Protein AF-A0A316YKH4-F1 (afdb_monomer)

Organism: NCBI:txid215250

Foldseek 3Di:
DDDLLVVLLVLLLVLLVLLVVLLVLLVDDADAAEDDPDDDDLVVLLVLLQVLLVVLLVLLVLLLVLLVQLLVLLDADPPPPPPPDDDPFFDQSRPRGDPVSSVSNVVSSCCCRPPRSVVLSVSLSVQQNLQWYW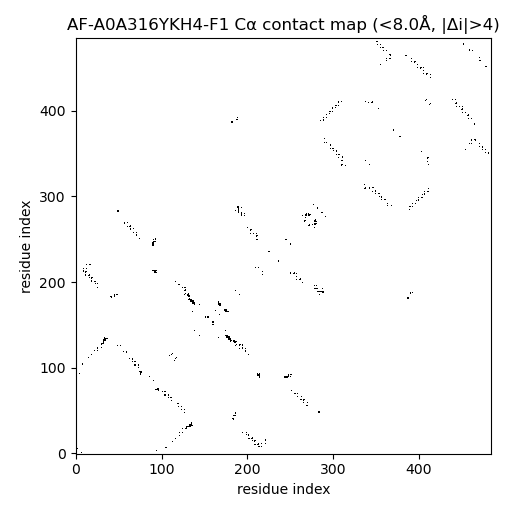HWDFDDPVVVVVVVVVQVVCVVVVHGDDDDPVQQPPVNPTGTDIDTDFSRGLHDLLSVLSSQLSNQLSVLVSQLSLLNHGPVSNVVSLVVLQVCCVVVPDPRPPPPVVPRDSDSVSSSVSNVVSSVSSNVLSCCDNVVPPVPLSSDNDSGLVVSLLSLLVVLLVLLVVLLVVLVCLLPDDPPPDPPPPDDDDDDPDDPPPPPRDDPVLSVVSVLCSQLSVLLSVLSVVLSCQLPPDDDPPDPCVNVVLVSVNSCSNVLSVLSVLLSVLSNQLSCCSNPNDDPVVPDDPPDDDDDPDDVVVVSVVSSVVSNLVSLVSNLVSSVVNLVSSCVSGVDPVSVVSNVSSVVSSVVD

Sequence (485 aa):
MASAEQEIQSLLLRFSIMLATSLSTLSDALDPHIVDAQGPSTSSAAATSSKITHDVRVLFDSAKQASTNLTLALRAPSNSSDSSRIENGGVSPTELLDAASLDAAKSQLTLLMNEVLPKLVYLSRKASSEAVASRRVPLSPAEKAEAAAVRKAVAEQGGTVVFHPSLAGDTGEQEYRTERVWGRGLGRAWSGAVKGIIVDLVEDLIGLSEAFMAPKTLTAVQKAAEARWRRDGGPKPGVMARQACKSQKEARATALLAIGKVYDLCDAVLKGNKQKRGLLLVENNREAVKLGWKDRVEMASDALKELQEAVDSDEAQGTLKVDATEDDEDEEEEEETLSAEEKAEASKYISLIKAGIELEKQLGKSLFAAPSNNADGAAEAREDKLDEYDGLDETARELEERTDDLVSTLLYGVDEEDEEESDDDDDEDGDDASDEEEKRQKALSSARSAFVETAQKLARSISSIADDQEVKKRLEEVTKLAGAI

Structure (mmCIF, N/CA/C/O backbone):
data_AF-A0A316YKH4-F1
#
_entry.id   AF-A0A316YKH4-F1
#
loop_
_atom_site.group_PDB
_atom_site.id
_atom_site.type_symbol
_atom_site.label_atom_id
_atom_site.label_alt_id
_atom_site.label_comp_id
_atom_site.label_asym_id
_atom_site.label_entity_id
_atom_site.label_seq_id
_atom_site.pdbx_PDB_ins_code
_atom_site.Cartn_x
_atom_site.Cartn_y
_atom_site.Cartn_z
_atom_site.occupancy
_atom_site.B_iso_or_equiv
_atom_site.auth_seq_id
_atom_site.auth_comp_id
_atom_site.auth_asym_id
_atom_site.auth_atom_id
_atom_site.pdbx_PDB_model_num
ATOM 1 N N . MET A 1 1 ? 26.832 11.291 -35.315 1.00 40.88 1 MET A N 1
ATOM 2 C CA . MET A 1 1 ? 25.815 10.230 -35.181 1.00 40.88 1 MET A CA 1
ATOM 3 C C . MET A 1 1 ? 26.107 9.525 -33.875 1.00 40.88 1 MET A C 1
ATOM 5 O O . MET A 1 1 ? 27.256 9.143 -33.686 1.00 40.88 1 MET A O 1
ATOM 9 N N . ALA A 1 2 ? 25.149 9.485 -32.950 1.00 51.72 2 ALA A N 1
ATOM 10 C CA . ALA A 1 2 ? 25.326 8.746 -31.704 1.00 51.72 2 ALA A CA 1
ATOM 11 C C . ALA A 1 2 ? 25.452 7.250 -32.032 1.00 51.72 2 ALA A C 1
ATOM 13 O O . ALA A 1 2 ? 24.820 6.776 -32.976 1.00 51.72 2 ALA A O 1
ATOM 14 N N . SER A 1 3 ? 26.302 6.521 -31.309 1.00 73.69 3 SER A N 1
ATOM 15 C CA . SER A 1 3 ? 26.343 5.057 -31.433 1.00 73.69 3 SER A CA 1
ATOM 16 C C . SER A 1 3 ? 24.978 4.488 -31.021 1.00 73.69 3 SER A C 1
ATOM 18 O O . SER A 1 3 ? 24.362 5.018 -30.098 1.00 73.69 3 SER A O 1
ATOM 20 N N . ALA A 1 4 ? 24.503 3.411 -31.651 1.00 74.12 4 ALA A N 1
ATOM 21 C CA . ALA A 1 4 ? 23.229 2.772 -31.294 1.00 74.12 4 ALA A CA 1
ATOM 22 C C . ALA A 1 4 ? 23.164 2.369 -29.801 1.00 74.12 4 ALA A C 1
ATOM 24 O O . ALA A 1 4 ? 22.091 2.368 -29.200 1.00 74.12 4 ALA A O 1
ATOM 25 N N . GLU A 1 5 ? 24.320 2.124 -29.179 1.00 76.00 5 GLU A N 1
ATOM 26 C CA . GLU A 1 5 ? 24.456 1.943 -27.732 1.00 76.00 5 GLU A CA 1
ATOM 27 C C . GLU A 1 5 ? 24.111 3.213 -26.933 1.00 76.00 5 GLU A C 1
ATOM 29 O O . GLU A 1 5 ? 23.381 3.152 -25.946 1.00 76.00 5 GLU A O 1
ATOM 34 N N . GLN A 1 6 ? 24.594 4.381 -27.368 1.00 82.19 6 GLN A N 1
ATOM 35 C CA . GLN A 1 6 ? 24.300 5.661 -26.713 1.00 82.19 6 GLN A CA 1
ATOM 36 C C . GLN A 1 6 ? 22.803 5.977 -26.762 1.00 82.19 6 GLN A C 1
ATOM 38 O O . GLN A 1 6 ? 22.265 6.541 -25.812 1.00 82.19 6 GLN A O 1
ATOM 43 N N . GLU A 1 7 ? 22.120 5.588 -27.839 1.00 85.06 7 GLU A N 1
ATOM 44 C CA . GLU A 1 7 ? 20.669 5.739 -27.958 1.00 85.06 7 GLU A CA 1
ATOM 45 C C . GLU A 1 7 ? 19.920 4.863 -26.947 1.00 85.06 7 GLU A C 1
ATOM 47 O O . GLU A 1 7 ? 18.991 5.347 -26.303 1.00 85.06 7 GLU A O 1
ATOM 52 N N . ILE A 1 8 ? 20.341 3.609 -26.741 1.00 86.81 8 ILE A N 1
ATOM 53 C CA . ILE A 1 8 ? 19.743 2.744 -25.711 1.00 86.81 8 ILE A CA 1
ATOM 54 C C . ILE A 1 8 ? 20.017 3.278 -24.312 1.00 86.81 8 ILE A C 1
ATOM 56 O O . ILE A 1 8 ? 19.093 3.362 -23.511 1.00 86.81 8 ILE A O 1
ATOM 60 N N . GLN A 1 9 ? 21.251 3.687 -24.018 1.00 87.25 9 GLN A N 1
ATOM 61 C CA . GLN A 1 9 ? 21.585 4.264 -22.714 1.00 87.25 9 GLN A CA 1
ATOM 62 C C . GLN A 1 9 ? 20.794 5.558 -22.452 1.00 87.25 9 GLN A C 1
ATOM 64 O O . GLN A 1 9 ? 20.337 5.792 -21.335 1.00 87.25 9 GLN A O 1
ATOM 69 N N . SER A 1 10 ? 20.546 6.363 -23.491 1.00 88.25 10 SER A N 1
ATOM 70 C CA . SER A 1 10 ? 19.666 7.533 -23.410 1.00 88.25 10 SER A CA 1
ATOM 71 C C . SER A 1 10 ? 18.198 7.156 -23.170 1.00 88.25 10 SER A C 1
ATOM 73 O O . SER A 1 10 ? 17.532 7.818 -22.372 1.00 88.25 10 SER A O 1
ATOM 75 N N . LEU A 1 11 ? 17.692 6.099 -23.815 1.00 89.81 11 LEU A N 1
ATOM 76 C CA . LEU A 1 11 ? 16.331 5.599 -23.598 1.00 89.81 11 LEU A CA 1
ATOM 77 C C . LEU A 1 11 ? 16.149 5.012 -22.200 1.00 89.81 11 LEU A C 1
ATOM 79 O O . LEU A 1 11 ? 15.158 5.334 -21.554 1.00 89.81 11 LEU A O 1
ATOM 83 N N . LEU A 1 12 ? 17.106 4.221 -21.711 1.00 89.50 12 LEU A N 1
ATOM 84 C CA . LEU A 1 12 ? 17.107 3.696 -20.345 1.00 89.50 12 LEU A CA 1
ATOM 85 C C . LEU A 1 12 ? 17.086 4.841 -19.332 1.00 89.50 12 LEU A C 1
ATOM 87 O O . LEU A 1 12 ? 16.243 4.847 -18.443 1.00 89.50 12 LEU A O 1
ATOM 91 N N . LEU A 1 13 ? 17.941 5.857 -19.510 1.00 88.75 13 LEU A N 1
ATOM 92 C CA . LEU A 1 13 ? 17.948 7.043 -18.650 1.00 88.75 13 LEU A CA 1
ATOM 93 C C . LEU A 1 13 ? 16.586 7.750 -18.649 1.00 88.75 13 LEU A C 1
ATOM 95 O O . LEU A 1 13 ? 16.059 8.094 -17.591 1.00 88.75 13 LEU A O 1
ATOM 99 N N . ARG A 1 14 ? 15.997 7.960 -19.832 1.00 90.12 14 ARG A N 1
ATOM 100 C CA . ARG A 1 14 ? 14.673 8.581 -19.957 1.00 90.12 14 ARG A CA 1
ATOM 101 C C . ARG A 1 14 ? 13.588 7.727 -19.304 1.00 90.12 14 ARG A C 1
ATOM 103 O O . ARG A 1 14 ? 12.709 8.285 -18.654 1.00 90.12 14 ARG A O 1
ATOM 110 N N . PHE A 1 15 ? 13.652 6.408 -19.457 1.00 92.25 15 PHE A N 1
ATOM 111 C CA . PHE A 1 15 ? 12.709 5.484 -18.843 1.00 92.25 15 PHE A CA 1
ATOM 112 C C . PHE A 1 15 ? 12.788 5.547 -17.316 1.00 92.25 15 PHE A C 1
ATOM 114 O O . PHE A 1 15 ? 11.761 5.758 -16.683 1.00 92.25 15 PHE A O 1
ATOM 121 N N . SER A 1 16 ? 13.983 5.500 -16.721 1.00 89.19 16 SER A N 1
ATOM 122 C CA . SER A 1 16 ? 14.146 5.622 -15.263 1.00 89.19 16 SER A CA 1
ATOM 123 C C . SER A 1 16 ? 13.694 6.979 -14.730 1.00 89.19 16 SER A C 1
ATOM 125 O O . SER A 1 16 ? 13.070 7.048 -13.675 1.00 89.19 16 SER A O 1
ATOM 127 N N . ILE A 1 17 ? 13.921 8.066 -15.480 1.00 86.81 17 ILE A N 1
ATOM 128 C CA . ILE A 1 17 ? 13.357 9.380 -15.142 1.00 86.81 17 ILE A CA 1
ATOM 129 C C . ILE A 1 17 ? 11.826 9.322 -15.120 1.00 86.81 17 ILE A C 1
ATOM 131 O O . ILE A 1 17 ? 11.228 9.824 -14.171 1.00 86.81 17 ILE A O 1
ATOM 135 N N . MET A 1 18 ? 11.200 8.711 -16.133 1.00 91.94 18 MET A N 1
ATOM 136 C CA . MET A 1 18 ? 9.744 8.564 -16.204 1.00 91.94 18 MET A CA 1
ATOM 137 C C . MET A 1 18 ? 9.196 7.684 -15.082 1.00 91.94 18 MET A C 1
ATOM 139 O O . MET A 1 18 ? 8.166 8.035 -14.517 1.00 91.94 18 MET A O 1
ATOM 143 N N . LEU A 1 19 ? 9.871 6.588 -14.732 1.00 91.62 19 LEU A N 1
ATOM 144 C CA . LEU A 1 19 ? 9.487 5.717 -13.619 1.00 91.62 19 LEU A CA 1
ATOM 145 C C . LEU A 1 19 ? 9.532 6.479 -12.288 1.00 91.62 19 LEU A C 1
ATOM 147 O O . LEU A 1 19 ? 8.537 6.517 -11.572 1.00 91.62 19 LEU A O 1
ATOM 151 N N . ALA A 1 20 ? 10.627 7.189 -12.009 1.00 86.00 20 ALA A N 1
ATOM 152 C CA . ALA A 1 20 ? 10.755 7.993 -10.794 1.00 86.00 20 ALA A CA 1
ATOM 153 C C . ALA A 1 20 ? 9.719 9.132 -10.725 1.00 86.00 20 ALA A C 1
ATOM 155 O O . ALA A 1 20 ? 9.138 9.388 -9.674 1.00 86.00 20 ALA A O 1
ATOM 156 N N . THR A 1 21 ? 9.452 9.814 -11.845 1.00 87.75 21 THR A N 1
ATOM 157 C CA . THR A 1 21 ? 8.379 10.821 -11.905 1.00 87.75 21 THR A CA 1
ATOM 158 C C . THR A 1 21 ? 7.004 10.180 -11.719 1.00 87.75 21 THR A C 1
ATOM 160 O O . THR A 1 21 ? 6.162 10.759 -11.045 1.00 87.75 21 THR A O 1
ATOM 163 N N . SER A 1 22 ? 6.785 8.976 -12.252 1.00 90.69 22 SER A N 1
ATOM 164 C CA . SER A 1 22 ? 5.533 8.235 -12.077 1.00 90.69 22 SER A CA 1
ATOM 165 C C . SER A 1 22 ? 5.289 7.875 -10.614 1.00 90.69 22 SER A C 1
ATOM 167 O O . SER A 1 22 ? 4.171 8.063 -10.156 1.00 90.69 22 SER A O 1
ATOM 169 N N . LEU A 1 23 ? 6.312 7.445 -9.865 1.00 88.81 23 LEU A N 1
ATOM 170 C CA . LEU A 1 23 ? 6.190 7.201 -8.420 1.00 88.81 23 LEU A CA 1
ATOM 171 C C . LEU A 1 23 ? 5.765 8.462 -7.664 1.00 88.81 23 LEU A C 1
ATOM 173 O O . LEU A 1 23 ? 4.803 8.418 -6.905 1.00 88.81 23 LEU A O 1
ATOM 177 N N . SER A 1 24 ? 6.402 9.605 -7.941 1.00 85.50 24 SER A N 1
ATOM 178 C CA . SER A 1 24 ? 5.984 10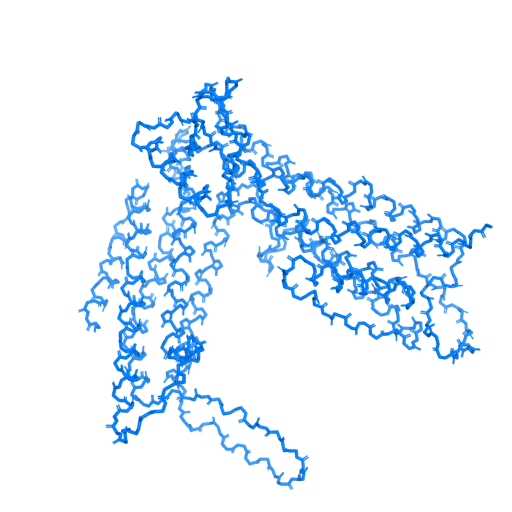.891 -7.364 1.00 85.50 24 SER A CA 1
ATOM 179 C C . SER A 1 24 ? 4.522 11.199 -7.698 1.00 85.50 24 SER A C 1
ATOM 181 O O . SER A 1 24 ? 3.727 11.491 -6.814 1.00 85.50 24 SER A O 1
ATOM 183 N N . THR A 1 25 ? 4.139 11.049 -8.968 1.00 87.62 25 THR A N 1
ATOM 184 C CA . THR A 1 25 ? 2.772 11.288 -9.444 1.00 87.62 25 THR A CA 1
ATOM 185 C C . THR A 1 25 ? 1.742 10.320 -8.853 1.00 87.62 25 THR A C 1
ATOM 187 O O . THR A 1 25 ? 0.569 10.671 -8.734 1.00 87.62 25 THR A O 1
ATOM 190 N N . LEU A 1 26 ? 2.130 9.099 -8.495 1.00 88.00 26 LEU A N 1
ATOM 191 C CA . LEU A 1 26 ? 1.251 8.155 -7.804 1.00 88.00 26 LEU A CA 1
ATOM 192 C C . LEU A 1 26 ? 1.040 8.554 -6.337 1.00 88.00 26 LEU A C 1
ATOM 194 O O . LEU A 1 26 ? -0.006 8.229 -5.773 1.00 88.00 26 LEU A O 1
ATOM 198 N N . SER A 1 27 ? 1.991 9.268 -5.734 1.00 82.88 27 SER A N 1
ATOM 199 C CA . SER A 1 27 ? 1.933 9.751 -4.348 1.00 82.88 27 SER A CA 1
ATOM 200 C C . SER A 1 27 ? 1.218 11.093 -4.176 1.00 82.88 27 SER A C 1
ATOM 202 O O . SER A 1 27 ? 0.761 11.377 -3.072 1.00 82.88 27 SER A O 1
ATOM 204 N N . ASP A 1 28 ? 1.073 11.889 -5.239 1.00 81.19 28 ASP A N 1
ATOM 205 C CA . ASP A 1 28 ? 0.387 13.185 -5.184 1.00 81.19 28 ASP A CA 1
ATOM 206 C C . ASP A 1 28 ? -1.059 13.070 -4.669 1.00 81.19 28 ASP A C 1
ATOM 208 O O . ASP A 1 28 ? -1.821 12.182 -5.072 1.00 81.19 28 ASP A O 1
ATOM 212 N N . ALA A 1 29 ? -1.465 14.036 -3.840 1.00 75.12 29 ALA A N 1
ATOM 213 C CA . ALA A 1 29 ? -2.856 14.195 -3.438 1.00 75.12 29 ALA A CA 1
ATOM 214 C C . ALA A 1 29 ? -3.754 14.430 -4.667 1.00 75.12 29 ALA A C 1
ATOM 216 O O . ALA A 1 29 ? -3.384 15.131 -5.613 1.00 75.12 29 ALA A O 1
ATOM 217 N N . LEU A 1 30 ? -4.941 13.821 -4.654 1.00 79.69 30 LEU A N 1
ATOM 218 C CA . LEU A 1 30 ? -5.899 13.884 -5.754 1.00 79.69 30 LEU A CA 1
ATOM 219 C C . LEU A 1 30 ? -7.125 14.701 -5.379 1.00 79.69 30 LEU A C 1
ATOM 221 O O . LEU A 1 30 ? -7.596 14.667 -4.241 1.00 79.69 30 LEU A O 1
ATOM 225 N N . ASP A 1 31 ? -7.678 15.363 -6.389 1.00 70.94 31 ASP A N 1
ATOM 226 C CA . ASP A 1 31 ? -8.923 16.103 -6.264 1.00 70.94 31 ASP A CA 1
ATOM 227 C C . ASP A 1 31 ? -10.082 15.161 -5.909 1.00 70.94 31 ASP A C 1
ATOM 229 O O . ASP A 1 31 ? -10.187 14.065 -6.476 1.00 70.94 31 ASP A O 1
ATOM 233 N N . PRO A 1 32 ? -10.997 15.586 -5.020 1.00 70.62 32 PRO A N 1
ATOM 234 C CA . PRO A 1 32 ? -12.173 14.796 -4.697 1.00 70.62 32 PRO A CA 1
ATOM 235 C C . PRO A 1 32 ? -13.062 14.637 -5.935 1.00 70.62 32 PRO A C 1
ATOM 237 O O . PRO A 1 32 ? -13.392 15.616 -6.610 1.00 70.62 32 PRO A O 1
ATOM 240 N N . HIS A 1 33 ? -13.500 13.408 -6.208 1.00 81.56 33 HIS A N 1
ATOM 241 C CA . HIS A 1 33 ? -14.435 13.126 -7.291 1.00 81.56 33 HIS A CA 1
ATOM 242 C C . HIS A 1 33 ? -15.839 13.635 -6.937 1.00 81.56 33 HIS A C 1
ATOM 244 O O . HIS A 1 33 ? -16.510 13.091 -6.058 1.00 81.56 33 HIS A O 1
ATOM 250 N N . ILE A 1 34 ? -16.280 14.702 -7.610 1.00 81.12 34 ILE A N 1
ATOM 251 C CA . ILE A 1 34 ? -17.588 15.327 -7.380 1.00 81.12 34 ILE A CA 1
ATOM 252 C C . ILE A 1 34 ? -18.648 14.669 -8.267 1.00 81.12 34 ILE A C 1
ATOM 254 O O . ILE A 1 34 ? -18.509 14.654 -9.488 1.00 81.12 34 ILE A O 1
ATOM 258 N N . VAL A 1 35 ? -19.724 14.170 -7.656 1.00 78.00 35 VAL A N 1
ATOM 259 C CA . VAL A 1 35 ? -20.850 13.519 -8.340 1.00 78.00 35 VAL A CA 1
ATOM 260 C C . VAL A 1 35 ? -22.106 14.380 -8.226 1.00 78.00 35 VAL A C 1
ATOM 262 O O . VAL A 1 35 ? -22.442 14.865 -7.142 1.00 78.00 35 VAL A O 1
ATOM 265 N N . ASP A 1 36 ? -22.835 14.534 -9.333 1.00 70.81 36 ASP A N 1
ATOM 266 C CA . ASP A 1 36 ? -24.112 15.249 -9.347 1.00 70.81 36 ASP A CA 1
ATOM 267 C C . ASP A 1 36 ? -25.213 14.463 -8.618 1.00 70.81 36 ASP A C 1
ATOM 269 O O . ASP A 1 36 ? -25.332 13.239 -8.723 1.00 70.81 36 ASP A O 1
ATOM 273 N N . ALA A 1 37 ? -26.056 15.186 -7.874 1.00 57.09 37 ALA A N 1
ATOM 274 C CA . ALA A 1 37 ? -27.024 14.631 -6.924 1.00 57.09 37 ALA A CA 1
ATOM 275 C C . ALA A 1 37 ? -28.187 13.825 -7.548 1.00 57.09 37 ALA A C 1
ATOM 277 O O . ALA A 1 37 ? -29.040 13.328 -6.812 1.00 57.09 37 ALA A O 1
ATOM 278 N N . GLN A 1 38 ? -28.259 13.679 -8.876 1.00 51.88 38 GLN A N 1
ATOM 279 C CA . GLN A 1 38 ? -29.362 12.996 -9.559 1.00 51.88 38 GLN A CA 1
ATOM 280 C C . GLN A 1 38 ? -28.876 11.932 -10.547 1.00 51.88 38 GLN A C 1
ATOM 282 O O . GLN A 1 38 ? -28.532 12.219 -11.687 1.00 51.88 38 GLN A O 1
ATOM 287 N N . GLY A 1 39 ? -28.932 10.674 -10.114 1.00 48.91 39 GLY A N 1
ATOM 288 C CA . GLY A 1 39 ? -28.901 9.507 -10.998 1.00 48.91 39 GLY A CA 1
ATOM 289 C C . GLY A 1 39 ? -28.711 8.215 -10.204 1.00 48.91 39 GLY A C 1
ATOM 290 O O . GLY A 1 39 ? -27.826 8.200 -9.357 1.00 48.91 39 GLY A O 1
ATOM 291 N N . PRO A 1 40 ? -29.496 7.144 -10.397 1.00 50.91 40 PRO A N 1
ATOM 292 C CA . PRO A 1 40 ? -29.096 5.807 -9.942 1.00 50.91 40 PRO A CA 1
ATOM 293 C C . PRO A 1 40 ? -27.894 5.375 -10.824 1.00 50.91 40 PRO A C 1
ATOM 295 O O . PRO A 1 40 ? -27.763 5.853 -11.946 1.00 50.91 40 PRO A O 1
ATOM 298 N N . SER A 1 41 ? -26.890 4.611 -10.406 1.00 52.97 41 SER A N 1
ATOM 299 C CA . SER A 1 41 ? -26.932 3.284 -9.800 1.00 52.97 41 SER A CA 1
ATOM 300 C C . SER A 1 41 ? -25.508 2.896 -9.385 1.00 52.97 41 SER A C 1
ATOM 302 O O . SER A 1 41 ? -24.563 3.117 -10.146 1.00 52.97 41 SER A O 1
ATOM 304 N N . THR A 1 42 ? -25.380 2.192 -8.267 1.00 51.12 42 THR A N 1
ATOM 305 C CA . THR A 1 42 ? -24.235 1.340 -7.881 1.00 51.12 42 THR A CA 1
ATOM 306 C C . THR A 1 42 ? -23.665 0.502 -9.046 1.00 51.12 42 THR A C 1
ATOM 308 O O . THR A 1 42 ? -22.459 0.270 -9.116 1.00 51.12 42 THR A O 1
ATOM 311 N N . SER A 1 43 ? -24.490 0.156 -10.049 1.00 53.38 43 SER A N 1
ATOM 312 C CA . SER A 1 43 ? -24.057 -0.528 -11.284 1.00 53.38 43 SER A CA 1
ATOM 313 C C . SER A 1 43 ? -22.932 0.181 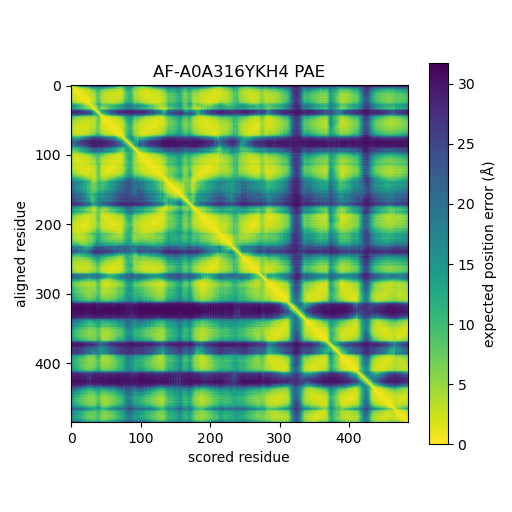-12.064 1.00 53.38 43 SER A C 1
ATOM 315 O O . SER A 1 43 ? -22.151 -0.485 -12.742 1.00 53.38 43 SER A O 1
ATOM 317 N N . SER A 1 44 ? -22.785 1.510 -11.939 1.00 69.31 44 SER A N 1
ATOM 318 C CA . SER A 1 44 ? -21.701 2.255 -12.599 1.00 69.31 44 SER A CA 1
ATOM 319 C C . SER A 1 44 ? -20.335 2.009 -11.948 1.00 69.31 44 SER A C 1
ATOM 321 O O . SER A 1 44 ? -19.325 1.953 -12.652 1.00 69.31 44 SER A O 1
ATOM 323 N N . ALA A 1 45 ? -20.283 1.849 -10.622 1.00 76.06 45 ALA A N 1
ATOM 324 C CA . ALA A 1 45 ? -19.033 1.673 -9.882 1.00 76.06 45 ALA A CA 1
ATOM 325 C C . ALA A 1 45 ? -18.459 0.267 -10.103 1.00 76.06 45 ALA A C 1
ATOM 327 O O . ALA A 1 45 ? -17.304 0.140 -10.499 1.00 76.06 45 ALA A O 1
ATOM 328 N N . ALA A 1 46 ? -19.287 -0.776 -9.975 1.00 78.31 46 ALA A N 1
ATOM 329 C CA . ALA A 1 46 ? -18.874 -2.162 -10.216 1.00 78.31 46 ALA A CA 1
ATOM 330 C C . ALA A 1 46 ? -18.422 -2.406 -11.669 1.00 78.31 46 ALA A C 1
ATOM 332 O O . ALA A 1 46 ? -17.436 -3.103 -11.920 1.00 78.31 46 ALA A O 1
ATOM 333 N N . ALA A 1 47 ? -19.105 -1.801 -12.648 1.00 82.38 47 ALA A N 1
ATOM 334 C CA . ALA A 1 47 ? -18.684 -1.866 -14.047 1.00 82.38 47 ALA A CA 1
ATOM 335 C C . ALA A 1 47 ? -17.342 -1.150 -14.274 1.00 82.38 47 ALA A C 1
ATOM 337 O O . ALA A 1 47 ? -16.494 -1.631 -15.030 1.00 82.38 47 ALA A O 1
ATOM 338 N N . THR A 1 48 ? -17.132 -0.016 -13.601 1.00 85.88 48 THR A N 1
ATOM 339 C CA . THR A 1 48 ? -15.885 0.752 -13.687 1.00 85.88 48 THR A CA 1
ATOM 340 C C . THR A 1 48 ? -14.725 0.020 -13.017 1.00 85.88 48 THR A C 1
ATOM 342 O O . THR A 1 48 ? -13.674 -0.103 -13.645 1.00 85.88 48 THR A O 1
ATOM 345 N N . SER A 1 49 ? -14.909 -0.532 -11.811 1.00 87.88 49 SER A N 1
ATOM 346 C CA . SER A 1 49 ? -13.880 -1.319 -11.118 1.00 87.88 49 SER A CA 1
ATOM 347 C C . SER A 1 49 ? -13.494 -2.550 -11.934 1.00 87.88 49 SER A C 1
ATOM 349 O O . SER A 1 49 ? -12.313 -2.768 -12.187 1.00 87.88 49 SER A O 1
ATOM 351 N N . SER A 1 50 ? -14.478 -3.280 -12.471 1.00 88.88 50 SER A N 1
ATOM 352 C CA . SER A 1 50 ? -14.242 -4.445 -13.335 1.00 88.88 50 SER A CA 1
ATOM 353 C C . SER A 1 50 ? -13.440 -4.080 -14.585 1.00 88.88 50 SER A C 1
ATOM 355 O O . SER A 1 50 ? -12.513 -4.797 -14.968 1.00 88.88 50 SER A O 1
ATOM 357 N N . LYS A 1 51 ? -13.762 -2.943 -15.217 1.00 91.31 51 LYS A N 1
ATOM 358 C CA . LYS A 1 51 ? -13.028 -2.451 -16.387 1.00 91.31 51 LYS A CA 1
ATOM 359 C C . LYS A 1 51 ? -11.594 -2.064 -16.034 1.00 91.31 51 LYS A C 1
ATOM 361 O O . LYS A 1 51 ? -10.680 -2.472 -16.741 1.00 91.31 51 LYS A O 1
ATOM 366 N N . ILE A 1 52 ? -11.390 -1.320 -14.947 1.00 93.25 52 ILE A N 1
ATOM 367 C CA . ILE A 1 52 ? -10.048 -0.940 -14.487 1.00 93.25 52 ILE A CA 1
ATOM 368 C C . ILE A 1 52 ? -9.231 -2.195 -14.171 1.00 93.25 52 ILE A C 1
ATOM 370 O O . ILE A 1 52 ? -8.120 -2.329 -14.670 1.00 93.25 52 ILE A O 1
ATOM 374 N N . THR A 1 53 ? -9.791 -3.150 -13.426 1.00 92.31 53 THR A N 1
ATOM 375 C CA . THR A 1 53 ? -9.136 -4.427 -13.117 1.00 92.31 53 THR A CA 1
ATOM 376 C C . THR A 1 53 ? -8.752 -5.190 -14.388 1.00 92.31 53 THR A C 1
ATOM 378 O O . THR A 1 53 ? -7.633 -5.694 -14.488 1.00 92.31 53 THR A O 1
ATOM 381 N N . HIS A 1 54 ? -9.634 -5.251 -15.389 1.00 93.81 54 HIS A N 1
ATOM 382 C CA . HIS A 1 54 ? -9.315 -5.863 -16.680 1.00 93.81 54 HIS A CA 1
ATOM 383 C C . HIS A 1 54 ? -8.164 -5.143 -17.396 1.00 93.81 54 HIS A C 1
ATOM 385 O O . HIS A 1 54 ? -7.197 -5.792 -17.799 1.00 93.81 54 HIS A O 1
ATOM 391 N N . ASP A 1 55 ? -8.243 -3.817 -17.517 1.00 95.81 55 ASP A N 1
ATOM 392 C CA . ASP A 1 55 ? -7.232 -3.007 -18.198 1.00 95.81 55 ASP A CA 1
ATOM 393 C C . ASP A 1 55 ? -5.865 -3.121 -17.493 1.00 95.81 55 ASP A C 1
ATOM 395 O O . ASP A 1 55 ? -4.837 -3.264 -18.156 1.00 95.81 55 ASP A O 1
ATOM 399 N N . VAL A 1 56 ? -5.843 -3.162 -16.153 1.00 95.44 56 VAL A N 1
ATOM 400 C CA . VAL A 1 56 ? -4.630 -3.425 -15.362 1.00 95.44 56 VAL A CA 1
ATOM 401 C C . VAL A 1 56 ? -4.052 -4.801 -15.698 1.00 95.44 56 VAL A C 1
ATOM 403 O O . VAL A 1 56 ? -2.865 -4.887 -16.001 1.00 95.44 56 VAL A O 1
ATOM 406 N N . ARG A 1 57 ? -4.860 -5.873 -15.734 1.00 94.69 57 ARG A N 1
ATOM 407 C CA . ARG A 1 57 ? -4.371 -7.216 -16.116 1.00 94.69 57 ARG A CA 1
ATOM 408 C C . ARG A 1 57 ? -3.739 -7.211 -17.512 1.00 94.69 57 ARG A C 1
ATOM 410 O O . ARG A 1 57 ? -2.652 -7.752 -17.690 1.00 94.69 57 ARG A O 1
ATOM 417 N N . VAL A 1 58 ? -4.373 -6.566 -18.492 1.00 96.19 58 VAL A N 1
ATOM 418 C CA . VAL A 1 58 ? -3.836 -6.460 -19.863 1.00 96.19 58 VAL A CA 1
ATOM 419 C C . VAL A 1 58 ? -2.486 -5.735 -19.886 1.00 96.19 58 VAL A C 1
ATOM 421 O O . VAL A 1 58 ? -1.557 -6.153 -20.584 1.00 96.19 58 VAL A O 1
ATOM 424 N N . LEU A 1 59 ? -2.348 -4.661 -19.108 1.00 97.44 59 LEU A N 1
ATOM 425 C CA . LEU A 1 59 ? -1.099 -3.907 -19.018 1.00 97.44 59 LEU A CA 1
ATOM 426 C C . LEU A 1 59 ? -0.005 -4.677 -18.269 1.00 97.44 59 LEU A C 1
ATOM 428 O O . LEU A 1 59 ? 1.150 -4.598 -18.674 1.00 97.44 59 LEU A O 1
ATOM 432 N N . PHE A 1 60 ? -0.348 -5.463 -17.247 1.00 96.06 60 PHE A N 1
ATOM 433 C CA . PHE A 1 60 ? 0.598 -6.339 -16.545 1.00 96.06 60 PHE A CA 1
ATOM 434 C C . PHE A 1 60 ? 1.113 -7.472 -17.439 1.00 96.06 60 PHE A C 1
ATOM 436 O O . PHE A 1 60 ? 2.308 -7.766 -17.420 1.00 96.06 60 PHE A O 1
ATOM 443 N N . ASP A 1 61 ? 0.255 -8.070 -18.271 1.00 96.06 61 ASP A N 1
ATOM 444 C CA . ASP A 1 61 ? 0.689 -9.035 -19.290 1.00 96.06 61 ASP A CA 1
ATOM 445 C C . ASP A 1 61 ? 1.602 -8.373 -20.333 1.00 96.06 61 ASP A C 1
ATOM 447 O O . ASP A 1 61 ? 2.671 -8.891 -20.657 1.00 96.06 61 ASP A O 1
ATOM 451 N N . SER A 1 62 ? 1.252 -7.161 -20.774 1.00 96.69 62 SER A N 1
ATOM 452 C CA . SER A 1 62 ? 2.097 -6.373 -21.680 1.00 96.69 62 SER A CA 1
ATOM 453 C C . SER A 1 62 ? 3.457 -6.038 -21.055 1.00 96.69 62 SER A C 1
ATOM 455 O O . SER A 1 62 ? 4.483 -6.179 -21.716 1.00 96.69 62 SER A O 1
ATOM 457 N N . ALA A 1 63 ? 3.491 -5.646 -19.776 1.00 96.12 63 ALA A N 1
ATOM 458 C CA . ALA A 1 63 ? 4.719 -5.375 -19.032 1.00 96.12 63 ALA A CA 1
ATOM 459 C C . ALA A 1 63 ? 5.580 -6.638 -18.904 1.00 96.12 63 ALA A C 1
ATOM 461 O O . ALA A 1 63 ? 6.777 -6.603 -19.180 1.00 96.12 63 ALA A O 1
ATOM 462 N N . LYS A 1 64 ? 4.960 -7.774 -18.562 1.00 95.06 64 LYS A N 1
ATOM 463 C CA . LYS A 1 64 ? 5.620 -9.081 -18.462 1.00 95.06 64 LYS A CA 1
ATOM 464 C C . LYS A 1 64 ? 6.288 -9.469 -19.779 1.00 95.06 64 LYS A C 1
ATOM 466 O O . LYS A 1 64 ? 7.468 -9.829 -19.795 1.00 95.06 64 LYS A O 1
ATOM 471 N N . GLN A 1 65 ? 5.552 -9.377 -20.886 1.00 95.94 65 GLN A N 1
ATOM 472 C CA . GLN A 1 65 ? 6.058 -9.698 -22.220 1.00 95.94 65 GLN A CA 1
ATOM 473 C C . GLN A 1 65 ? 7.165 -8.731 -22.646 1.00 95.94 65 GLN A C 1
ATOM 475 O O . GLN A 1 65 ? 8.231 -9.179 -23.070 1.00 95.94 65 GLN A O 1
ATOM 480 N N . ALA A 1 66 ? 6.952 -7.423 -22.488 1.00 94.25 66 ALA A N 1
ATOM 481 C CA . ALA A 1 66 ? 7.913 -6.403 -22.889 1.00 94.25 66 ALA A CA 1
ATOM 482 C C . ALA A 1 66 ? 9.230 -6.514 -22.113 1.00 94.25 66 ALA A C 1
ATOM 484 O O . ALA A 1 66 ? 10.299 -6.508 -22.719 1.00 94.25 66 ALA A O 1
ATOM 485 N N . SER A 1 67 ? 9.166 -6.700 -20.795 1.00 93.38 67 SER A N 1
ATOM 486 C CA . SER A 1 67 ? 10.343 -6.872 -19.938 1.00 93.38 67 SER A CA 1
ATOM 487 C C . SER A 1 67 ? 11.079 -8.185 -20.227 1.00 93.38 67 SER A C 1
ATOM 489 O O . SER A 1 67 ? 12.310 -8.212 -20.262 1.00 93.38 67 SER A O 1
ATOM 491 N N . THR A 1 68 ? 10.353 -9.272 -20.514 1.00 92.25 68 THR A N 1
ATOM 492 C CA . THR A 1 68 ? 10.967 -10.551 -20.918 1.00 92.25 68 THR A CA 1
ATOM 493 C C . THR A 1 68 ? 11.694 -10.402 -22.254 1.00 92.25 68 THR A C 1
ATOM 495 O O . THR A 1 68 ? 12.860 -10.779 -22.380 1.00 92.25 68 THR A O 1
ATOM 498 N N . ASN A 1 69 ? 11.036 -9.793 -23.242 1.00 91.25 69 ASN A N 1
ATOM 499 C CA . ASN A 1 69 ? 11.608 -9.539 -24.561 1.00 91.25 69 ASN A CA 1
ATOM 500 C C . ASN A 1 69 ? 12.785 -8.559 -24.497 1.00 91.25 69 ASN A C 1
ATOM 502 O O . ASN A 1 69 ? 13.752 -8.732 -25.232 1.00 91.25 69 ASN A O 1
ATOM 506 N N . LEU A 1 70 ? 12.735 -7.568 -23.604 1.00 88.75 70 LEU A N 1
ATOM 507 C CA . LEU A 1 70 ? 13.832 -6.636 -23.359 1.00 88.75 70 LEU A CA 1
ATOM 508 C C . LEU A 1 70 ? 15.066 -7.380 -22.845 1.00 88.75 70 LEU A C 1
ATOM 510 O O . LEU A 1 70 ? 16.147 -7.215 -23.401 1.00 88.75 70 LEU A O 1
ATOM 514 N N . THR A 1 71 ? 14.907 -8.253 -21.848 1.00 86.38 71 THR A N 1
ATOM 515 C CA . THR A 1 71 ? 16.017 -9.065 -21.328 1.00 86.38 71 THR A CA 1
ATOM 516 C C . THR A 1 71 ? 16.572 -10.030 -22.376 1.00 86.38 71 THR A C 1
ATOM 518 O O . THR A 1 71 ? 17.782 -10.249 -22.433 1.00 86.38 71 THR A O 1
ATOM 521 N N . LEU A 1 72 ? 15.716 -10.594 -23.235 1.00 85.62 72 LEU A N 1
ATOM 522 C CA . LEU A 1 72 ? 16.150 -11.441 -24.350 1.00 85.62 72 LEU A CA 1
ATOM 523 C C . LEU A 1 72 ? 16.921 -10.648 -25.410 1.00 85.62 72 LEU A C 1
ATOM 525 O O . LEU A 1 72 ? 17.942 -11.130 -25.894 1.00 85.62 72 LEU A O 1
ATOM 529 N N . ALA A 1 73 ? 16.461 -9.443 -25.743 1.00 83.06 73 ALA A N 1
ATOM 530 C CA . ALA A 1 73 ? 17.122 -8.555 -26.692 1.00 83.06 73 ALA A CA 1
ATOM 531 C C . ALA A 1 73 ? 18.460 -8.038 -26.145 1.00 83.06 73 ALA A C 1
ATOM 533 O O . ALA A 1 73 ? 19.439 -7.956 -26.868 1.00 83.06 73 ALA A O 1
ATOM 534 N N . LEU A 1 74 ? 18.549 -7.756 -24.847 1.00 75.00 74 LEU A N 1
ATOM 535 C CA . LEU A 1 74 ? 19.784 -7.304 -24.202 1.00 75.00 74 LEU A CA 1
ATOM 536 C C . LEU A 1 74 ? 20.698 -8.466 -23.769 1.00 75.00 74 LEU A C 1
ATOM 538 O O . LEU A 1 74 ? 21.667 -8.273 -23.031 1.00 75.00 74 LEU A O 1
ATOM 542 N N . ARG A 1 75 ? 20.428 -9.690 -24.243 1.00 68.69 75 ARG A N 1
ATOM 543 C CA . ARG A 1 75 ? 21.258 -10.864 -23.975 1.00 68.69 75 ARG A CA 1
ATOM 544 C C . ARG A 1 75 ? 22.512 -10.832 -24.845 1.00 68.69 75 ARG A C 1
ATOM 546 O O . ARG A 1 75 ? 22.474 -11.135 -26.032 1.00 68.69 75 ARG A O 1
ATOM 553 N N . ALA A 1 76 ? 23.657 -10.570 -24.226 1.00 58.72 76 ALA A N 1
ATOM 554 C CA . ALA A 1 76 ? 24.933 -10.716 -24.914 1.00 58.72 76 ALA A CA 1
ATOM 555 C C . ALA A 1 76 ? 25.174 -12.176 -25.375 1.00 58.72 76 ALA A C 1
ATOM 557 O O . ALA A 1 76 ? 24.826 -13.119 -24.647 1.00 58.72 76 ALA A O 1
ATOM 558 N N . PRO A 1 77 ? 25.789 -12.388 -26.555 1.00 57.06 77 PRO A N 1
ATOM 559 C CA . PRO A 1 77 ? 26.007 -13.721 -27.107 1.00 57.06 77 PRO A CA 1
ATOM 560 C C . PRO A 1 77 ? 26.847 -14.593 -26.160 1.00 57.06 77 PRO A C 1
ATOM 562 O O . PRO A 1 77 ? 27.797 -14.136 -25.522 1.00 57.06 77 PRO A O 1
ATOM 565 N N . SER A 1 78 ? 26.505 -15.881 -26.055 1.00 52.62 78 SER A N 1
ATOM 566 C CA . SER A 1 78 ? 27.188 -16.841 -25.168 1.00 52.62 78 SER A CA 1
ATOM 567 C C . SER A 1 78 ? 28.639 -17.130 -25.566 1.00 52.62 78 SER A C 1
ATOM 569 O O . SER A 1 78 ? 29.373 -17.707 -24.773 1.00 52.62 78 SER A O 1
ATOM 571 N N . ASN A 1 79 ? 29.044 -16.729 -26.774 1.00 49.78 79 ASN A N 1
ATOM 572 C CA . ASN A 1 79 ? 30.318 -17.101 -27.389 1.00 49.78 79 ASN A CA 1
ATOM 573 C C . ASN A 1 79 ? 31.348 -15.956 -27.424 1.00 49.78 79 ASN A C 1
ATOM 575 O O . ASN A 1 79 ? 32.381 -16.106 -28.069 1.00 49.78 79 ASN A O 1
ATOM 579 N N . SER A 1 80 ? 31.100 -14.816 -26.765 1.00 49.69 80 SER A N 1
ATOM 580 C CA . SER A 1 80 ? 32.091 -13.735 -26.679 1.00 49.69 80 SER A CA 1
ATOM 581 C C . SER A 1 80 ? 33.161 -14.079 -25.636 1.00 49.69 80 SER A C 1
ATOM 583 O O . SER A 1 80 ? 33.052 -13.722 -24.465 1.00 49.69 80 SER A O 1
ATOM 585 N N . SER A 1 81 ? 34.189 -14.808 -26.058 1.00 43.25 81 SER A N 1
ATOM 586 C CA . SER A 1 81 ? 35.364 -15.171 -25.261 1.00 43.25 81 SER A CA 1
ATOM 587 C C . SER A 1 81 ? 36.399 -14.040 -25.139 1.00 43.25 81 SER A C 1
ATOM 589 O O . SER A 1 81 ? 37.586 -14.330 -25.053 1.00 43.25 81 SER A O 1
ATOM 591 N N . ASP A 1 82 ? 35.986 -12.771 -25.131 1.00 46.75 82 ASP A N 1
ATOM 592 C CA . ASP A 1 82 ? 36.904 -11.630 -24.990 1.00 46.75 82 ASP A CA 1
ATOM 593 C C . ASP A 1 82 ? 36.809 -11.037 -23.588 1.00 46.75 82 ASP A C 1
ATOM 595 O O . ASP A 1 82 ? 36.199 -10.005 -23.323 1.00 46.75 82 ASP A O 1
ATOM 599 N N . SER A 1 83 ? 37.451 -11.741 -22.661 1.00 45.25 83 SER A N 1
ATOM 600 C CA . SER A 1 83 ? 37.639 -11.322 -21.276 1.00 45.25 83 SER A CA 1
ATOM 601 C C . SER A 1 83 ? 38.969 -10.572 -21.100 1.00 45.25 83 SER A C 1
ATOM 603 O O . SER A 1 83 ? 39.713 -10.856 -20.164 1.00 45.25 83 SER A O 1
ATOM 605 N N . SER A 1 84 ? 39.312 -9.642 -22.002 1.00 43.44 84 SER A N 1
ATOM 606 C CA . SER A 1 84 ? 40.596 -8.916 -21.953 1.00 43.44 84 SER A CA 1
ATOM 607 C C . SER A 1 84 ? 40.484 -7.408 -22.202 1.00 43.44 84 SER A C 1
ATOM 609 O O . SER A 1 84 ? 41.294 -6.824 -22.923 1.00 43.44 84 SER A O 1
ATOM 611 N N . ARG A 1 85 ? 39.495 -6.749 -21.591 1.00 46.09 85 ARG A N 1
ATOM 612 C CA . ARG A 1 85 ? 39.512 -5.286 -21.440 1.00 46.09 85 ARG A CA 1
ATOM 613 C C . ARG A 1 85 ? 38.750 -4.857 -20.187 1.00 46.09 85 ARG A C 1
ATOM 615 O O . ARG A 1 85 ? 37.634 -4.364 -20.254 1.00 46.09 85 ARG A O 1
ATOM 622 N N . ILE A 1 86 ? 39.355 -5.080 -19.024 1.00 48.69 86 ILE A N 1
ATOM 623 C CA . ILE A 1 86 ? 38.901 -4.471 -17.770 1.00 48.69 86 ILE A CA 1
ATOM 624 C C . ILE A 1 86 ? 40.045 -3.594 -17.267 1.00 48.69 86 ILE A C 1
ATOM 626 O O . ILE A 1 86 ? 40.863 -4.018 -16.461 1.00 48.69 86 ILE A O 1
ATOM 630 N N . GLU A 1 87 ? 40.120 -2.369 -17.784 1.00 41.78 87 GLU A N 1
ATOM 631 C CA . GLU A 1 87 ? 40.848 -1.284 -17.127 1.00 41.78 87 GLU A CA 1
ATOM 632 C C . GLU A 1 87 ? 39.806 -0.352 -16.496 1.00 41.78 87 GLU A C 1
ATOM 634 O O . GLU A 1 87 ? 39.123 0.394 -17.191 1.00 41.78 87 GLU A O 1
ATOM 639 N N . ASN A 1 88 ? 39.640 -0.466 -15.173 1.00 45.16 88 ASN A N 1
ATOM 640 C CA . ASN A 1 88 ? 39.050 0.506 -14.235 1.00 45.16 88 ASN A CA 1
ATOM 641 C C . ASN A 1 88 ? 37.679 1.159 -14.556 1.00 45.16 88 ASN A C 1
ATOM 643 O O . ASN A 1 88 ? 37.316 2.130 -13.896 1.00 45.16 88 ASN A O 1
ATOM 647 N N . GLY A 1 89 ? 36.896 0.649 -15.518 1.00 48.34 89 GLY A N 1
ATOM 648 C CA . GLY A 1 89 ? 35.697 1.336 -16.036 1.00 48.34 89 GLY A CA 1
ATOM 649 C C . GLY A 1 89 ? 34.337 0.632 -15.909 1.00 48.34 89 GLY A C 1
ATOM 650 O O . GLY A 1 89 ? 33.338 1.235 -16.297 1.00 48.34 89 GLY A O 1
ATOM 651 N N . GLY A 1 90 ? 34.272 -0.597 -15.378 1.00 57.09 90 GLY A N 1
ATOM 652 C CA . GLY A 1 90 ? 33.056 -1.431 -15.381 1.00 57.09 90 GLY A CA 1
ATOM 653 C C . GLY A 1 90 ? 32.639 -1.891 -16.791 1.00 57.09 90 GLY A C 1
ATOM 654 O O . GLY A 1 90 ? 33.005 -1.275 -17.787 1.00 57.09 90 GLY A O 1
ATOM 655 N N . VAL A 1 91 ? 31.901 -3.000 -16.898 1.00 61.88 91 VAL A N 1
ATOM 656 C CA . VAL A 1 91 ? 31.443 -3.536 -18.199 1.00 61.88 91 VAL A CA 1
ATOM 657 C C . VAL A 1 91 ? 30.058 -2.976 -18.526 1.00 61.88 91 VAL A C 1
ATOM 659 O O . VAL A 1 91 ? 29.139 -3.126 -17.721 1.00 61.88 91 VAL A O 1
ATOM 662 N N . SER A 1 92 ? 29.887 -2.359 -19.700 1.00 63.84 92 SER A N 1
ATOM 663 C CA . SER A 1 92 ? 28.562 -1.948 -20.183 1.00 63.84 92 SER A CA 1
ATOM 664 C C . SER A 1 92 ? 27.785 -3.185 -20.666 1.00 63.84 92 SER A C 1
ATOM 666 O O . SER A 1 92 ? 28.276 -3.915 -21.533 1.00 63.84 92 SER A O 1
ATOM 668 N N . PRO A 1 93 ? 26.568 -3.457 -20.151 1.00 61.53 93 PRO A N 1
ATOM 669 C CA . PRO A 1 93 ? 25.774 -4.617 -20.573 1.00 61.53 93 PRO A CA 1
ATOM 670 C C . PRO A 1 93 ? 25.411 -4.611 -22.069 1.00 61.53 93 PRO A C 1
ATOM 672 O O . PRO A 1 93 ? 25.081 -5.658 -22.626 1.00 61.53 93 PRO A O 1
ATOM 675 N N . THR A 1 94 ? 25.488 -3.444 -22.719 1.00 66.56 94 THR A N 1
ATOM 676 C CA . THR A 1 94 ? 25.053 -3.202 -24.101 1.00 66.56 94 THR A CA 1
ATOM 677 C C . THR A 1 94 ? 26.178 -3.204 -25.144 1.00 66.56 94 THR A C 1
ATOM 679 O O . THR A 1 94 ? 25.883 -3.170 -26.336 1.00 66.56 94 THR A O 1
ATOM 682 N N . GLU A 1 95 ? 27.448 -3.282 -24.731 1.00 63.88 95 GLU A N 1
ATOM 683 C CA . GLU A 1 95 ? 28.627 -2.998 -25.582 1.00 63.88 95 GLU A CA 1
ATOM 684 C C . GLU A 1 95 ? 28.879 -4.037 -26.699 1.00 63.88 95 GLU A C 1
ATOM 686 O O . GLU A 1 95 ? 29.630 -3.786 -27.637 1.00 63.88 95 GLU A O 1
ATOM 691 N N . LEU A 1 96 ? 28.239 -5.213 -26.624 1.00 66.56 96 LEU A N 1
ATOM 692 C CA . LEU A 1 96 ? 28.458 -6.360 -27.526 1.00 66.56 96 LEU A CA 1
ATOM 693 C C . LEU A 1 96 ? 27.185 -6.833 -28.254 1.00 66.56 96 LEU A C 1
ATOM 695 O O . LEU A 1 96 ? 27.136 -7.967 -28.738 1.00 66.56 96 LEU A O 1
ATOM 699 N N . LEU A 1 97 ? 26.137 -6.009 -28.292 1.00 73.75 97 LEU A N 1
ATOM 700 C CA . LEU A 1 97 ? 24.863 -6.368 -28.922 1.00 73.75 97 LEU A CA 1
ATOM 701 C C . LEU A 1 97 ? 24.868 -6.061 -30.425 1.00 73.75 97 LEU A C 1
ATOM 703 O O . LEU A 1 97 ? 25.424 -5.056 -30.869 1.00 73.75 97 LEU A O 1
ATOM 707 N N . ASP A 1 98 ? 24.229 -6.927 -31.213 1.00 80.19 98 ASP A N 1
ATOM 708 C CA . ASP A 1 98 ? 24.034 -6.692 -32.644 1.00 80.19 98 ASP A CA 1
ATOM 709 C C . ASP A 1 98 ? 22.910 -5.671 -32.904 1.00 80.19 98 ASP A C 1
ATOM 711 O O . ASP A 1 98 ? 22.089 -5.366 -32.038 1.00 80.19 98 ASP A O 1
ATOM 715 N N . ALA A 1 99 ? 22.863 -5.115 -34.117 1.00 80.50 99 ALA A N 1
ATOM 716 C CA . ALA A 1 99 ? 21.890 -4.075 -34.460 1.00 80.50 99 ALA A CA 1
ATOM 717 C C . ALA A 1 99 ? 20.429 -4.538 -34.283 1.00 80.50 99 ALA A C 1
ATOM 719 O O . ALA A 1 99 ? 19.592 -3.760 -33.834 1.00 80.50 99 ALA A O 1
ATOM 720 N N . ALA A 1 100 ? 20.136 -5.812 -34.569 1.00 83.88 100 ALA A N 1
ATOM 721 C CA . ALA A 1 100 ? 18.799 -6.381 -34.409 1.00 83.88 100 ALA A CA 1
ATOM 722 C C . ALA A 1 100 ? 18.372 -6.456 -32.933 1.00 83.88 100 ALA A C 1
ATOM 724 O O . ALA A 1 100 ? 17.242 -6.099 -32.599 1.00 83.88 100 ALA A O 1
ATOM 725 N N . SER A 1 101 ? 19.281 -6.863 -32.044 1.00 84.81 101 SER A N 1
ATOM 726 C CA . SER A 1 101 ? 19.077 -6.856 -30.593 1.00 84.81 101 SER A CA 1
ATOM 727 C C . SER A 1 101 ? 18.858 -5.444 -30.061 1.00 84.81 101 SER A C 1
ATOM 729 O O . SER A 1 101 ? 17.957 -5.212 -29.254 1.00 84.81 101 SER A O 1
ATOM 731 N N . LEU A 1 102 ? 19.637 -4.476 -30.553 1.00 84.19 102 LEU A N 1
ATOM 732 C CA . LEU A 1 102 ? 19.493 -3.077 -30.162 1.00 84.19 102 LEU A CA 1
ATOM 733 C C . LEU A 1 102 ? 18.128 -2.510 -30.593 1.00 84.19 102 LEU A C 1
ATOM 735 O O . LEU A 1 102 ? 17.454 -1.862 -29.793 1.00 84.19 102 LEU A O 1
ATOM 739 N N . ASP A 1 103 ? 17.679 -2.788 -31.817 1.00 87.06 103 ASP A N 1
ATOM 740 C CA . ASP A 1 103 ? 16.372 -2.336 -32.312 1.00 87.06 103 ASP A CA 1
ATOM 741 C C . ASP A 1 103 ? 15.201 -3.024 -31.593 1.00 87.06 103 ASP A C 1
ATOM 743 O O . ASP A 1 103 ? 14.215 -2.369 -31.239 1.00 87.06 103 ASP A O 1
ATOM 747 N N . ALA A 1 104 ? 15.326 -4.320 -31.292 1.00 88.38 104 ALA A N 1
ATOM 748 C CA . ALA A 1 104 ? 14.348 -5.041 -30.483 1.00 88.38 104 ALA A CA 1
ATOM 749 C C . ALA A 1 104 ? 14.236 -4.436 -29.073 1.00 88.38 104 ALA A C 1
ATOM 751 O O . ALA A 1 104 ? 13.127 -4.155 -28.615 1.00 88.38 104 ALA A O 1
ATOM 752 N N . ALA A 1 105 ? 15.365 -4.155 -28.414 1.00 89.62 105 ALA A N 1
ATOM 753 C CA . ALA A 1 105 ? 15.393 -3.525 -27.096 1.00 89.62 105 ALA A CA 1
ATOM 754 C C . ALA A 1 105 ? 14.777 -2.117 -27.112 1.00 89.62 105 ALA A C 1
ATOM 756 O O . ALA A 1 105 ? 13.961 -1.791 -26.248 1.00 89.62 105 ALA A O 1
ATOM 757 N N . LYS A 1 106 ? 15.088 -1.300 -28.129 1.00 91.06 106 LYS A N 1
ATOM 758 C CA . LYS A 1 106 ? 14.460 0.019 -28.328 1.00 91.06 106 LYS A CA 1
ATOM 759 C C . LYS A 1 106 ? 12.942 -0.088 -28.451 1.00 91.06 106 LYS A C 1
ATOM 761 O O . LYS A 1 106 ? 12.225 0.713 -27.850 1.00 91.06 106 LYS A O 1
ATOM 766 N N . SER A 1 107 ? 12.449 -1.067 -29.210 1.00 93.12 107 SER A N 1
ATOM 767 C CA . SER A 1 107 ? 11.013 -1.299 -29.377 1.00 93.12 107 SER A CA 1
ATOM 768 C C . SER A 1 107 ? 10.337 -1.654 -28.049 1.00 93.12 107 SER A C 1
ATOM 770 O O . SER A 1 107 ? 9.311 -1.056 -27.725 1.00 93.12 107 SER A O 1
ATOM 772 N N . GLN A 1 108 ? 10.939 -2.538 -27.244 1.00 94.56 108 GLN A N 1
ATOM 773 C CA . GLN A 1 108 ? 10.386 -2.905 -25.934 1.00 94.56 108 GLN A CA 1
ATOM 774 C C . GLN A 1 108 ? 10.413 -1.737 -24.938 1.00 94.56 108 GLN A C 1
ATOM 776 O O . GLN A 1 108 ? 9.417 -1.491 -24.261 1.00 94.56 108 GLN A O 1
ATOM 781 N N . LEU A 1 109 ? 11.506 -0.965 -24.886 1.00 93.88 109 LEU A N 1
ATOM 782 C CA . LEU A 1 109 ? 11.583 0.240 -24.050 1.00 93.88 109 LEU A CA 1
ATOM 783 C C . LEU A 1 109 ? 10.532 1.275 -24.460 1.00 93.88 109 LEU A C 1
ATOM 785 O O . LEU A 1 109 ? 9.854 1.838 -23.609 1.00 93.88 109 LEU A O 1
ATOM 789 N N . THR A 1 110 ? 10.340 1.486 -25.762 1.00 94.19 110 THR A N 1
ATOM 790 C CA . THR A 1 110 ? 9.326 2.418 -26.278 1.00 94.19 110 THR A CA 1
ATOM 791 C C . THR A 1 110 ? 7.911 1.974 -25.903 1.00 94.19 110 THR A C 1
ATOM 793 O O . THR A 1 110 ? 7.100 2.810 -25.506 1.00 94.19 110 THR A O 1
ATOM 796 N N . LEU A 1 111 ? 7.618 0.672 -25.984 1.00 95.31 111 LEU A N 1
ATOM 797 C CA . LEU A 1 111 ? 6.340 0.102 -25.554 1.00 95.31 111 LEU A CA 1
ATOM 798 C C . LEU A 1 111 ? 6.103 0.345 -24.056 1.00 95.31 111 LEU A C 1
ATOM 800 O O . LEU A 1 111 ? 5.045 0.845 -23.672 1.00 95.31 111 LEU A O 1
ATOM 804 N N . LEU A 1 112 ? 7.102 0.057 -23.216 1.00 95.69 112 LEU A N 1
ATOM 805 C CA . LEU A 1 112 ? 7.021 0.296 -21.774 1.00 95.69 112 LEU A CA 1
ATOM 806 C C . LEU A 1 112 ? 6.802 1.781 -21.452 1.00 95.69 112 LEU A C 1
ATOM 808 O O . LEU A 1 112 ? 5.931 2.117 -20.653 1.00 95.69 112 LEU A O 1
ATOM 812 N N . MET A 1 113 ? 7.552 2.669 -22.107 1.00 95.19 113 MET A N 1
ATOM 813 C CA . MET A 1 113 ? 7.530 4.111 -21.854 1.00 95.19 113 MET A CA 1
ATOM 814 C C . MET A 1 113 ? 6.252 4.804 -22.329 1.00 95.19 113 MET A C 1
ATOM 816 O O . MET A 1 113 ? 5.770 5.703 -21.645 1.00 95.19 113 MET A O 1
ATOM 820 N N . ASN A 1 114 ? 5.730 4.440 -23.502 1.00 94.56 114 ASN A N 1
ATOM 821 C CA . ASN A 1 114 ? 4.660 5.203 -24.150 1.00 94.56 114 ASN A CA 1
ATOM 822 C C . ASN A 1 114 ? 3.280 4.560 -23.996 1.00 94.56 114 ASN A C 1
ATOM 824 O O . ASN A 1 114 ? 2.283 5.275 -23.996 1.00 94.56 114 ASN A O 1
ATOM 828 N N . GLU A 1 115 ? 3.213 3.234 -23.860 1.00 94.69 115 GLU A N 1
ATOM 829 C CA . GLU A 1 115 ? 1.941 2.513 -23.795 1.00 94.69 115 GLU A CA 1
ATOM 830 C C . GLU A 1 115 ? 1.667 1.974 -22.396 1.00 94.69 115 GLU A C 1
ATOM 832 O O . GLU A 1 115 ? 0.592 2.217 -21.856 1.00 94.69 115 GLU A O 1
ATOM 837 N N . VAL A 1 116 ? 2.621 1.260 -21.793 1.00 96.19 116 VAL A N 1
ATOM 838 C CA . VAL A 1 116 ? 2.373 0.547 -20.531 1.00 96.19 116 VAL A CA 1
ATOM 839 C C . VAL A 1 116 ? 2.358 1.507 -19.343 1.00 96.19 116 VAL A C 1
ATOM 841 O O . VAL A 1 116 ? 1.333 1.649 -18.676 1.00 96.19 116 VAL A O 1
ATOM 844 N N . LEU A 1 117 ? 3.472 2.201 -19.096 1.00 96.12 117 LEU A N 1
ATOM 845 C CA . LEU A 1 117 ? 3.651 3.029 -17.903 1.00 96.12 1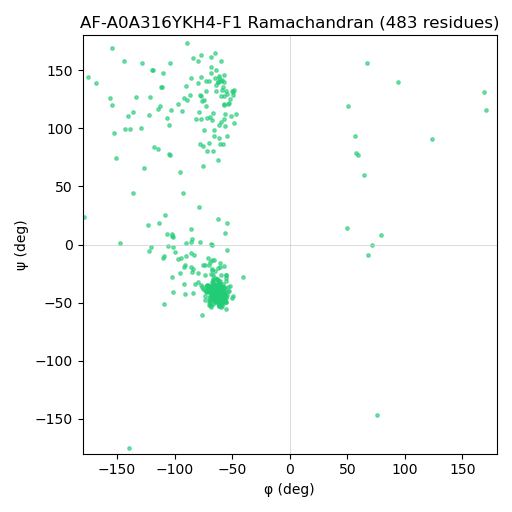17 LEU A CA 1
ATOM 846 C C . LEU A 1 117 ? 2.607 4.159 -17.794 1.00 96.12 117 LEU A C 1
ATOM 848 O O . LEU A 1 117 ? 1.958 4.247 -16.750 1.00 96.12 117 LEU A O 1
ATOM 852 N N . PRO A 1 118 ? 2.347 4.983 -18.833 1.00 96.56 118 PRO A N 1
ATOM 853 C CA . PRO A 1 118 ? 1.390 6.083 -18.707 1.00 96.56 118 PRO A CA 1
ATOM 854 C C . PRO A 1 118 ? -0.041 5.599 -18.451 1.00 96.56 118 PRO A C 1
ATOM 856 O O . PRO A 1 118 ? -0.783 6.239 -17.705 1.00 96.56 118 PRO A O 1
ATOM 859 N N . LYS A 1 119 ? -0.435 4.459 -19.038 1.00 97.38 119 LYS A N 1
ATOM 860 C CA . LYS A 1 119 ? -1.770 3.881 -18.835 1.00 97.38 119 LYS A CA 1
ATOM 861 C C . LYS A 1 119 ? -1.926 3.303 -17.432 1.00 97.38 119 LYS A C 1
ATOM 863 O O . LYS A 1 119 ? -2.970 3.518 -16.828 1.00 97.38 119 LYS A O 1
ATOM 868 N N . LEU A 1 120 ? -0.899 2.644 -16.889 1.00 96.94 120 LEU A N 1
ATOM 869 C CA . LEU A 1 120 ? -0.909 2.175 -15.499 1.00 96.94 120 LEU A CA 1
ATOM 870 C C . LEU A 1 120 ? -1.053 3.346 -14.520 1.00 96.94 120 LEU A C 1
ATOM 872 O O . LEU A 1 120 ? -1.938 3.327 -13.666 1.00 96.94 120 LEU A O 1
ATOM 876 N N . VAL A 1 121 ? -0.259 4.407 -14.697 1.00 95.56 121 VAL A N 1
ATOM 877 C CA . VAL A 1 121 ? -0.345 5.612 -13.854 1.00 95.56 121 VAL A CA 1
ATOM 878 C C . VAL A 1 121 ? -1.731 6.252 -13.945 1.00 95.56 121 VAL A C 1
ATOM 880 O O . VAL A 1 121 ? -2.318 6.604 -12.922 1.00 95.56 121 VAL A O 1
ATOM 883 N N . TYR A 1 122 ? -2.289 6.361 -15.154 1.00 95.44 122 TYR A N 1
ATOM 884 C CA . TYR A 1 122 ? -3.644 6.871 -15.353 1.00 95.44 122 TYR A CA 1
ATOM 885 C C . TYR A 1 122 ? -4.695 6.027 -14.622 1.00 95.44 122 TYR A C 1
ATOM 887 O O . TYR A 1 122 ? -5.533 6.587 -13.919 1.00 95.44 122 TYR A O 1
ATOM 895 N N . LEU A 1 123 ? -4.653 4.698 -14.760 1.00 95.38 123 LEU A N 1
ATOM 896 C CA . LEU A 1 123 ? -5.610 3.799 -14.113 1.00 95.38 123 LEU A CA 1
ATOM 897 C C . LEU A 1 123 ? -5.524 3.875 -12.589 1.00 95.38 123 LEU A C 1
ATOM 899 O O . LEU A 1 123 ? -6.565 3.960 -11.940 1.00 95.38 123 LEU A O 1
ATOM 903 N N . SER A 1 124 ? -4.313 3.921 -12.026 1.00 94.75 124 SER A N 1
ATOM 904 C CA . SER A 1 124 ? -4.127 4.099 -10.585 1.00 94.75 124 SER A CA 1
ATOM 905 C C . SER A 1 124 ? -4.703 5.429 -10.107 1.00 94.75 124 SER A C 1
ATOM 907 O O . SER A 1 124 ? -5.477 5.447 -9.155 1.00 94.75 124 SER A O 1
ATOM 909 N N . ARG A 1 125 ? -4.379 6.544 -10.777 1.00 93.31 125 ARG A N 1
ATOM 910 C CA . ARG A 1 125 ? -4.904 7.864 -10.395 1.00 93.31 125 ARG A CA 1
ATOM 911 C C . ARG A 1 125 ? -6.413 7.934 -10.545 1.00 93.31 125 ARG A C 1
ATOM 913 O O . ARG A 1 125 ? -7.079 8.508 -9.692 1.00 93.31 125 ARG A O 1
ATOM 920 N N . LYS A 1 126 ? -6.961 7.322 -11.595 1.00 91.75 126 LYS A N 1
ATOM 921 C CA . LYS A 1 126 ? -8.405 7.226 -11.785 1.00 91.75 126 LYS A CA 1
ATOM 922 C C . LYS A 1 126 ? -9.049 6.469 -10.626 1.00 91.75 126 LYS A C 1
ATOM 924 O O . LYS A 1 126 ? -9.937 7.023 -9.986 1.00 91.75 126 LYS A O 1
ATOM 929 N N . ALA A 1 127 ? -8.549 5.272 -10.312 1.00 91.50 127 ALA A N 1
ATOM 930 C CA . ALA A 1 127 ? -9.031 4.459 -9.200 1.00 91.50 127 ALA A CA 1
ATOM 931 C C . ALA A 1 127 ? -8.985 5.219 -7.866 1.00 91.50 127 ALA A C 1
ATOM 933 O O . ALA A 1 127 ? -9.968 5.215 -7.135 1.00 91.50 127 ALA A O 1
ATOM 934 N N . SER A 1 128 ? -7.880 5.910 -7.574 1.00 90.31 128 SER A N 1
ATOM 935 C CA . SER A 1 128 ? -7.721 6.691 -6.343 1.00 90.31 128 SER A CA 1
ATOM 936 C C . SER A 1 128 ? -8.603 7.945 -6.307 1.00 90.31 128 SER A C 1
ATOM 938 O O . SER A 1 128 ? -9.160 8.258 -5.260 1.00 90.31 128 SER A O 1
ATOM 940 N N . SER A 1 129 ? -8.782 8.647 -7.431 1.00 87.88 129 SER A N 1
ATOM 941 C CA . SER A 1 129 ? -9.659 9.828 -7.499 1.00 87.88 129 SER A CA 1
ATOM 942 C C . SER A 1 129 ? -11.132 9.456 -7.316 1.00 87.88 129 SER A C 1
ATOM 944 O O . SER A 1 129 ? -11.850 10.101 -6.559 1.00 87.88 129 SER A O 1
ATOM 946 N N . GLU A 1 130 ? -11.571 8.366 -7.951 1.00 88.12 130 GLU A N 1
ATOM 947 C CA . GLU A 1 130 ? -12.947 7.865 -7.900 1.00 88.12 130 GLU A CA 1
ATOM 948 C C . GLU A 1 130 ? -13.191 6.950 -6.683 1.00 88.12 130 GLU A C 1
ATOM 950 O O . GLU A 1 130 ? -14.299 6.444 -6.505 1.00 88.12 130 GLU A O 1
ATOM 955 N N . ALA A 1 131 ? -12.191 6.752 -5.812 1.00 86.94 131 ALA A N 1
ATOM 956 C CA . ALA A 1 131 ? -12.312 5.938 -4.602 1.00 86.94 131 ALA A CA 1
ATOM 957 C C . ALA A 1 131 ? -13.432 6.451 -3.689 1.00 86.94 131 ALA A C 1
ATOM 959 O O . ALA A 1 131 ? -14.226 5.664 -3.175 1.00 86.94 131 ALA A O 1
ATOM 960 N N . VAL A 1 132 ? -13.530 7.778 -3.542 1.00 83.75 132 VAL A N 1
ATOM 961 C CA . VAL A 1 132 ? -14.559 8.447 -2.743 1.00 83.75 132 VAL A CA 1
ATOM 962 C C . VAL A 1 132 ? -15.351 9.411 -3.612 1.00 83.75 132 VAL A C 1
ATOM 964 O O . VAL A 1 132 ? -14.866 10.468 -4.010 1.00 83.75 132 VAL A O 1
ATOM 967 N N . ALA A 1 133 ? -16.616 9.074 -3.839 1.00 83.94 133 ALA A N 1
ATOM 968 C CA . ALA A 1 133 ? -17.578 10.004 -4.401 1.00 83.94 133 ALA A CA 1
ATOM 969 C C . ALA A 1 133 ? -17.958 11.062 -3.361 1.00 83.94 133 ALA A C 1
ATOM 971 O O . ALA A 1 133 ? -18.282 10.743 -2.216 1.00 83.94 133 ALA A O 1
ATOM 972 N N . SER A 1 134 ? -17.941 12.325 -3.767 1.00 82.94 134 SER A N 1
ATOM 973 C CA . SER A 1 134 ? -18.290 13.472 -2.934 1.00 82.94 134 SER A CA 1
ATOM 974 C C . SER A 1 134 ? -19.326 14.350 -3.632 1.00 82.94 134 SER A C 1
ATOM 976 O O . SER A 1 134 ? -19.429 14.365 -4.853 1.00 82.94 134 SER A O 1
ATOM 978 N N . ARG A 1 135 ? -20.096 15.116 -2.864 1.00 83.69 135 ARG A N 1
ATOM 979 C CA . ARG A 1 135 ? -20.988 16.170 -3.354 1.00 83.69 135 ARG A CA 1
ATOM 980 C C . ARG A 1 135 ? -20.578 17.506 -2.764 1.00 83.69 135 ARG A C 1
ATOM 982 O O . ARG A 1 135 ? -20.077 17.571 -1.643 1.00 83.69 135 ARG A O 1
ATOM 989 N N . ARG A 1 136 ? -20.831 18.581 -3.503 1.00 83.31 136 ARG A N 1
ATOM 990 C CA . ARG A 1 136 ? -20.643 19.944 -3.001 1.00 83.31 136 ARG A CA 1
ATOM 991 C C . ARG A 1 136 ? -21.801 20.322 -2.083 1.00 83.31 136 ARG A C 1
ATOM 993 O O . ARG A 1 136 ? -22.963 20.222 -2.473 1.00 83.31 136 ARG A O 1
ATOM 1000 N N . VAL A 1 137 ? -21.474 20.794 -0.888 1.00 81.56 137 VAL A N 1
ATOM 1001 C CA . VAL A 1 137 ? -22.425 21.314 0.097 1.00 81.56 137 VAL A CA 1
ATOM 1002 C C . VAL A 1 137 ? -22.043 22.753 0.424 1.00 81.56 137 VAL A C 1
ATOM 1004 O O . VAL A 1 137 ? -20.882 22.998 0.754 1.00 81.56 137 VAL A O 1
ATOM 1007 N N . PRO A 1 138 ? -22.970 23.721 0.324 1.00 81.94 138 PRO A N 1
ATOM 1008 C CA . PRO A 1 138 ? -22.691 25.096 0.717 1.00 81.94 138 PRO A CA 1
ATOM 1009 C C . PRO A 1 138 ? -22.261 25.168 2.185 1.00 81.94 138 PRO A C 1
ATOM 1011 O O . PRO A 1 138 ? -22.901 24.556 3.041 1.00 81.94 138 PRO A O 1
ATOM 1014 N N . LEU A 1 139 ? -21.215 25.942 2.479 1.00 81.56 139 LEU A N 1
ATOM 1015 C CA . LEU A 1 139 ? -20.800 26.188 3.862 1.00 81.56 139 LEU A CA 1
ATOM 1016 C C . LEU A 1 139 ? -21.909 26.903 4.649 1.00 81.56 139 LEU A C 1
ATOM 1018 O O . LEU A 1 139 ? -22.566 27.828 4.149 1.00 81.56 139 LEU A O 1
ATOM 1022 N N . SER A 1 140 ? -22.097 26.488 5.897 1.00 84.25 140 SER A N 1
ATOM 1023 C CA . SER A 1 140 ? -22.987 27.144 6.849 1.00 84.25 140 SER A CA 1
ATOM 1024 C C . SER A 1 140 ? -22.447 28.525 7.252 1.00 84.25 140 SER A C 1
ATOM 1026 O O . SER A 1 140 ? -21.258 28.809 7.090 1.00 84.25 140 SER A O 1
ATOM 1028 N N . PRO A 1 141 ? -23.288 29.422 7.800 1.00 83.06 141 PRO A N 1
ATOM 1029 C CA . PRO A 1 141 ? -22.829 30.733 8.258 1.00 83.06 141 PRO A CA 1
ATOM 1030 C C . PRO A 1 141 ? -21.715 30.669 9.315 1.00 83.06 141 PRO A C 1
ATOM 1032 O O . PRO A 1 141 ? -20.843 31.533 9.316 1.00 83.06 141 PRO A O 1
ATOM 1035 N N . ALA A 1 142 ? -21.732 29.653 10.185 1.00 84.62 142 ALA A N 1
ATOM 1036 C CA . ALA A 1 142 ? -20.705 29.445 11.204 1.00 84.62 142 ALA A CA 1
ATOM 1037 C C . ALA A 1 142 ? -19.368 29.027 10.575 1.00 84.62 142 ALA A C 1
ATOM 1039 O O . ALA A 1 142 ? -18.351 29.661 10.833 1.00 84.62 142 ALA A O 1
ATOM 1040 N N . GLU A 1 143 ? -19.389 28.045 9.671 1.00 81.56 143 GLU A N 1
ATOM 1041 C CA . GLU A 1 143 ? -18.180 27.587 8.973 1.00 81.56 143 GLU A CA 1
ATOM 1042 C C . GLU A 1 143 ? -17.595 28.691 8.074 1.00 81.56 143 GLU A C 1
ATOM 1044 O O . GLU A 1 143 ? -16.382 28.837 7.969 1.00 81.56 143 GLU A O 1
ATOM 1049 N N . LYS A 1 144 ? -18.439 29.538 7.464 1.00 81.12 144 LYS A N 1
ATOM 1050 C CA . LYS A 1 144 ? -17.973 30.728 6.729 1.00 81.12 144 LYS A CA 1
ATOM 1051 C C . LYS A 1 144 ? -17.266 31.733 7.638 1.00 81.12 144 LYS A C 1
ATOM 1053 O O . LYS A 1 144 ? -16.283 32.343 7.221 1.00 81.12 144 LYS A O 1
ATOM 1058 N N . ALA A 1 145 ? -17.768 31.933 8.857 1.00 81.25 145 ALA A N 1
ATOM 1059 C CA . ALA A 1 145 ? -17.141 32.824 9.830 1.00 81.25 145 ALA A CA 1
ATOM 1060 C C . ALA A 1 145 ? -15.794 32.265 10.317 1.00 81.25 145 ALA A C 1
ATOM 1062 O O . ALA A 1 145 ? -14.832 33.020 10.440 1.00 81.25 145 ALA A O 1
ATOM 1063 N N . GLU A 1 146 ? -15.706 30.951 10.520 1.00 82.00 146 GLU A N 1
ATOM 1064 C CA . GLU A 1 146 ? -14.466 30.254 10.863 1.00 82.00 146 GLU A CA 1
ATOM 1065 C C . GLU A 1 146 ? -13.439 30.324 9.726 1.00 82.00 146 GLU A C 1
ATOM 1067 O O . GLU A 1 146 ? -12.311 30.760 9.943 1.00 82.00 146 GLU A O 1
ATOM 1072 N N . ALA A 1 147 ? -13.837 30.020 8.487 1.00 78.94 147 ALA A N 1
ATOM 1073 C CA . ALA A 1 147 ? -12.972 30.155 7.316 1.00 78.94 147 ALA A CA 1
ATOM 1074 C C . ALA A 1 147 ? -12.465 31.599 7.142 1.00 78.94 147 ALA A C 1
ATOM 1076 O O . ALA A 1 147 ? -11.302 31.821 6.798 1.00 78.94 147 ALA A O 1
ATOM 1077 N N . ALA A 1 148 ? -13.309 32.598 7.422 1.00 81.00 148 ALA A N 1
ATOM 1078 C CA . ALA A 1 148 ? -12.903 34.001 7.434 1.00 81.00 148 ALA A CA 1
ATOM 1079 C C . ALA A 1 148 ? -11.912 34.322 8.569 1.00 81.00 148 ALA A C 1
ATOM 1081 O O . ALA A 1 148 ? -10.970 35.085 8.347 1.00 81.00 148 ALA A O 1
ATOM 1082 N N . ALA A 1 149 ? -12.081 33.731 9.756 1.00 84.50 149 ALA A N 1
ATOM 1083 C CA . ALA A 1 149 ? -11.146 33.877 10.871 1.00 84.50 149 ALA A CA 1
ATOM 1084 C C . ALA A 1 149 ? -9.779 33.251 10.550 1.00 84.50 149 ALA A C 1
ATOM 1086 O O . ALA A 1 149 ? -8.757 33.909 10.737 1.00 84.50 149 ALA A O 1
ATOM 1087 N N . VAL A 1 150 ? -9.758 32.043 9.975 1.00 83.25 150 VAL A N 1
ATOM 1088 C CA . VAL A 1 150 ? -8.529 31.368 9.524 1.00 83.25 150 VAL A CA 1
ATOM 1089 C C . VAL A 1 150 ? -7.824 32.189 8.447 1.00 83.25 150 VAL A C 1
ATOM 1091 O O . VAL A 1 150 ? -6.625 32.432 8.547 1.00 83.25 150 VAL A O 1
ATOM 1094 N N . ARG A 1 151 ? -8.554 32.702 7.447 1.00 82.88 151 ARG A N 1
ATOM 1095 C CA . ARG A 1 151 ? -7.972 33.602 6.433 1.00 82.88 151 ARG A CA 1
ATOM 1096 C C . ARG A 1 151 ? -7.329 34.828 7.049 1.00 82.88 151 ARG A C 1
ATOM 1098 O O . ARG A 1 151 ? -6.258 35.228 6.607 1.00 82.88 151 ARG A O 1
ATOM 1105 N N . LYS A 1 152 ? -7.991 35.430 8.036 1.00 84.50 152 LYS A N 1
ATOM 1106 C CA . LYS A 1 152 ? -7.474 36.606 8.723 1.00 84.50 152 LYS A CA 1
ATOM 1107 C C . LYS A 1 152 ? -6.191 36.271 9.488 1.00 84.50 152 LYS A C 1
ATOM 1109 O O . LYS A 1 152 ? -5.214 36.986 9.318 1.00 84.50 152 LYS A O 1
ATOM 1114 N N . ALA A 1 153 ? -6.169 35.166 10.231 1.00 86.50 153 ALA A N 1
ATOM 1115 C CA . ALA A 1 153 ? -4.987 34.711 10.963 1.00 86.50 153 ALA A CA 1
ATOM 1116 C C . ALA A 1 153 ? -3.805 34.393 10.026 1.00 86.50 153 ALA A C 1
ATOM 1118 O O . ALA A 1 153 ? -2.689 34.851 10.254 1.00 86.50 153 ALA A O 1
ATOM 1119 N N . VAL A 1 154 ? -4.051 33.680 8.922 1.00 86.12 154 VAL A N 1
ATOM 1120 C CA . VAL A 1 154 ? -3.018 33.360 7.922 1.00 86.12 154 VAL A CA 1
ATOM 1121 C C . VAL A 1 154 ? -2.506 34.625 7.229 1.00 86.12 154 VAL A C 1
ATOM 1123 O O . VAL A 1 154 ? -1.304 34.762 7.020 1.00 86.12 154 VAL A O 1
ATOM 1126 N N . ALA A 1 155 ? -3.389 35.577 6.915 1.00 87.25 155 ALA A N 1
ATOM 1127 C CA . ALA A 1 155 ? -2.995 36.862 6.339 1.00 87.25 155 ALA A CA 1
ATOM 1128 C C . ALA A 1 155 ? -2.172 37.716 7.319 1.00 87.25 155 ALA A C 1
ATOM 1130 O O . ALA A 1 155 ? -1.212 38.362 6.903 1.00 87.25 155 ALA A O 1
ATOM 1131 N N . GLU A 1 156 ? -2.506 37.702 8.614 1.00 90.44 156 GLU A N 1
ATOM 1132 C CA . GLU A 1 156 ? -1.726 38.362 9.673 1.00 90.44 156 GLU A CA 1
ATOM 1133 C C . GLU A 1 156 ? -0.316 37.759 9.810 1.00 90.44 156 GLU A C 1
ATOM 1135 O O . GLU A 1 156 ? 0.630 38.484 10.110 1.00 90.44 156 GLU A O 1
ATOM 1140 N N . GLN A 1 157 ? -0.151 36.470 9.501 1.00 87.94 157 GLN A N 1
ATOM 1141 C CA . GLN A 1 157 ? 1.143 35.780 9.426 1.00 87.94 157 GLN A CA 1
ATOM 1142 C C . GLN A 1 157 ? 1.851 35.932 8.061 1.00 87.94 157 GLN A C 1
ATOM 1144 O O . GLN A 1 157 ? 2.904 35.339 7.837 1.00 87.94 157 GLN A O 1
ATOM 1149 N N . GLY A 1 158 ? 1.301 36.727 7.135 1.00 82.88 158 GLY A N 1
ATOM 1150 C CA . GLY A 1 158 ? 1.877 36.963 5.804 1.00 82.88 158 GLY A CA 1
ATOM 1151 C C . GLY A 1 158 ? 1.619 35.853 4.777 1.00 82.88 158 GLY A C 1
ATOM 1152 O O . GLY A 1 158 ? 2.174 35.895 3.679 1.00 82.88 158 GLY A O 1
ATOM 1153 N N . GLY A 1 159 ? 0.778 34.871 5.105 1.00 82.88 159 GLY A N 1
ATOM 1154 C CA . GLY A 1 159 ? 0.368 33.793 4.210 1.00 82.88 159 GLY A CA 1
ATOM 1155 C C . GLY A 1 159 ? -0.873 34.131 3.378 1.00 82.88 159 GLY A C 1
ATOM 1156 O O . GLY A 1 159 ? -1.542 35.147 3.562 1.00 82.88 159 GLY A O 1
ATOM 1157 N N . THR A 1 160 ? -1.223 33.247 2.444 1.00 74.75 160 THR A N 1
ATOM 1158 C CA . THR A 1 160 ? -2.487 33.311 1.695 1.00 74.75 160 THR A CA 1
ATOM 1159 C C . THR A 1 160 ? -3.127 31.931 1.673 1.00 74.75 160 THR A C 1
ATOM 1161 O O . THR A 1 160 ? -2.496 30.961 1.262 1.00 74.75 160 THR A O 1
ATOM 1164 N N . VAL A 1 161 ? -4.390 31.842 2.093 1.00 70.44 161 VAL A N 1
ATOM 1165 C CA . VAL A 1 161 ? -5.156 30.593 2.007 1.00 70.44 161 VAL A CA 1
ATOM 1166 C C . VAL A 1 161 ? -5.654 30.422 0.575 1.00 70.44 161 VAL A C 1
ATOM 1168 O O . VAL A 1 161 ? -6.487 31.200 0.106 1.00 70.44 161 VAL A O 1
ATOM 1171 N N . VAL A 1 162 ? -5.156 29.401 -0.120 1.00 65.00 162 VAL A N 1
ATOM 1172 C CA . VAL A 1 162 ? -5.645 29.013 -1.446 1.00 65.00 162 VAL A CA 1
ATOM 1173 C C . VAL A 1 162 ? -6.706 27.935 -1.265 1.00 65.00 162 VAL A C 1
ATOM 1175 O O . VAL A 1 162 ? -6.414 26.838 -0.798 1.00 65.00 162 VAL A O 1
ATOM 1178 N N . PHE A 1 163 ? -7.950 28.247 -1.626 1.00 62.91 163 PHE A N 1
ATOM 1179 C CA . PHE A 1 163 ? -9.017 27.249 -1.656 1.00 62.91 163 PHE A CA 1
ATOM 1180 C C . PHE A 1 163 ? -8.899 26.437 -2.932 1.00 62.91 163 PHE A C 1
ATOM 1182 O O . PHE A 1 163 ? -8.635 26.980 -4.008 1.00 62.91 163 PHE A O 1
ATOM 1189 N N . HIS A 1 164 ? -9.106 25.131 -2.806 1.00 58.16 164 HIS A N 1
ATOM 1190 C CA . HIS A 1 164 ? -9.026 24.242 -3.946 1.00 58.16 164 HIS A CA 1
ATOM 1191 C C . HIS A 1 164 ? -10.047 24.661 -5.028 1.00 58.16 164 HIS A C 1
ATOM 1193 O O . HIS A 1 164 ? -11.215 24.880 -4.691 1.00 58.16 164 HIS A O 1
ATOM 1199 N N . PRO A 1 165 ? -9.671 24.751 -6.321 1.00 58.59 165 PRO A N 1
ATOM 1200 C CA . PRO A 1 165 ? -10.574 25.180 -7.395 1.00 58.59 165 PRO A CA 1
ATOM 1201 C C . PRO A 1 165 ? -11.860 24.352 -7.493 1.00 58.59 165 PRO A C 1
ATOM 1203 O O . PRO A 1 165 ? -12.904 24.867 -7.879 1.00 58.59 165 PRO A O 1
ATOM 1206 N N . SER A 1 166 ? -11.817 23.076 -7.094 1.00 55.88 166 SER A N 1
ATOM 1207 C CA . SER A 1 166 ? -12.999 22.202 -7.060 1.00 55.88 166 SER A CA 1
ATOM 1208 C C . SER A 1 166 ? -14.017 22.553 -5.960 1.00 55.88 166 SER A C 1
ATOM 1210 O O . SER A 1 166 ? -15.136 22.036 -6.001 1.00 55.88 166 SER A O 1
ATOM 1212 N N . LEU A 1 167 ? -13.658 23.430 -5.017 1.00 56.84 167 LEU A N 1
ATOM 1213 C CA . LEU A 1 167 ? -14.496 23.940 -3.922 1.00 56.84 167 LEU A CA 1
ATOM 1214 C C . LEU A 1 167 ? -14.897 25.413 -4.109 1.00 56.84 167 LEU A C 1
ATOM 1216 O O . LEU A 1 167 ? -15.759 25.915 -3.383 1.00 56.84 167 LEU A O 1
ATOM 1220 N N . ALA A 1 168 ? -14.304 26.096 -5.091 1.00 57.53 168 ALA A N 1
ATOM 1221 C CA . ALA A 1 168 ? -14.754 27.404 -5.536 1.00 57.53 168 ALA A CA 1
ATOM 1222 C C . ALA A 1 168 ? -16.019 27.225 -6.392 1.00 57.53 168 ALA A C 1
ATOM 1224 O O . ALA A 1 168 ? -16.021 26.468 -7.363 1.00 57.53 168 ALA A O 1
ATOM 1225 N N . GLY A 1 169 ? -17.120 27.881 -6.021 1.00 55.12 169 GLY A N 1
ATOM 1226 C CA . GLY A 1 169 ? -18.310 27.923 -6.869 1.00 55.12 169 GLY A CA 1
ATOM 1227 C C . GLY A 1 169 ? -18.025 28.561 -8.230 1.00 55.12 169 GLY A C 1
ATOM 1228 O O . GLY A 1 169 ? -17.117 29.382 -8.350 1.00 55.12 169 GLY A O 1
ATOM 1229 N N . ASP A 1 170 ? -18.858 28.260 -9.230 1.00 51.41 170 ASP A N 1
ATOM 1230 C CA . ASP A 1 170 ? -18.737 28.796 -10.600 1.00 51.41 170 ASP A CA 1
ATOM 1231 C C . ASP A 1 170 ? -18.756 30.339 -10.664 1.00 51.41 170 ASP A C 1
ATOM 1233 O O . ASP A 1 170 ? -18.314 30.935 -11.644 1.00 51.41 170 ASP A O 1
ATOM 1237 N N . THR A 1 171 ? -19.251 31.000 -9.613 1.00 50.62 171 THR A N 1
ATOM 1238 C CA . THR A 1 171 ? -19.310 32.463 -9.477 1.00 50.62 171 THR A CA 1
ATOM 1239 C C . THR A 1 171 ? -18.285 33.046 -8.497 1.00 50.62 171 THR A C 1
ATOM 1241 O O . THR A 1 171 ? -18.262 34.258 -8.312 1.00 50.62 171 THR A O 1
ATOM 1244 N N . GLY A 1 172 ? -17.453 32.228 -7.839 1.00 52.44 172 GLY A N 1
ATOM 1245 C CA . GLY A 1 172 ? -16.460 32.673 -6.845 1.00 52.44 172 GLY A CA 1
ATOM 1246 C C . GLY A 1 172 ? -17.028 33.227 -5.525 1.00 52.44 172 GLY A C 1
ATOM 1247 O O . GLY A 1 172 ? -16.273 33.423 -4.580 1.00 52.44 172 GLY A O 1
ATOM 1248 N N . GLU A 1 173 ? -18.344 33.449 -5.426 1.00 50.72 173 GLU A N 1
ATOM 1249 C CA . GLU A 1 173 ? -19.013 34.012 -4.237 1.00 50.72 173 GLU A CA 1
ATOM 1250 C C . GLU A 1 173 ? -19.502 32.950 -3.241 1.00 50.72 173 GLU A C 1
ATOM 1252 O O . GLU A 1 173 ? -19.804 33.253 -2.084 1.00 50.72 173 GLU A O 1
ATOM 1257 N N . GLN A 1 174 ? -19.618 31.697 -3.682 1.00 57.47 174 GLN A N 1
ATOM 1258 C CA . GLN A 1 174 ? -20.077 30.592 -2.849 1.00 57.47 174 GLN A CA 1
ATOM 1259 C C . GLN A 1 174 ? -18.951 29.599 -2.616 1.00 57.47 174 GLN A C 1
ATOM 1261 O O . GLN A 1 174 ? -18.426 28.990 -3.547 1.00 57.47 174 GLN A O 1
ATOM 1266 N N . GLU A 1 175 ? -18.615 29.442 -1.344 1.00 69.31 175 GLU A N 1
ATOM 1267 C CA . GLU A 1 175 ? -17.681 28.438 -0.869 1.00 69.31 175 GLU A CA 1
ATOM 1268 C C . GLU A 1 175 ? -18.446 27.162 -0.526 1.00 69.31 175 GLU A C 1
ATOM 1270 O O . GLU A 1 175 ? -19.512 27.194 0.110 1.00 69.31 175 GLU A O 1
ATOM 1275 N N . TYR A 1 176 ? -17.875 26.038 -0.938 1.00 74.31 176 TYR A N 1
ATOM 1276 C CA . TYR A 1 176 ? -18.431 24.714 -0.728 1.00 74.31 176 TYR A CA 1
ATOM 1277 C C . TYR A 1 176 ? -17.478 23.871 0.112 1.00 74.31 176 TYR A C 1
ATOM 1279 O O . TYR A 1 176 ? -16.261 24.011 0.019 1.00 74.31 176 TYR A O 1
ATOM 1287 N N . ARG A 1 177 ? -18.044 22.944 0.882 1.00 80.69 177 ARG A N 1
ATOM 1288 C CA . ARG A 1 177 ? -17.331 21.776 1.398 1.00 80.69 177 ARG A CA 1
ATOM 1289 C C . ARG A 1 177 ? -17.732 20.543 0.600 1.00 80.69 177 ARG A C 1
ATOM 1291 O O . ARG A 1 177 ? -18.815 20.494 0.014 1.00 80.69 177 ARG A O 1
ATOM 1298 N N . THR A 1 178 ? -16.870 19.540 0.584 1.00 78.06 178 THR A N 1
ATOM 1299 C CA . THR A 1 178 ? -17.212 18.213 0.075 1.00 78.06 178 THR A CA 1
ATOM 1300 C C . THR A 1 178 ? -17.845 17.384 1.178 1.00 78.06 178 THR A C 1
ATOM 1302 O O . THR A 1 178 ? -17.287 17.254 2.263 1.00 78.06 178 THR A O 1
ATOM 1305 N N . GLU A 1 179 ? -18.998 16.797 0.894 1.00 79.56 179 GLU A N 1
ATOM 1306 C CA . GLU A 1 179 ? -19.598 15.756 1.721 1.00 79.56 179 GLU A CA 1
ATOM 1307 C C . GLU A 1 179 ? -19.544 14.436 0.961 1.00 79.56 179 GLU A C 1
ATOM 1309 O O . GLU A 1 179 ? -19.852 14.387 -0.229 1.00 79.56 179 GLU A O 1
ATOM 1314 N N . ARG A 1 180 ? -19.158 13.360 1.642 1.00 77.62 180 ARG A N 1
ATOM 1315 C CA . ARG A 1 180 ? -19.082 12.031 1.044 1.00 77.62 180 ARG A CA 1
ATOM 1316 C C . ARG A 1 180 ? -20.468 11.542 0.608 1.00 77.62 180 ARG A C 1
ATOM 1318 O O . ARG A 1 180 ? -21.443 11.669 1.342 1.00 77.62 180 ARG A O 1
ATOM 1325 N N . VAL A 1 181 ? -20.536 10.943 -0.578 1.00 76.25 181 VAL A N 1
ATOM 1326 C CA . VAL A 1 181 ? -21.719 10.245 -1.089 1.00 76.25 181 VAL A CA 1
ATOM 1327 C C . VAL A 1 181 ? -21.454 8.746 -1.040 1.00 76.25 181 VAL A C 1
ATOM 1329 O O . VAL A 1 181 ? -20.647 8.212 -1.802 1.00 76.25 181 VAL A O 1
ATOM 1332 N N . TRP A 1 182 ? -22.136 8.074 -0.119 1.00 73.44 182 TRP A N 1
ATOM 1333 C CA . TRP A 1 182 ? -22.034 6.631 0.086 1.00 73.44 182 TRP A CA 1
ATOM 1334 C C . TRP A 1 182 ? -22.533 5.840 -1.136 1.00 73.44 182 TRP A C 1
ATOM 1336 O O . TRP A 1 182 ? -23.351 6.340 -1.914 1.00 73.44 182 TRP A O 1
ATOM 1346 N N . GLY A 1 183 ? -21.957 4.653 -1.354 1.00 70.31 183 GLY A N 1
ATOM 1347 C CA . GLY A 1 183 ? -22.338 3.730 -2.437 1.00 70.31 183 GLY A CA 1
ATOM 1348 C C . GLY A 1 183 ? -21.952 4.150 -3.862 1.00 70.31 183 GLY A C 1
ATOM 1349 O O . GLY A 1 183 ? -22.236 3.436 -4.822 1.00 70.31 183 GLY A O 1
ATOM 1350 N N . ARG A 1 184 ? -21.310 5.313 -4.046 1.00 75.75 184 ARG A N 1
ATOM 1351 C CA . ARG A 1 184 ? -20.945 5.835 -5.381 1.00 75.75 184 ARG A CA 1
ATOM 1352 C C . ARG A 1 184 ? -19.456 5.838 -5.702 1.00 75.75 184 ARG A C 1
ATOM 1354 O O . ARG A 1 184 ? -19.101 6.083 -6.850 1.00 75.75 184 ARG A O 1
ATOM 1361 N N . GLY A 1 185 ? -18.603 5.613 -4.707 1.00 81.00 185 GLY A N 1
ATOM 1362 C CA . GLY A 1 185 ? -17.159 5.496 -4.906 1.00 81.00 185 GLY A CA 1
ATOM 1363 C C . GLY A 1 185 ? -16.750 4.084 -5.321 1.00 81.00 185 GLY A C 1
ATOM 1364 O O . GLY A 1 185 ? -17.477 3.122 -5.080 1.00 81.00 185 GLY A O 1
ATOM 1365 N N . LEU A 1 186 ? -15.561 3.955 -5.907 1.00 85.44 186 LEU A N 1
ATOM 1366 C CA . LEU A 1 186 ? -14.929 2.658 -6.177 1.00 85.44 186 LEU A CA 1
ATOM 1367 C C . LEU A 1 186 ? -14.393 1.988 -4.900 1.00 85.44 186 LEU A C 1
ATOM 1369 O O . LEU A 1 186 ? -14.165 0.780 -4.899 1.00 85.44 186 LEU A O 1
ATOM 1373 N N . GLY A 1 187 ? -14.227 2.764 -3.825 1.00 85.62 187 GLY A N 1
ATOM 1374 C CA . GLY A 1 187 ? -13.758 2.311 -2.523 1.00 85.62 187 GLY A CA 1
ATOM 1375 C C . GLY A 1 187 ? -12.252 2.463 -2.320 1.00 85.62 187 GLY A C 1
ATOM 1376 O O . GLY A 1 187 ? -11.445 2.237 -3.230 1.00 85.62 187 GLY A O 1
ATOM 1377 N N . ARG A 1 188 ? -11.868 2.877 -1.109 1.00 87.06 188 ARG A N 1
ATOM 1378 C CA . ARG A 1 188 ? -10.477 3.166 -0.742 1.00 87.06 188 ARG A CA 1
ATOM 1379 C C . ARG A 1 188 ? -9.626 1.907 -0.741 1.00 87.06 188 ARG A C 1
ATOM 1381 O O . ARG A 1 188 ? -8.577 1.927 -1.379 1.00 87.06 188 ARG A O 1
ATOM 1388 N N . ALA A 1 189 ? -10.087 0.823 -0.118 1.00 87.69 189 ALA A N 1
ATOM 1389 C CA . ALA A 1 189 ? -9.310 -0.412 -0.012 1.00 87.69 189 ALA A CA 1
ATOM 1390 C C . ALA A 1 189 ? -8.971 -0.996 -1.394 1.00 87.69 189 ALA A C 1
ATOM 1392 O O . ALA A 1 189 ? -7.818 -1.320 -1.673 1.00 87.69 189 ALA A O 1
ATOM 1393 N N . TRP A 1 190 ? -9.947 -1.051 -2.308 1.00 90.31 190 TRP A N 1
ATOM 1394 C CA . TRP A 1 190 ? -9.705 -1.514 -3.679 1.00 90.31 190 TRP A CA 1
ATOM 1395 C C . TRP A 1 190 ? -8.783 -0.575 -4.459 1.00 90.31 190 TRP A C 1
ATOM 1397 O O . TRP A 1 190 ? -7.837 -1.037 -5.098 1.00 90.31 190 TRP A O 1
ATOM 1407 N N . SER A 1 191 ? -9.004 0.741 -4.377 1.00 91.00 191 SER A N 1
ATOM 1408 C CA . SER A 1 191 ? -8.128 1.706 -5.051 1.00 91.00 191 SER A CA 1
ATOM 1409 C C . SER A 1 191 ? -6.687 1.652 -4.527 1.00 91.00 191 SER A C 1
ATOM 1411 O O . SER A 1 191 ? -5.744 1.781 -5.309 1.00 91.00 191 SER A O 1
ATOM 1413 N N . GLY A 1 192 ? -6.519 1.408 -3.222 1.00 89.69 192 GLY A N 1
ATOM 1414 C CA . GLY A 1 192 ? -5.237 1.212 -2.558 1.00 89.69 192 GLY A CA 1
ATOM 1415 C C . GLY A 1 192 ? -4.539 -0.052 -3.045 1.00 89.69 192 GLY A C 1
ATOM 1416 O O . GLY A 1 192 ? -3.370 0.019 -3.404 1.00 89.69 192 GLY A O 1
ATOM 1417 N N . ALA A 1 193 ? -5.264 -1.167 -3.171 1.00 89.50 193 ALA A N 1
ATOM 1418 C CA . ALA A 1 193 ? -4.723 -2.408 -3.727 1.00 89.50 193 ALA A CA 1
ATOM 1419 C C . ALA A 1 193 ? -4.255 -2.236 -5.185 1.00 89.50 193 ALA A C 1
ATOM 1421 O O . ALA A 1 193 ? -3.158 -2.664 -5.535 1.00 89.50 193 ALA A O 1
ATOM 1422 N N . VAL A 1 194 ? -5.045 -1.557 -6.030 1.00 92.56 194 VAL A N 1
ATOM 1423 C CA . VAL A 1 194 ? -4.658 -1.243 -7.421 1.00 92.56 194 VAL A CA 1
ATOM 1424 C C . VAL A 1 194 ? -3.415 -0.354 -7.464 1.00 92.56 194 VAL A C 1
ATOM 1426 O O . VAL A 1 194 ? -2.505 -0.609 -8.251 1.00 92.56 194 VAL A O 1
ATOM 1429 N N . LYS A 1 195 ? -3.364 0.689 -6.628 1.00 92.69 195 LYS A N 1
ATOM 1430 C CA . LYS A 1 195 ? -2.201 1.575 -6.538 1.00 92.69 195 LYS A CA 1
ATOM 1431 C C . LYS A 1 195 ? -0.960 0.813 -6.068 1.00 92.69 195 LYS A C 1
ATOM 1433 O O . LYS A 1 195 ? 0.078 0.956 -6.703 1.00 92.69 195 LYS A O 1
ATOM 1438 N N . GLY A 1 196 ? -1.080 -0.005 -5.022 1.00 90.69 196 GLY A N 1
ATOM 1439 C CA . GLY A 1 196 ? 0.017 -0.785 -4.442 1.00 90.69 196 GLY A CA 1
ATOM 1440 C C . GLY A 1 196 ? 0.707 -1.667 -5.476 1.00 90.69 196 GLY A C 1
ATOM 1441 O O . GLY A 1 196 ? 1.884 -1.472 -5.752 1.00 90.69 196 GLY A O 1
ATOM 1442 N N . ILE A 1 197 ? -0.045 -2.524 -6.175 1.00 92.25 197 ILE A N 1
ATOM 1443 C CA . ILE A 1 197 ? 0.552 -3.405 -7.194 1.00 92.25 197 ILE A CA 1
ATOM 1444 C C . ILE A 1 197 ? 1.201 -2.628 -8.353 1.00 92.25 197 ILE A C 1
ATOM 1446 O O . ILE A 1 197 ? 2.157 -3.104 -8.965 1.00 92.25 197 ILE A O 1
ATOM 1450 N N . ILE A 1 198 ? 0.678 -1.443 -8.698 1.00 94.88 198 ILE A N 1
ATOM 1451 C CA . ILE A 1 198 ? 1.244 -0.593 -9.754 1.00 94.88 198 ILE A CA 1
ATOM 1452 C C . ILE A 1 198 ? 2.544 0.054 -9.276 1.00 94.88 198 ILE A C 1
ATOM 1454 O O . ILE A 1 198 ? 3.489 0.125 -10.060 1.00 94.88 198 ILE A O 1
ATOM 1458 N N . VAL A 1 199 ? 2.602 0.502 -8.019 1.00 93.31 199 VAL A N 1
ATOM 1459 C CA . VAL A 1 199 ? 3.830 1.005 -7.390 1.00 93.31 199 VAL A CA 1
ATOM 1460 C C . VAL A 1 199 ? 4.897 -0.090 -7.387 1.00 93.31 199 VAL A C 1
ATOM 1462 O O . VAL A 1 199 ? 5.962 0.144 -7.955 1.00 93.31 199 VAL A O 1
ATOM 1465 N N . ASP A 1 200 ? 4.572 -1.296 -6.909 1.00 91.88 200 ASP A N 1
ATOM 1466 C CA . ASP A 1 200 ? 5.494 -2.442 -6.895 1.00 91.88 200 ASP A CA 1
ATOM 1467 C C . ASP A 1 200 ? 6.060 -2.733 -8.297 1.00 91.88 200 ASP A C 1
ATOM 1469 O O . ASP A 1 200 ? 7.261 -2.936 -8.481 1.00 91.88 200 ASP A O 1
ATOM 1473 N N . LEU A 1 201 ? 5.208 -2.691 -9.332 1.00 94.62 201 LEU A N 1
ATOM 1474 C CA . LEU A 1 201 ? 5.645 -2.920 -10.712 1.00 94.62 201 LEU A CA 1
ATOM 1475 C C . LEU A 1 201 ? 6.572 -1.811 -11.209 1.00 94.62 201 LEU A C 1
ATOM 1477 O O . LEU A 1 201 ? 7.536 -2.087 -11.924 1.00 94.62 201 LEU A O 1
ATOM 1481 N N . VAL A 1 202 ? 6.289 -0.554 -10.868 1.00 94.31 202 VAL A N 1
ATOM 1482 C CA . VAL A 1 202 ? 7.149 0.575 -11.235 1.00 94.31 202 VAL A CA 1
ATOM 1483 C C . VAL A 1 202 ? 8.510 0.456 -10.545 1.00 94.31 202 VAL A C 1
ATOM 1485 O O . VAL A 1 202 ? 9.526 0.676 -11.205 1.00 94.31 202 VAL A O 1
ATOM 1488 N N . GLU A 1 203 ? 8.556 0.052 -9.277 1.00 91.62 203 GLU A N 1
ATOM 1489 C CA . GLU A 1 203 ? 9.799 -0.187 -8.533 1.00 91.62 203 GLU A CA 1
ATOM 1490 C C . GLU A 1 203 ? 10.622 -1.341 -9.122 1.00 91.62 203 GLU A C 1
ATOM 1492 O O . GLU A 1 203 ? 11.822 -1.191 -9.380 1.00 91.62 203 GLU A O 1
ATOM 1497 N N . ASP A 1 204 ? 9.983 -2.464 -9.452 1.00 92.94 204 ASP A N 1
ATOM 1498 C CA . ASP A 1 204 ? 10.656 -3.587 -10.107 1.00 92.94 204 ASP A CA 1
ATOM 1499 C C . ASP A 1 204 ? 11.171 -3.211 -11.511 1.00 92.94 204 ASP A C 1
ATOM 1501 O O . ASP A 1 204 ? 12.274 -3.610 -11.911 1.00 92.94 204 ASP A O 1
ATOM 1505 N N . LEU A 1 205 ? 10.431 -2.381 -12.258 1.00 93.12 205 LEU A N 1
ATOM 1506 C CA . LEU A 1 205 ? 10.877 -1.830 -13.543 1.00 93.12 205 LEU A CA 1
ATOM 1507 C C . LEU A 1 205 ? 12.056 -0.858 -13.392 1.00 93.12 205 LEU A C 1
ATOM 1509 O O . LEU A 1 205 ? 12.916 -0.827 -14.278 1.00 93.12 205 LEU A O 1
ATOM 1513 N N . ILE A 1 206 ? 12.149 -0.103 -12.289 1.00 90.06 206 ILE A N 1
ATOM 1514 C CA . ILE A 1 206 ? 13.344 0.697 -11.968 1.00 90.06 206 ILE A CA 1
ATOM 1515 C C . ILE A 1 206 ? 14.530 -0.248 -11.813 1.00 90.06 206 ILE A C 1
ATOM 1517 O O . ILE A 1 206 ? 15.519 -0.105 -12.540 1.00 90.06 206 ILE A O 1
ATOM 1521 N N . GLY A 1 207 ? 14.389 -1.278 -10.973 1.00 88.00 207 GLY A N 1
ATOM 1522 C CA . GLY A 1 207 ? 15.427 -2.279 -10.748 1.00 88.00 207 GLY A CA 1
ATOM 1523 C C . GLY A 1 207 ? 15.881 -2.986 -12.031 1.00 88.00 207 GLY A C 1
ATOM 1524 O O . GLY A 1 207 ? 17.078 -3.265 -12.181 1.00 88.00 207 GLY A O 1
ATOM 1525 N N . LEU A 1 208 ? 14.960 -3.240 -12.966 1.00 89.44 208 LEU A N 1
ATOM 1526 C CA . LEU A 1 208 ? 15.255 -3.784 -14.292 1.00 89.44 208 LEU A CA 1
ATOM 1527 C C . LEU A 1 208 ? 15.993 -2.775 -15.180 1.00 89.44 208 LEU A C 1
ATOM 1529 O O . LEU A 1 208 ? 17.010 -3.123 -15.779 1.00 89.44 208 LEU A O 1
ATOM 15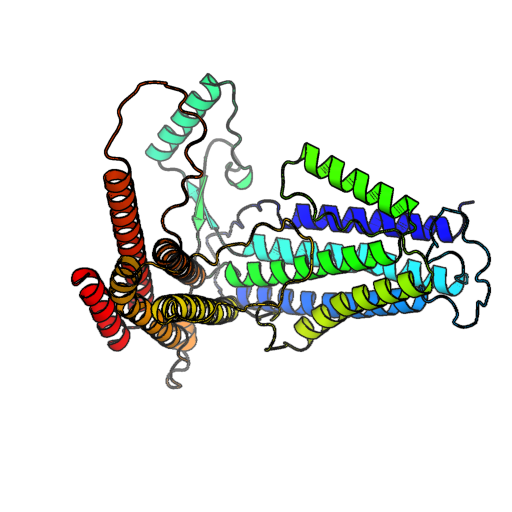33 N N . SER A 1 209 ? 15.518 -1.528 -15.255 1.00 89.06 209 SER A N 1
ATOM 1534 C CA . SER A 1 209 ? 16.134 -0.480 -16.080 1.00 89.06 209 SER A CA 1
ATOM 1535 C C . SER A 1 209 ? 17.587 -0.221 -15.674 1.00 89.06 209 SER A C 1
ATOM 1537 O O . SER A 1 209 ? 18.476 -0.192 -16.525 1.00 89.06 209 SER A O 1
ATOM 1539 N N . GLU A 1 210 ? 17.848 -0.149 -14.369 1.00 86.44 210 GLU A N 1
ATOM 1540 C CA . GLU A 1 210 ? 19.177 0.052 -13.799 1.00 86.44 210 GLU A CA 1
ATOM 1541 C C . GLU A 1 210 ? 20.109 -1.132 -14.053 1.00 86.44 210 GLU A C 1
ATOM 1543 O O . GLU A 1 210 ? 21.318 -0.946 -14.169 1.00 86.44 210 GLU A O 1
ATOM 1548 N N . ALA A 1 211 ? 19.577 -2.355 -14.164 1.00 85.19 211 ALA A N 1
ATOM 1549 C CA . ALA A 1 211 ? 20.391 -3.544 -14.420 1.00 85.19 211 ALA A CA 1
ATOM 1550 C C . ALA A 1 211 ? 21.019 -3.538 -15.827 1.00 85.19 211 ALA A C 1
ATOM 1552 O O . ALA A 1 211 ? 22.030 -4.203 -16.052 1.00 85.19 211 ALA A O 1
ATOM 1553 N N . PHE A 1 212 ? 20.448 -2.773 -16.762 1.00 84.38 212 PHE A N 1
ATOM 1554 C CA . PHE A 1 212 ? 20.944 -2.631 -18.135 1.00 84.38 212 PHE A CA 1
ATOM 1555 C C . PHE A 1 212 ? 21.722 -1.330 -18.386 1.00 84.38 212 PHE A C 1
ATOM 1557 O O . PHE A 1 212 ? 22.229 -1.110 -19.491 1.00 84.38 212 PHE A O 1
ATOM 1564 N N . MET A 1 213 ? 21.837 -0.458 -17.383 1.00 85.75 213 MET A N 1
ATOM 1565 C CA . MET A 1 213 ? 22.564 0.802 -17.511 1.00 85.75 213 MET A CA 1
ATOM 1566 C C . MET A 1 213 ? 24.077 0.611 -17.451 1.00 85.75 213 MET A C 1
ATOM 1568 O O . MET A 1 213 ? 24.606 -0.184 -16.677 1.00 85.75 213 MET A O 1
ATOM 1572 N N . ALA A 1 214 ? 24.793 1.415 -18.234 1.00 81.50 214 ALA A N 1
ATOM 1573 C CA . ALA A 1 214 ? 26.231 1.565 -18.082 1.00 81.50 214 ALA A CA 1
ATOM 1574 C C . ALA A 1 214 ? 26.561 2.285 -16.755 1.00 81.50 214 ALA A C 1
ATOM 1576 O O . ALA A 1 214 ? 25.784 3.146 -16.325 1.00 81.50 214 ALA A O 1
ATOM 1577 N N . PRO A 1 215 ? 27.743 2.047 -16.147 1.00 80.31 215 PRO A N 1
ATOM 1578 C CA . PRO A 1 215 ? 28.120 2.652 -14.864 1.00 80.31 215 PRO A CA 1
ATOM 1579 C C . PRO A 1 215 ? 27.983 4.180 -14.831 1.00 80.31 215 PRO A C 1
ATOM 1581 O O . PRO A 1 215 ? 27.474 4.744 -13.869 1.00 80.31 215 PRO A O 1
ATOM 1584 N N . LYS A 1 216 ? 28.362 4.864 -15.920 1.00 81.69 216 LYS A N 1
ATOM 1585 C CA . LYS A 1 216 ? 28.230 6.328 -16.036 1.00 81.69 216 LYS A CA 1
ATOM 1586 C C . LYS A 1 216 ? 26.772 6.795 -16.002 1.00 81.69 216 LYS A C 1
ATOM 1588 O O . LYS A 1 216 ? 26.477 7.810 -15.375 1.00 81.69 216 LYS A O 1
ATOM 1593 N N . THR A 1 217 ? 25.879 6.073 -16.679 1.00 81.12 217 THR A N 1
ATOM 1594 C CA . THR A 1 217 ? 24.439 6.368 -16.705 1.00 81.12 217 THR A CA 1
ATOM 1595 C C . THR A 1 217 ? 23.835 6.137 -15.324 1.00 81.12 217 THR A C 1
ATOM 1597 O O . THR A 1 217 ? 23.112 6.995 -14.827 1.00 81.12 217 THR A O 1
ATOM 1600 N N . LEU A 1 218 ? 24.212 5.036 -14.671 1.00 80.25 218 LEU A N 1
ATOM 1601 C CA . LEU A 1 218 ? 23.775 4.702 -13.319 1.00 80.25 218 LEU A CA 1
ATOM 1602 C C . LEU A 1 218 ? 24.181 5.787 -12.307 1.00 80.25 218 LEU A C 1
ATOM 1604 O O . LEU A 1 218 ? 23.337 6.282 -11.567 1.00 80.25 218 LEU A O 1
ATOM 1608 N N . THR A 1 219 ? 25.437 6.247 -12.339 1.00 81.31 219 THR A N 1
ATOM 1609 C CA . THR A 1 219 ? 25.895 7.356 -11.482 1.00 81.31 219 THR A CA 1
ATOM 1610 C C . THR A 1 219 ? 25.118 8.649 -11.747 1.00 81.31 219 THR A C 1
ATOM 1612 O O . THR A 1 219 ? 24.850 9.412 -10.819 1.00 81.31 219 THR A O 1
ATOM 1615 N N . ALA A 1 220 ? 24.751 8.928 -13.002 1.00 81.19 220 ALA A N 1
ATOM 1616 C CA . ALA A 1 220 ? 23.944 10.101 -13.332 1.00 81.19 220 ALA A CA 1
ATOM 1617 C C . ALA A 1 220 ? 22.519 9.998 -12.760 1.00 81.19 220 ALA A C 1
ATOM 1619 O O . ALA A 1 220 ? 22.014 10.987 -12.227 1.00 81.19 220 ALA A O 1
ATOM 1620 N N . VAL A 1 221 ? 21.900 8.813 -12.818 1.00 81.50 221 VAL A N 1
ATOM 1621 C CA . VAL A 1 221 ? 20.588 8.543 -12.205 1.00 81.50 221 VAL A CA 1
ATOM 1622 C C . VAL A 1 221 ? 20.653 8.695 -10.688 1.00 81.50 221 VAL A C 1
ATOM 1624 O O . VAL A 1 221 ? 19.832 9.414 -10.129 1.00 81.50 221 VAL A O 1
ATOM 1627 N N . GLN A 1 222 ? 21.662 8.114 -10.033 1.00 80.69 222 GLN A N 1
ATOM 1628 C CA . GLN A 1 222 ? 21.854 8.216 -8.581 1.00 80.69 222 GLN A CA 1
ATOM 1629 C C . GLN A 1 222 ? 22.012 9.673 -8.130 1.00 80.69 222 GLN A C 1
ATOM 1631 O O . GLN A 1 222 ? 21.289 10.132 -7.250 1.00 80.69 222 GLN A O 1
ATOM 1636 N N . LYS A 1 223 ? 22.869 10.453 -8.804 1.00 80.50 223 LYS A N 1
ATOM 1637 C CA . LYS A 1 223 ? 23.022 11.889 -8.512 1.00 80.50 223 LYS A CA 1
ATOM 1638 C C . LYS A 1 223 ? 21.724 12.669 -8.710 1.00 80.50 223 LYS A C 1
ATOM 1640 O O . LYS A 1 223 ? 21.435 13.583 -7.941 1.00 80.50 223 LYS A O 1
ATOM 1645 N N . ALA A 1 224 ? 20.945 12.333 -9.739 1.00 77.69 224 ALA A N 1
ATOM 1646 C CA . ALA A 1 224 ? 19.652 12.963 -9.976 1.00 77.69 224 ALA A CA 1
ATOM 1647 C C . ALA A 1 224 ? 18.622 12.586 -8.898 1.00 77.69 224 ALA A C 1
ATOM 1649 O O . ALA A 1 224 ? 17.857 13.452 -8.476 1.00 77.69 224 ALA A O 1
ATOM 1650 N N . ALA A 1 225 ? 18.617 11.335 -8.433 1.00 74.69 225 ALA A N 1
ATOM 1651 C CA . ALA A 1 225 ? 17.760 10.870 -7.346 1.00 74.69 225 ALA A CA 1
ATOM 1652 C C . ALA A 1 225 ? 18.104 11.571 -6.022 1.00 74.69 225 ALA A C 1
ATOM 1654 O O . ALA A 1 225 ? 17.219 12.135 -5.383 1.00 74.69 225 ALA A O 1
ATOM 1655 N N . GLU A 1 226 ? 19.389 11.648 -5.665 1.00 76.44 226 GLU A N 1
ATOM 1656 C CA . GLU A 1 226 ? 19.846 12.385 -4.482 1.00 76.44 226 GLU A CA 1
ATOM 1657 C C . GLU A 1 226 ? 19.503 13.879 -4.549 1.00 76.44 226 GLU A C 1
ATOM 1659 O O . GLU A 1 226 ? 19.147 14.486 -3.542 1.00 76.44 226 GLU A O 1
ATOM 1664 N N . ALA A 1 227 ? 19.622 14.504 -5.724 1.00 78.12 227 ALA A N 1
ATOM 1665 C CA . ALA A 1 227 ? 19.283 15.915 -5.897 1.00 78.12 227 ALA A CA 1
ATOM 1666 C C . ALA A 1 227 ? 17.778 16.178 -5.737 1.00 78.12 227 ALA A C 1
ATOM 1668 O O . ALA A 1 227 ? 17.403 17.203 -5.171 1.00 78.12 227 ALA A O 1
ATOM 1669 N N . ARG A 1 228 ? 16.922 15.261 -6.210 1.00 71.06 228 ARG A N 1
ATOM 1670 C CA . ARG A 1 228 ? 15.468 15.326 -5.984 1.00 71.06 228 ARG A CA 1
ATOM 1671 C C . ARG A 1 228 ? 15.143 15.163 -4.507 1.00 71.06 228 ARG A C 1
ATOM 1673 O O . ARG A 1 228 ? 14.428 15.992 -3.964 1.00 71.06 228 ARG A O 1
ATOM 1680 N N . TRP A 1 229 ? 15.747 14.175 -3.850 1.00 71.94 229 TRP A N 1
ATOM 1681 C CA . TRP A 1 229 ? 15.577 13.954 -2.416 1.00 71.94 229 TRP A CA 1
ATOM 1682 C C . TRP A 1 229 ? 15.929 15.194 -1.584 1.00 71.94 229 TRP A C 1
ATOM 1684 O O . TRP A 1 229 ? 15.107 15.648 -0.793 1.00 71.94 229 TRP A O 1
ATOM 1694 N N . ARG A 1 230 ? 17.097 15.810 -1.832 1.00 76.25 230 ARG A N 1
ATOM 1695 C CA . ARG A 1 230 ? 17.521 17.039 -1.131 1.00 76.25 230 ARG A CA 1
ATOM 1696 C C . ARG A 1 230 ? 16.565 18.221 -1.323 1.00 76.25 230 ARG A C 1
ATOM 1698 O O . ARG A 1 230 ? 16.574 19.131 -0.505 1.00 76.25 230 ARG A O 1
ATOM 1705 N N . ARG A 1 231 ? 15.815 18.258 -2.426 1.00 75.06 231 ARG A N 1
ATOM 1706 C CA . ARG A 1 231 ? 14.903 19.361 -2.752 1.00 75.06 231 ARG A CA 1
ATOM 1707 C C . ARG A 1 231 ? 13.495 19.124 -2.216 1.00 75.06 231 ARG A C 1
ATOM 1709 O O . ARG A 1 231 ? 12.878 20.066 -1.738 1.00 75.06 231 ARG A O 1
ATOM 1716 N N . ASP A 1 232 ? 12.996 17.902 -2.363 1.00 66.81 232 ASP A N 1
ATOM 1717 C CA . ASP A 1 232 ? 11.579 17.589 -2.184 1.00 66.81 232 ASP A CA 1
ATOM 1718 C C . ASP A 1 232 ? 11.266 17.036 -0.782 1.00 66.81 232 ASP A C 1
ATOM 1720 O O . ASP A 1 232 ? 10.097 16.990 -0.427 1.00 66.81 232 ASP A O 1
ATOM 1724 N N . GLY A 1 233 ? 12.279 16.666 0.022 1.00 57.22 233 GLY A N 1
ATOM 1725 C CA . GLY A 1 233 ? 12.096 16.241 1.417 1.00 57.22 233 GLY A CA 1
ATOM 1726 C C . GLY A 1 233 ? 11.183 15.017 1.543 1.00 57.22 233 GLY A C 1
ATOM 1727 O O . GLY A 1 233 ? 10.016 15.137 1.894 1.00 57.22 233 GLY A O 1
ATOM 1728 N N . GLY A 1 234 ? 11.710 13.832 1.232 1.00 54.94 234 GLY A N 1
ATOM 1729 C CA . GLY A 1 234 ? 10.984 12.558 1.326 1.00 54.94 234 GLY A CA 1
ATOM 1730 C C . GLY A 1 234 ? 11.868 11.432 1.870 1.00 54.94 234 GLY A C 1
ATOM 1731 O O . GLY A 1 234 ? 13.023 11.695 2.216 1.00 54.94 234 GLY A O 1
ATOM 1732 N N . PRO A 1 235 ? 11.382 10.176 1.930 1.00 48.59 235 PRO A N 1
ATOM 1733 C CA . PRO A 1 235 ? 12.222 9.044 2.309 1.00 48.59 235 PRO A CA 1
ATOM 1734 C C . PRO A 1 235 ? 13.442 8.988 1.386 1.00 48.59 235 PRO A C 1
ATOM 1736 O O . PRO A 1 235 ? 13.329 9.147 0.164 1.00 48.59 235 PRO A O 1
ATOM 1739 N N . LYS A 1 236 ? 14.630 8.833 1.984 1.00 48.28 236 LYS A N 1
ATOM 1740 C CA . LYS A 1 236 ? 15.893 8.739 1.246 1.00 48.28 236 LYS A CA 1
ATOM 1741 C C . LYS A 1 236 ? 15.718 7.642 0.198 1.00 48.28 236 LYS A C 1
ATOM 1743 O O . LYS A 1 236 ? 15.385 6.525 0.592 1.00 48.28 236 LYS A O 1
ATOM 1748 N N . PRO A 1 237 ? 15.887 7.927 -1.112 1.00 51.53 237 PRO A N 1
ATOM 1749 C CA . PRO A 1 237 ? 15.791 6.883 -2.116 1.00 51.53 237 PRO A CA 1
ATOM 1750 C C . PRO A 1 237 ? 16.755 5.797 -1.675 1.00 51.53 237 PRO A C 1
ATOM 1752 O O . PRO A 1 237 ? 17.930 6.104 -1.446 1.00 51.53 237 PRO A O 1
ATOM 1755 N N . GLY A 1 238 ? 16.230 4.584 -1.464 1.00 46.72 238 GLY A N 1
ATOM 1756 C CA . GLY A 1 238 ? 17.017 3.454 -1.001 1.00 46.72 238 GLY A CA 1
ATOM 1757 C C . GLY A 1 238 ? 18.271 3.421 -1.849 1.00 46.72 238 GLY A C 1
ATOM 1758 O O . GLY A 1 238 ? 18.190 3.264 -3.070 1.00 46.72 238 GLY A O 1
ATOM 1759 N N . VAL A 1 239 ? 19.414 3.703 -1.223 1.00 40.66 239 VAL A N 1
ATOM 1760 C CA . VAL A 1 239 ? 20.696 3.723 -1.909 1.00 40.66 239 VAL A CA 1
ATOM 1761 C C . VAL A 1 239 ? 20.991 2.265 -2.196 1.00 40.66 239 VAL A C 1
ATOM 1763 O O . VAL A 1 239 ? 21.747 1.605 -1.495 1.00 40.66 239 VAL A O 1
ATOM 1766 N N . MET A 1 240 ? 20.391 1.738 -3.257 1.00 44.44 240 MET A N 1
ATOM 1767 C CA . MET A 1 240 ? 20.957 0.620 -3.971 1.00 44.44 240 MET A CA 1
ATOM 1768 C C . MET A 1 240 ? 22.224 1.205 -4.590 1.00 44.44 240 MET A C 1
ATOM 1770 O O . MET A 1 240 ? 22.251 1.627 -5.749 1.00 44.44 240 MET A O 1
ATOM 1774 N N . ALA A 1 241 ? 23.279 1.298 -3.775 1.00 41.41 241 ALA A N 1
ATOM 1775 C CA . ALA A 1 241 ? 24.650 1.439 -4.216 1.00 41.41 241 ALA A CA 1
ATOM 1776 C C . ALA A 1 241 ? 24.955 0.171 -5.007 1.00 41.41 241 ALA A C 1
ATOM 1778 O O . ALA A 1 241 ? 25.627 -0.746 -4.543 1.00 41.41 241 ALA A O 1
ATOM 1779 N N . ARG A 1 242 ? 24.382 0.075 -6.208 1.00 55.19 242 ARG A N 1
ATOM 1780 C CA . ARG A 1 242 ? 24.707 -0.968 -7.156 1.00 55.19 242 ARG A CA 1
ATOM 1781 C C . ARG A 1 242 ? 26.150 -0.702 -7.525 1.00 55.19 242 ARG A C 1
ATOM 1783 O O . ARG A 1 242 ? 26.450 0.198 -8.310 1.00 55.19 242 ARG A O 1
ATOM 1790 N N . GLN A 1 243 ? 27.043 -1.448 -6.878 1.00 56.88 243 GLN A N 1
ATOM 1791 C CA . GLN A 1 243 ? 28.428 -1.530 -7.297 1.00 56.88 243 GLN A CA 1
ATOM 1792 C C . GLN A 1 243 ? 28.418 -1.843 -8.789 1.00 56.88 243 GLN A C 1
ATOM 1794 O O . GLN A 1 243 ? 27.680 -2.718 -9.250 1.00 56.88 243 GLN A O 1
ATOM 1799 N N . ALA A 1 244 ? 29.207 -1.087 -9.551 1.00 61.50 244 ALA A N 1
ATOM 1800 C CA . ALA A 1 244 ? 29.398 -1.383 -10.958 1.00 61.50 244 ALA A CA 1
ATOM 1801 C C . ALA A 1 244 ? 29.811 -2.854 -11.081 1.00 61.50 244 ALA A C 1
ATOM 1803 O O . ALA A 1 244 ? 30.771 -3.279 -10.433 1.00 61.50 244 ALA A O 1
ATOM 1804 N N . CYS A 1 245 ? 29.072 -3.631 -11.877 1.00 66.12 245 CYS A N 1
ATOM 1805 C CA . CYS A 1 245 ? 29.354 -5.052 -12.020 1.00 66.12 245 CYS A CA 1
ATOM 1806 C C . CYS A 1 245 ? 30.800 -5.239 -12.492 1.00 66.12 245 CYS A C 1
ATOM 1808 O O . CYS A 1 245 ? 31.230 -4.651 -13.492 1.00 66.12 245 CYS A O 1
ATOM 1810 N N . LYS A 1 246 ? 31.550 -6.074 -11.770 1.00 69.12 246 LYS A N 1
ATOM 1811 C CA . LYS A 1 246 ? 32.973 -6.333 -12.023 1.00 69.12 246 LYS A CA 1
ATOM 1812 C C . LYS A 1 246 ? 33.161 -7.242 -13.234 1.00 69.12 246 LYS A C 1
ATOM 1814 O O . LYS A 1 246 ? 34.249 -7.311 -13.798 1.00 69.12 246 LYS A O 1
ATOM 1819 N N . SER A 1 247 ? 32.102 -7.942 -13.646 1.00 68.75 247 SER A N 1
ATOM 1820 C CA . SER A 1 247 ? 32.103 -8.814 -14.818 1.00 68.75 247 SER A CA 1
ATOM 1821 C C . SER A 1 247 ? 30.775 -8.797 -15.577 1.00 68.75 247 SER A C 1
ATOM 1823 O O . SER A 1 247 ? 29.707 -8.542 -15.021 1.00 68.75 247 SER A O 1
ATOM 1825 N N . GLN A 1 248 ? 30.825 -9.182 -16.853 1.00 70.50 248 GLN A N 1
ATOM 1826 C CA . GLN A 1 248 ? 29.629 -9.383 -17.675 1.00 70.50 248 GLN A CA 1
ATOM 1827 C C . GLN A 1 248 ? 28.721 -10.499 -17.126 1.00 70.50 248 GLN A C 1
ATOM 1829 O O . GLN A 1 248 ? 27.504 -10.454 -17.291 1.00 70.50 248 GLN A O 1
ATOM 1834 N N . LYS A 1 249 ? 29.300 -11.512 -16.467 1.00 73.50 249 LYS A N 1
ATOM 1835 C CA . LYS A 1 249 ? 28.545 -12.603 -15.832 1.00 73.50 249 LYS A CA 1
ATOM 1836 C C . LYS A 1 249 ? 27.704 -12.086 -14.664 1.00 73.50 249 LYS A C 1
ATOM 1838 O O . LYS A 1 249 ? 26.552 -12.483 -14.531 1.00 73.50 249 LYS A O 1
ATOM 1843 N N . GLU A 1 250 ? 28.270 -11.194 -13.862 1.00 73.56 250 GLU A N 1
ATOM 1844 C CA . GLU A 1 250 ? 27.586 -10.540 -12.746 1.00 73.56 250 GLU A CA 1
ATOM 1845 C C . GLU A 1 250 ? 26.475 -9.611 -13.245 1.00 73.56 250 GLU A C 1
ATOM 1847 O O . GLU A 1 250 ? 25.342 -9.740 -12.800 1.00 73.56 250 GLU A O 1
ATOM 1852 N N . ALA A 1 251 ? 26.742 -8.793 -14.270 1.00 72.25 251 ALA A N 1
ATOM 1853 C CA . ALA A 1 251 ? 25.713 -7.962 -14.903 1.00 72.25 251 ALA A CA 1
ATOM 1854 C C . ALA A 1 251 ? 24.526 -8.795 -15.427 1.00 72.25 251 ALA A C 1
ATOM 1856 O O . ALA A 1 251 ? 23.367 -8.424 -15.249 1.00 72.25 251 ALA A O 1
ATOM 1857 N N . ARG A 1 252 ? 24.800 -9.968 -16.019 1.00 73.44 252 ARG A N 1
ATOM 1858 C CA . ARG A 1 252 ? 23.758 -10.914 -16.456 1.00 73.44 252 ARG A CA 1
ATOM 1859 C C . ARG A 1 252 ? 22.966 -11.486 -15.284 1.00 73.44 252 ARG A C 1
ATOM 1861 O O . ARG A 1 252 ? 21.750 -11.588 -15.387 1.00 73.44 252 ARG A O 1
ATOM 1868 N N . ALA A 1 253 ? 23.635 -11.876 -14.201 1.00 80.88 253 ALA A N 1
ATOM 1869 C CA . ALA A 1 253 ? 22.960 -12.389 -13.012 1.00 80.88 253 ALA A CA 1
ATOM 1870 C C . ALA A 1 253 ? 22.028 -11.326 -12.413 1.00 80.88 253 ALA A C 1
ATOM 1872 O O . ALA A 1 253 ? 20.864 -11.617 -12.158 1.00 80.88 253 ALA A O 1
ATOM 1873 N N . THR A 1 254 ? 22.493 -10.080 -12.301 1.00 81.75 254 THR A N 1
ATOM 1874 C CA . THR A 1 254 ? 21.691 -8.947 -11.820 1.00 81.75 254 THR A CA 1
ATOM 1875 C C . THR A 1 254 ? 20.481 -8.678 -12.712 1.00 81.75 254 THR A C 1
ATOM 1877 O O . THR A 1 254 ? 19.371 -8.538 -12.206 1.00 81.75 254 THR A O 1
ATOM 1880 N N . ALA A 1 255 ? 20.657 -8.665 -14.037 1.00 82.81 255 ALA A N 1
ATOM 1881 C CA . ALA A 1 255 ? 19.547 -8.495 -14.975 1.00 82.81 255 ALA A CA 1
ATOM 1882 C C . ALA A 1 255 ? 18.528 -9.645 -14.896 1.00 82.81 255 ALA A C 1
ATOM 1884 O O . ALA A 1 255 ? 17.326 -9.393 -14.947 1.00 82.81 255 ALA A O 1
ATOM 1885 N N . LEU A 1 256 ? 18.991 -10.891 -14.726 1.00 85.25 256 LEU A N 1
ATOM 1886 C CA . LEU A 1 256 ? 18.129 -12.067 -14.560 1.00 85.25 256 LEU A CA 1
ATOM 1887 C C . LEU A 1 256 ? 17.345 -12.045 -13.242 1.00 85.25 256 LEU A C 1
ATOM 1889 O O . LEU A 1 256 ? 16.172 -12.410 -13.222 1.00 85.25 256 LEU A O 1
ATOM 1893 N N . LEU A 1 257 ? 17.965 -11.589 -12.154 1.00 88.19 257 LEU A N 1
ATOM 1894 C CA . LEU A 1 257 ? 17.273 -11.389 -10.882 1.00 88.19 257 LEU A CA 1
ATOM 1895 C C . LEU A 1 257 ? 16.231 -10.271 -10.993 1.00 88.19 257 LEU A C 1
ATOM 1897 O O . LEU A 1 257 ? 15.103 -10.441 -10.538 1.00 88.19 257 LEU A O 1
ATOM 1901 N N . ALA A 1 258 ? 16.575 -9.156 -11.643 1.00 88.50 258 ALA A N 1
ATOM 1902 C CA . ALA A 1 258 ? 15.662 -8.031 -11.821 1.00 88.50 258 ALA A CA 1
ATOM 1903 C C . ALA A 1 258 ? 14.446 -8.391 -12.693 1.00 88.50 258 ALA A C 1
ATOM 1905 O O . ALA A 1 258 ? 13.320 -8.060 -12.330 1.00 88.50 258 ALA A O 1
ATOM 1906 N N . ILE A 1 259 ? 14.636 -9.120 -13.802 1.00 92.00 259 ILE A N 1
ATOM 1907 C CA . ILE A 1 259 ? 13.496 -9.611 -14.595 1.00 92.00 259 ILE A CA 1
ATOM 1908 C C . ILE A 1 259 ? 12.689 -10.663 -13.837 1.00 92.00 259 ILE A C 1
ATOM 1910 O O . ILE A 1 259 ? 11.480 -10.724 -14.024 1.00 92.00 259 ILE A O 1
ATOM 1914 N N . GLY A 1 260 ? 13.334 -11.468 -12.984 1.00 90.25 260 GLY A N 1
ATOM 1915 C CA . GLY A 1 260 ? 12.659 -12.433 -12.119 1.00 90.25 260 GLY A CA 1
ATOM 1916 C C . GLY A 1 260 ? 11.614 -11.755 -11.239 1.00 90.25 260 GLY A C 1
ATOM 1917 O O . GLY A 1 260 ? 10.469 -12.186 -11.239 1.00 90.25 260 GLY A O 1
ATOM 1918 N N . LYS A 1 261 ? 11.965 -10.627 -10.605 1.00 91.44 261 LYS A N 1
ATOM 1919 C CA . LYS A 1 261 ? 11.024 -9.835 -9.796 1.00 91.44 261 LYS A CA 1
ATOM 1920 C C . LYS A 1 261 ? 9.822 -9.338 -10.605 1.00 91.44 261 LYS A C 1
ATOM 1922 O O . LYS A 1 261 ? 8.691 -9.689 -10.280 1.00 91.44 261 LYS A O 1
ATOM 1927 N N . VAL A 1 262 ? 10.073 -8.658 -11.733 1.00 93.50 262 VAL A N 1
ATOM 1928 C CA . VAL A 1 262 ? 9.009 -8.182 -12.643 1.00 93.50 262 VAL A CA 1
ATOM 1929 C C . VAL A 1 262 ? 8.122 -9.341 -13.110 1.00 93.50 262 VAL A C 1
ATOM 1931 O O . VAL A 1 262 ? 6.898 -9.224 -13.155 1.00 93.50 262 VAL A O 1
ATOM 1934 N N . TYR A 1 263 ? 8.730 -10.471 -13.480 1.00 93.31 263 TYR A N 1
ATOM 1935 C CA . TYR A 1 263 ? 8.007 -11.645 -13.950 1.00 93.31 263 TYR A CA 1
ATOM 1936 C C . TYR A 1 263 ? 7.129 -12.232 -12.848 1.00 93.31 263 TYR A C 1
ATOM 1938 O O . TYR A 1 263 ? 5.951 -12.475 -13.099 1.00 93.31 263 TYR A O 1
ATOM 1946 N N . ASP A 1 264 ? 7.682 -12.452 -11.656 1.00 91.12 264 ASP A N 1
ATOM 1947 C CA . ASP A 1 264 ? 6.986 -13.060 -10.524 1.00 91.12 264 ASP A CA 1
ATOM 1948 C C . ASP A 1 264 ? 5.835 -12.178 -10.044 1.00 91.12 264 ASP A C 1
ATOM 1950 O O . ASP A 1 264 ? 4.746 -12.689 -9.779 1.00 91.12 264 ASP A O 1
ATOM 1954 N N . LEU A 1 265 ? 6.041 -10.859 -9.998 1.00 91.88 265 L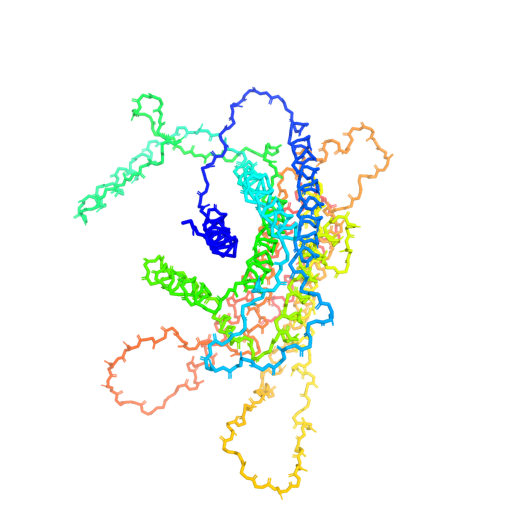EU A N 1
ATOM 1955 C CA . LEU A 1 265 ? 4.998 -9.885 -9.694 1.00 91.88 265 LEU A CA 1
ATOM 1956 C C . LEU A 1 265 ? 3.873 -9.939 -10.733 1.00 91.88 265 LEU A C 1
ATOM 1958 O O . LEU A 1 265 ? 2.705 -10.129 -10.381 1.00 91.88 265 LEU A O 1
ATOM 1962 N N . CYS A 1 266 ? 4.208 -9.842 -12.024 1.00 93.19 266 CYS A N 1
ATOM 1963 C CA . CYS A 1 266 ? 3.201 -9.917 -13.077 1.00 93.19 266 CYS A CA 1
ATOM 1964 C C . CYS A 1 266 ? 2.467 -11.258 -13.089 1.00 93.19 266 CYS A C 1
ATOM 1966 O O . CYS A 1 266 ? 1.254 -11.303 -13.277 1.00 93.19 266 CYS A O 1
ATOM 1968 N N . ASP A 1 267 ? 3.178 -12.363 -12.888 1.00 90.69 267 ASP A N 1
ATOM 1969 C CA . ASP A 1 267 ? 2.586 -13.695 -12.842 1.00 90.69 267 ASP A CA 1
ATOM 1970 C C . ASP A 1 267 ? 1.660 -13.859 -11.631 1.00 90.69 267 ASP A C 1
ATOM 1972 O O . ASP A 1 267 ? 0.575 -14.427 -11.774 1.00 90.69 267 ASP A O 1
ATOM 1976 N N . ALA A 1 268 ? 2.035 -13.303 -10.473 1.00 88.69 268 ALA A N 1
ATOM 1977 C CA . ALA A 1 268 ? 1.205 -13.291 -9.273 1.00 88.69 268 ALA A CA 1
ATOM 1978 C C . ALA A 1 268 ? -0.109 -12.529 -9.493 1.00 88.69 268 ALA A C 1
ATOM 1980 O O . ALA A 1 268 ? -1.174 -13.068 -9.179 1.00 88.69 268 ALA A O 1
ATOM 1981 N N . VAL A 1 269 ? -0.047 -11.338 -10.099 1.00 89.12 269 VAL A N 1
ATOM 1982 C CA . VAL A 1 269 ? -1.229 -10.515 -10.409 1.00 89.12 269 VAL A CA 1
ATOM 1983 C C . VAL A 1 269 ? -2.127 -11.187 -11.454 1.00 89.12 269 VAL A C 1
ATOM 1985 O O . VAL A 1 269 ? -3.349 -11.212 -11.304 1.00 89.12 269 VAL A O 1
ATOM 1988 N N . LEU A 1 270 ? -1.544 -11.775 -12.504 1.00 88.94 270 LEU A N 1
ATOM 1989 C CA . LEU A 1 270 ? -2.298 -12.392 -13.603 1.00 88.94 270 LEU A CA 1
ATOM 1990 C C . LEU A 1 270 ? -2.955 -13.721 -13.217 1.00 88.94 270 LEU A C 1
ATOM 1992 O O . LEU A 1 270 ? -4.072 -14.001 -13.651 1.00 88.94 270 LEU A O 1
ATOM 1996 N N . LYS A 1 271 ? -2.270 -14.557 -12.429 1.00 83.81 271 LYS A N 1
ATOM 1997 C CA . LYS A 1 271 ? -2.781 -15.875 -12.011 1.00 83.81 271 LYS A CA 1
ATOM 1998 C C . LYS A 1 271 ? -3.570 -15.830 -10.705 1.00 83.81 271 LYS A C 1
ATOM 2000 O O . LYS A 1 271 ? -4.185 -16.833 -10.347 1.00 83.81 271 LYS A O 1
ATOM 2005 N N . GLY A 1 272 ? -3.539 -14.704 -9.993 1.00 72.31 272 GLY A N 1
ATOM 2006 C CA . GLY A 1 272 ? -4.136 -14.569 -8.670 1.00 72.31 272 GLY A CA 1
ATOM 2007 C C . GLY A 1 272 ? -3.446 -15.475 -7.653 1.00 72.31 272 GLY A C 1
ATOM 2008 O O . GLY A 1 272 ? -4.071 -16.377 -7.087 1.00 72.31 272 GLY A O 1
ATOM 2009 N N . ASN A 1 273 ? -2.140 -15.279 -7.449 1.00 67.56 273 ASN A N 1
ATOM 2010 C CA . ASN A 1 273 ? -1.389 -16.090 -6.496 1.00 67.56 273 ASN A CA 1
ATOM 2011 C C . ASN A 1 273 ? -1.851 -15.809 -5.056 1.00 67.56 273 ASN A C 1
ATOM 2013 O O . ASN A 1 273 ? -1.510 -14.793 -4.459 1.00 67.56 273 ASN A O 1
ATOM 2017 N N . LYS A 1 274 ? -2.581 -16.765 -4.472 1.00 58.56 274 LYS A N 1
ATOM 2018 C CA . LYS A 1 274 ? -3.111 -16.679 -3.101 1.00 58.56 274 LYS A CA 1
ATOM 2019 C C . LYS A 1 274 ? -2.033 -16.701 -2.011 1.00 58.56 274 LYS A C 1
ATOM 2021 O O . LYS A 1 274 ? -2.364 -16.425 -0.863 1.00 58.56 274 LYS A O 1
ATOM 2026 N N . GLN A 1 275 ? -0.787 -17.060 -2.340 1.00 53.28 275 GLN A N 1
ATOM 2027 C CA . GLN A 1 275 ? 0.318 -17.101 -1.374 1.00 53.28 275 GLN A CA 1
ATOM 2028 C C . GLN A 1 275 ? 0.918 -15.719 -1.086 1.00 53.28 275 GLN A C 1
ATOM 2030 O O . GLN A 1 275 ? 1.469 -15.532 -0.011 1.00 53.28 275 GLN A O 1
ATOM 2035 N N . LYS A 1 276 ? 0.788 -14.747 -2.000 1.00 59.78 276 LYS A N 1
ATOM 2036 C CA . LYS A 1 276 ? 1.181 -13.348 -1.771 1.00 59.78 276 LYS A CA 1
ATOM 2037 C C . LYS A 1 276 ? -0.073 -12.481 -1.799 1.00 59.78 276 LYS A C 1
ATOM 2039 O O . LYS A 1 276 ? -0.425 -11.931 -2.839 1.00 59.78 276 LYS A O 1
ATOM 2044 N N . ARG A 1 277 ? -0.785 -12.422 -0.669 1.00 54.44 277 ARG A N 1
ATOM 2045 C CA . ARG A 1 277 ? -2.106 -11.775 -0.566 1.00 54.44 277 ARG A CA 1
ATOM 2046 C C . ARG A 1 277 ? -2.078 -10.296 -0.970 1.00 54.44 277 ARG A C 1
ATOM 2048 O O . ARG A 1 277 ? -2.965 -9.885 -1.707 1.00 54.44 277 ARG A O 1
ATOM 2055 N N . GLY A 1 278 ? -1.006 -9.564 -0.655 1.00 59.38 278 GLY A N 1
ATOM 2056 C CA . GLY A 1 278 ? -0.811 -8.175 -1.101 1.00 59.38 278 GLY A CA 1
ATOM 2057 C C . GLY A 1 278 ? -0.753 -7.967 -2.624 1.00 59.38 278 GLY A C 1
ATOM 2058 O O . GLY A 1 278 ? -0.946 -6.854 -3.094 1.00 59.38 278 GLY A O 1
ATOM 2059 N N . LEU A 1 279 ? -0.556 -9.032 -3.414 1.00 62.47 279 LEU A N 1
ATOM 2060 C CA . LEU A 1 279 ? -0.479 -8.979 -4.881 1.00 62.47 279 LEU A CA 1
ATOM 2061 C C . LEU A 1 279 ? -1.762 -9.456 -5.578 1.00 62.47 279 LEU A C 1
ATOM 2063 O O . LEU A 1 279 ? -1.786 -9.628 -6.802 1.00 62.47 279 LEU A O 1
ATOM 2067 N N . LEU A 1 280 ? -2.835 -9.719 -4.825 1.00 75.06 280 LEU A N 1
ATOM 2068 C CA . LEU A 1 280 ? -4.094 -10.172 -5.402 1.00 75.06 280 LEU A CA 1
ATOM 2069 C C . LEU A 1 280 ? -4.899 -8.984 -5.937 1.00 75.06 280 LEU A C 1
ATOM 2071 O O . LEU A 1 280 ? -5.510 -8.230 -5.183 1.00 75.06 280 LEU A O 1
ATOM 2075 N N . LEU A 1 281 ? -4.980 -8.872 -7.262 1.00 81.19 281 LEU A N 1
ATOM 2076 C CA . LEU A 1 281 ? -5.875 -7.915 -7.902 1.00 81.19 281 LEU A CA 1
ATOM 2077 C C . LEU A 1 281 ? -7.334 -8.391 -7.808 1.00 81.19 281 LEU A C 1
ATOM 2079 O O . LEU A 1 281 ? -7.797 -9.221 -8.601 1.00 81.19 281 LEU A O 1
ATOM 2083 N N . VAL A 1 282 ? -8.032 -7.841 -6.819 1.00 83.38 282 VAL A N 1
ATOM 2084 C CA . VA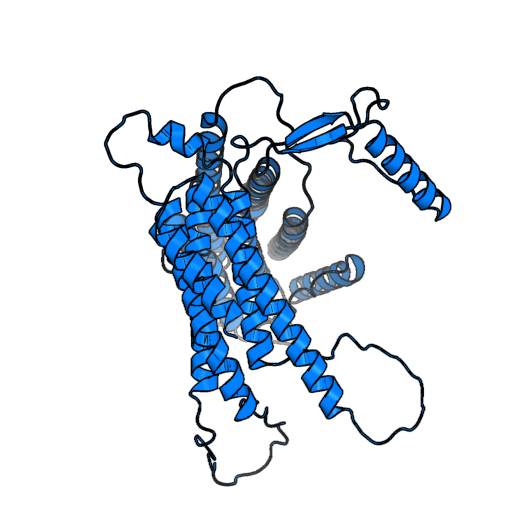L A 1 282 ? -9.454 -8.054 -6.520 1.00 83.38 282 VAL A CA 1
ATOM 2085 C C . VAL A 1 282 ? -10.375 -7.220 -7.423 1.00 83.38 282 VAL A C 1
ATOM 2087 O O . VAL A 1 282 ? -9.966 -6.223 -8.025 1.00 83.38 282 VAL A O 1
ATOM 2090 N N . GLU A 1 283 ? -11.635 -7.639 -7.561 1.00 81.44 283 GLU A N 1
ATOM 2091 C CA . GLU A 1 283 ? -12.559 -7.052 -8.551 1.00 81.44 283 GLU A CA 1
ATOM 2092 C C . GLU A 1 283 ? -13.392 -5.885 -7.998 1.00 81.44 283 GLU A C 1
ATOM 2094 O O . GLU A 1 283 ? -13.922 -5.067 -8.757 1.00 81.44 283 GLU A O 1
ATOM 2099 N N . ASN A 1 284 ? -13.500 -5.785 -6.672 1.00 82.00 284 ASN A N 1
ATOM 2100 C CA . ASN A 1 284 ? -14.315 -4.782 -5.992 1.00 82.00 284 ASN A CA 1
ATOM 2101 C C . ASN A 1 284 ? -13.809 -4.479 -4.569 1.00 82.00 284 ASN A C 1
ATOM 2103 O O . ASN A 1 284 ? -12.980 -5.200 -4.008 1.00 82.00 284 ASN A O 1
ATOM 2107 N N . ASN A 1 285 ? -14.350 -3.413 -3.970 1.00 84.94 285 ASN A N 1
ATOM 2108 C CA . ASN A 1 285 ? -13.981 -2.966 -2.624 1.00 84.94 285 ASN A CA 1
ATOM 2109 C C . ASN A 1 285 ? -14.300 -3.976 -1.526 1.00 84.94 285 ASN A C 1
ATOM 2111 O O . ASN A 1 285 ? -13.523 -4.136 -0.594 1.00 84.94 285 ASN A O 1
ATOM 2115 N N . ARG A 1 286 ? -15.409 -4.705 -1.649 1.00 84.00 286 ARG A N 1
ATOM 2116 C CA . ARG A 1 286 ? -15.791 -5.728 -0.673 1.00 84.00 286 ARG A CA 1
ATOM 2117 C C . ARG A 1 286 ? -14.741 -6.830 -0.575 1.00 84.00 286 ARG A C 1
ATOM 2119 O O . ARG A 1 286 ? -14.412 -7.274 0.522 1.00 84.00 286 ARG A O 1
ATOM 2126 N N . GLU A 1 287 ? -14.233 -7.291 -1.712 1.00 84.31 287 GLU A N 1
ATOM 2127 C CA . GLU A 1 287 ? -13.151 -8.273 -1.761 1.00 84.31 287 GLU A CA 1
ATOM 2128 C C . GLU A 1 287 ? -11.844 -7.712 -1.206 1.00 84.31 287 GLU A C 1
ATOM 2130 O O . GLU A 1 287 ? -11.165 -8.429 -0.473 1.00 84.31 287 GLU A O 1
ATOM 2135 N N . ALA A 1 288 ? -11.532 -6.445 -1.499 1.00 86.44 288 ALA A N 1
ATOM 2136 C CA . ALA A 1 288 ? -10.357 -5.763 -0.959 1.00 86.44 288 ALA A CA 1
ATOM 2137 C C . ALA A 1 288 ? -10.401 -5.685 0.573 1.00 86.44 288 ALA A C 1
ATOM 2139 O O . ALA A 1 288 ? -9.483 -6.167 1.230 1.00 86.44 288 ALA A O 1
ATOM 2140 N N . VAL A 1 289 ? -11.502 -5.188 1.147 1.00 87.75 289 VAL A N 1
ATOM 2141 C CA . VAL A 1 289 ? -11.676 -5.113 2.606 1.00 87.75 289 VAL A CA 1
ATOM 2142 C C . VAL A 1 289 ? -11.691 -6.507 3.223 1.00 87.75 289 VAL A C 1
ATOM 2144 O O . VAL A 1 289 ? -11.107 -6.716 4.276 1.00 87.75 289 VAL A O 1
ATOM 2147 N N . LYS A 1 290 ? -12.295 -7.506 2.571 1.00 87.62 290 LYS A N 1
ATOM 2148 C CA . LYS A 1 290 ? -12.263 -8.893 3.060 1.00 87.62 290 LYS A CA 1
ATOM 2149 C C . LYS A 1 290 ? -10.853 -9.478 3.097 1.00 87.62 290 LYS A C 1
ATOM 2151 O O . LYS A 1 290 ? -10.572 -10.309 3.960 1.00 87.62 290 LYS A O 1
ATOM 2156 N N . LEU A 1 291 ? -10.017 -9.133 2.122 1.00 86.19 291 LEU A N 1
ATOM 2157 C CA . LEU A 1 291 ? -8.628 -9.566 2.082 1.00 86.19 291 LEU A CA 1
ATOM 2158 C C . LEU A 1 291 ? -7.831 -8.865 3.183 1.00 86.19 291 LEU A C 1
ATOM 2160 O O . LEU A 1 291 ? -7.270 -9.560 4.022 1.00 86.19 291 LEU A O 1
ATOM 2164 N N . GLY A 1 292 ? -7.917 -7.532 3.253 1.00 87.00 292 GLY A N 1
ATOM 2165 C CA . GLY A 1 292 ? -7.281 -6.731 4.301 1.00 87.00 292 GLY A CA 1
ATOM 2166 C C . GLY A 1 292 ? -7.684 -7.182 5.703 1.00 87.00 292 GLY A C 1
ATOM 2167 O O . GLY A 1 292 ? -6.826 -7.411 6.538 1.00 87.00 292 GLY A O 1
ATOM 2168 N N . TRP A 1 293 ? -8.969 -7.455 5.939 1.00 90.06 293 TRP A N 1
ATOM 2169 C CA . TRP A 1 293 ? -9.463 -7.960 7.225 1.00 90.06 293 TRP A CA 1
ATOM 2170 C C . TRP A 1 293 ? -8.768 -9.245 7.673 1.00 90.06 293 TRP A C 1
ATOM 2172 O O . TRP A 1 293 ? -8.493 -9.436 8.851 1.00 90.06 293 TRP A O 1
ATOM 2182 N N . LYS A 1 294 ? -8.513 -10.171 6.743 1.00 88.56 294 LYS A N 1
ATOM 2183 C CA . LYS A 1 294 ? -7.815 -11.414 7.086 1.00 88.56 294 LYS A CA 1
ATOM 2184 C C . LYS A 1 294 ? -6.363 -11.161 7.443 1.00 88.56 294 LYS A C 1
ATOM 2186 O O . LYS A 1 294 ? -5.871 -11.831 8.339 1.00 88.56 294 LYS A O 1
ATOM 2191 N N . ASP A 1 295 ? -5.718 -10.251 6.724 1.00 87.44 295 ASP A N 1
ATOM 2192 C CA . ASP A 1 295 ? -4.313 -9.929 6.931 1.00 87.44 295 ASP A CA 1
ATOM 2193 C C . ASP A 1 295 ? -4.129 -9.223 8.282 1.00 87.44 295 ASP A C 1
ATOM 2195 O O . ASP A 1 295 ? -3.267 -9.634 9.044 1.00 87.44 295 ASP A O 1
ATOM 2199 N N . ARG A 1 296 ? -5.031 -8.308 8.662 1.00 88.94 296 ARG A N 1
ATOM 2200 C CA . ARG A 1 296 ? -5.040 -7.669 9.994 1.00 88.94 296 ARG A CA 1
ATOM 2201 C C . ARG A 1 296 ? -5.202 -8.657 11.140 1.00 88.94 296 ARG A C 1
ATOM 2203 O O . ARG A 1 296 ? -4.440 -8.652 12.096 1.00 88.94 296 ARG A O 1
ATOM 2210 N N . VAL A 1 297 ? -6.169 -9.566 11.015 1.00 91.00 297 VAL A N 1
ATOM 2211 C CA . VAL A 1 297 ? -6.383 -10.622 12.013 1.00 91.00 297 VAL A CA 1
ATOM 2212 C C . VAL A 1 297 ? -5.156 -11.535 12.139 1.00 91.00 297 VAL A C 1
ATOM 2214 O O . VAL A 1 297 ? -4.911 -12.076 13.218 1.00 91.00 297 VAL A O 1
ATOM 2217 N N . GLU A 1 298 ? -4.431 -11.764 11.042 1.00 90.94 298 GLU A N 1
ATOM 2218 C CA . GLU A 1 298 ? -3.182 -12.532 11.028 1.00 90.94 298 GLU A CA 1
ATOM 2219 C C . GLU A 1 298 ? -2.068 -11.751 11.734 1.00 90.94 298 GLU A C 1
ATOM 2221 O O . GLU A 1 298 ? -1.526 -12.286 12.693 1.00 90.94 298 GLU A O 1
ATOM 2226 N N . MET A 1 299 ? -1.854 -10.472 11.397 1.00 89.25 299 MET A N 1
ATOM 2227 C CA . MET A 1 299 ? -0.883 -9.600 12.079 1.00 89.25 299 MET A CA 1
ATOM 2228 C C . MET A 1 299 ? -1.154 -9.494 13.584 1.00 89.25 299 MET A C 1
ATOM 2230 O O . MET A 1 299 ? -0.267 -9.755 14.385 1.00 89.25 299 MET A O 1
ATOM 2234 N N . ALA A 1 300 ? -2.399 -9.239 13.995 1.00 90.69 300 ALA A N 1
ATOM 2235 C CA . ALA A 1 300 ? -2.764 -9.201 15.411 1.00 90.69 300 ALA A CA 1
ATOM 2236 C C . ALA A 1 300 ? -2.558 -10.560 16.111 1.00 90.69 300 ALA A C 1
ATOM 2238 O O . ALA A 1 300 ? -2.231 -10.619 17.296 1.00 90.69 300 ALA A O 1
ATOM 2239 N N . SER A 1 301 ? -2.753 -11.676 15.393 1.00 93.12 301 SER A N 1
ATOM 2240 C CA . SER A 1 301 ? -2.470 -13.014 15.933 1.00 93.12 301 SER A CA 1
ATOM 2241 C C . SER A 1 301 ? -0.968 -13.272 16.071 1.00 93.12 301 SER A C 1
ATOM 2243 O O . SER A 1 301 ? -0.582 -13.942 17.027 1.00 93.12 301 SER A O 1
ATOM 2245 N N . ASP A 1 302 ? -0.153 -12.760 15.148 1.00 92.44 302 ASP A N 1
ATOM 2246 C CA . ASP A 1 302 ? 1.306 -12.845 15.197 1.00 92.44 302 ASP A CA 1
ATOM 2247 C C . ASP A 1 302 ? 1.866 -11.974 16.333 1.00 92.44 302 ASP A C 1
ATOM 2249 O O . ASP A 1 302 ? 2.631 -12.490 17.141 1.00 92.44 302 ASP A O 1
ATOM 2253 N N . ALA A 1 303 ? 1.377 -10.741 16.510 1.00 89.69 303 ALA A N 1
ATOM 2254 C CA . ALA A 1 303 ? 1.734 -9.873 17.640 1.00 89.69 303 ALA A CA 1
ATOM 2255 C C . ALA A 1 303 ? 1.356 -10.493 19.002 1.00 89.69 303 ALA A C 1
ATOM 2257 O O . ALA A 1 303 ? 2.129 -10.478 19.958 1.00 89.69 303 ALA A O 1
ATOM 2258 N N . LEU A 1 304 ? 0.178 -11.129 19.107 1.00 93.19 304 LEU A N 1
ATOM 2259 C CA . LEU A 1 304 ? -0.178 -11.889 20.313 1.00 93.19 304 LEU A CA 1
ATOM 2260 C C . LEU A 1 304 ? 0.784 -13.060 20.547 1.00 93.19 304 LEU A C 1
ATOM 2262 O O . LEU A 1 304 ? 1.090 -13.379 21.693 1.00 93.19 304 LEU A O 1
ATOM 2266 N N . LYS A 1 305 ? 1.200 -13.741 19.479 1.00 93.12 305 LYS A N 1
ATOM 2267 C CA . LYS A 1 305 ? 2.112 -14.878 19.573 1.00 93.12 305 LYS A CA 1
ATOM 2268 C C . LYS A 1 305 ? 3.496 -14.421 20.040 1.00 93.12 305 LYS A C 1
ATOM 2270 O O . LYS A 1 305 ? 4.056 -15.075 20.909 1.00 93.12 305 LYS A O 1
ATOM 2275 N N . GLU A 1 306 ? 3.990 -13.304 19.524 1.00 90.81 306 GLU A N 1
ATOM 2276 C CA . GLU A 1 306 ? 5.225 -12.658 19.970 1.00 90.81 306 GLU A CA 1
ATOM 2277 C C . GLU A 1 306 ? 5.166 -12.305 21.462 1.00 90.81 306 GLU A C 1
ATOM 2279 O O . GLU A 1 306 ? 6.027 -12.730 22.229 1.00 90.81 306 GLU A O 1
ATOM 2284 N N . LEU A 1 307 ? 4.079 -11.669 21.917 1.00 90.38 307 LEU A N 1
ATOM 2285 C CA . LEU A 1 307 ? 3.866 -11.392 23.342 1.00 90.38 307 LEU A CA 1
ATOM 2286 C C . LEU A 1 307 ? 3.850 -12.671 24.196 1.00 90.38 307 LEU A C 1
ATOM 2288 O O . LEU A 1 307 ? 4.381 -12.695 25.303 1.00 90.38 307 LEU A O 1
ATOM 2292 N N . GLN A 1 308 ? 3.225 -13.744 23.705 1.00 92.31 308 GLN A N 1
ATOM 2293 C CA . GLN A 1 308 ? 3.205 -15.033 24.401 1.00 92.31 308 GLN A CA 1
ATOM 2294 C C . GLN A 1 308 ? 4.596 -15.664 24.477 1.00 92.31 308 GLN A C 1
ATOM 2296 O O . GLN A 1 308 ? 4.964 -16.164 25.534 1.00 92.31 308 GLN A O 1
ATOM 2301 N N . GLU A 1 309 ? 5.368 -15.619 23.391 1.00 90.62 309 GLU A N 1
ATOM 2302 C CA . GLU A 1 309 ? 6.749 -16.108 23.358 1.00 90.62 309 GLU A CA 1
ATOM 2303 C C . GLU A 1 309 ? 7.647 -15.302 24.312 1.00 90.62 309 GLU A C 1
ATOM 2305 O O . GLU A 1 309 ? 8.445 -15.902 25.029 1.00 90.62 309 GLU A O 1
ATOM 2310 N N . ALA A 1 310 ? 7.454 -13.983 24.417 1.00 87.00 310 ALA A N 1
ATOM 2311 C CA . ALA A 1 310 ? 8.171 -13.127 25.365 1.00 87.00 310 ALA A CA 1
ATOM 2312 C C . ALA A 1 310 ? 7.803 -13.404 26.836 1.00 87.00 310 ALA A C 1
ATOM 2314 O O . ALA A 1 310 ? 8.655 -13.324 27.719 1.00 87.00 310 ALA A O 1
ATOM 2315 N N . VAL A 1 311 ? 6.545 -13.755 27.120 1.00 87.69 311 VAL A N 1
ATOM 2316 C CA . VAL A 1 311 ? 6.098 -14.131 28.474 1.00 87.69 311 VAL A CA 1
ATOM 2317 C C . VAL A 1 311 ? 6.557 -15.540 28.860 1.00 87.69 311 VAL A C 1
ATOM 2319 O O . VAL A 1 311 ? 6.925 -15.763 30.013 1.00 87.69 311 VAL A O 1
ATOM 2322 N N . ASP A 1 312 ? 6.539 -16.478 27.910 1.00 85.75 312 ASP A N 1
ATOM 2323 C CA . ASP A 1 312 ? 6.909 -17.883 28.116 1.00 85.75 312 ASP A CA 1
ATOM 2324 C C . ASP A 1 312 ? 8.430 -18.124 28.028 1.00 85.75 312 ASP A C 1
ATOM 2326 O O . ASP A 1 312 ? 8.892 -19.228 28.336 1.00 85.75 312 ASP A O 1
ATOM 2330 N N . SER A 1 313 ? 9.221 -17.130 27.604 1.00 80.62 313 SER A N 1
ATOM 2331 C CA . SER A 1 313 ? 10.679 -17.235 27.585 1.00 80.62 313 SER A CA 1
ATOM 2332 C C . SER A 1 313 ? 11.208 -17.321 29.021 1.00 80.62 313 SER A C 1
ATOM 2334 O O . SER A 1 313 ? 11.096 -16.400 29.829 1.00 80.62 313 SER A O 1
ATOM 2336 N N . ASP A 1 314 ? 11.780 -18.463 29.386 1.00 61.00 314 ASP A N 1
ATOM 2337 C CA . ASP A 1 314 ? 12.573 -18.554 30.608 1.00 61.00 314 ASP A CA 1
ATOM 2338 C C . ASP A 1 314 ? 13.904 -17.820 30.367 1.00 61.00 314 ASP A C 1
ATOM 2340 O O . ASP A 1 314 ? 14.522 -18.015 29.320 1.00 61.00 314 ASP A O 1
ATOM 2344 N N . GLU A 1 315 ? 14.420 -17.085 31.362 1.00 54.91 315 GLU A N 1
ATOM 2345 C CA . GLU A 1 315 ? 15.786 -16.499 31.407 1.00 54.91 315 GLU A CA 1
ATOM 2346 C C . GLU A 1 315 ? 16.924 -17.551 31.237 1.00 54.91 315 GLU A C 1
ATOM 2348 O O . GLU A 1 315 ? 18.100 -17.292 31.481 1.00 54.91 315 GLU A O 1
ATOM 2353 N N . ALA A 1 316 ? 16.597 -18.795 30.874 1.00 45.34 316 ALA A N 1
ATOM 2354 C CA . ALA A 1 316 ? 17.438 -19.979 30.988 1.00 45.34 316 ALA A CA 1
ATOM 2355 C C . ALA A 1 316 ? 17.872 -20.606 29.644 1.00 45.34 316 ALA A C 1
ATOM 2357 O O . ALA A 1 316 ? 18.320 -21.758 29.628 1.00 45.34 316 ALA A O 1
ATOM 2358 N N . GLN A 1 317 ? 17.806 -19.882 28.524 1.00 36.25 317 GLN A N 1
ATOM 2359 C CA . GLN A 1 317 ? 18.443 -20.275 27.256 1.00 36.25 317 GLN A CA 1
ATOM 2360 C C . GLN A 1 317 ? 19.052 -19.038 26.574 1.00 36.25 317 GLN A C 1
ATOM 2362 O O . GLN A 1 317 ? 18.314 -18.205 26.095 1.00 36.25 317 GLN A O 1
ATOM 2367 N N . GLY A 1 318 ? 20.365 -18.849 26.460 1.00 35.75 318 GLY A N 1
ATOM 2368 C CA . GLY A 1 318 ? 21.465 -19.690 26.880 1.00 35.75 318 GLY A CA 1
ATOM 2369 C C . GLY A 1 318 ? 22.789 -18.936 26.800 1.00 35.75 318 GLY A C 1
ATOM 2370 O O . GLY A 1 318 ? 23.108 -18.288 25.811 1.00 35.75 318 GLY A O 1
ATOM 2371 N N . THR A 1 319 ? 23.616 -19.142 27.820 1.00 33.44 319 THR A N 1
ATOM 2372 C CA . THR A 1 319 ? 25.068 -19.022 27.711 1.00 33.44 319 THR A CA 1
ATOM 2373 C C . THR A 1 319 ? 25.550 -20.043 26.678 1.00 33.44 319 THR A C 1
ATOM 2375 O O . THR A 1 319 ? 25.937 -21.169 27.003 1.00 33.44 319 THR A O 1
ATOM 2378 N N . LEU A 1 320 ? 25.538 -19.662 25.403 1.00 32.72 320 LEU A N 1
ATOM 2379 C CA . LEU A 1 320 ? 26.414 -20.261 24.411 1.00 32.72 320 LEU A CA 1
ATOM 2380 C C . LEU A 1 320 ? 27.826 -19.779 24.749 1.00 32.72 320 LEU A C 1
ATOM 2382 O O . LEU A 1 320 ? 28.311 -18.777 24.244 1.00 32.72 320 LEU A O 1
ATOM 2386 N N . LYS A 1 321 ? 28.502 -20.527 25.631 1.00 34.19 321 LYS A N 1
ATOM 2387 C CA . LYS A 1 321 ? 29.966 -20.577 25.643 1.00 34.19 321 LYS A CA 1
ATOM 2388 C C . LYS A 1 321 ? 30.408 -21.052 24.260 1.00 34.19 321 LYS A C 1
ATOM 2390 O O . LYS A 1 321 ? 30.581 -22.253 24.043 1.00 34.19 321 LYS A O 1
ATOM 2395 N N . VAL A 1 322 ? 30.555 -20.121 23.326 1.00 33.72 322 VAL A N 1
ATOM 2396 C CA . VAL A 1 322 ? 31.447 -20.313 22.194 1.00 33.72 322 VAL A CA 1
ATOM 2397 C C . VAL A 1 322 ? 32.847 -20.191 22.772 1.00 33.72 322 VAL A C 1
ATOM 2399 O O . VAL A 1 322 ? 33.198 -19.233 23.456 1.00 33.72 322 VAL A O 1
ATOM 2402 N N . ASP A 1 323 ? 33.578 -21.285 22.615 1.00 32.88 323 ASP A N 1
ATOM 2403 C CA . ASP A 1 323 ? 34.965 -21.436 23.009 1.00 32.88 323 ASP A CA 1
ATOM 2404 C C . ASP A 1 323 ? 35.775 -20.235 22.504 1.00 32.88 323 ASP A C 1
ATOM 2406 O O . ASP A 1 323 ? 35.628 -19.814 21.358 1.00 32.88 323 ASP A O 1
ATOM 2410 N N . ALA A 1 324 ? 36.595 -19.679 23.388 1.00 43.44 324 ALA A N 1
ATOM 2411 C CA . ALA A 1 324 ? 37.371 -18.478 23.144 1.00 43.44 324 ALA A CA 1
ATOM 2412 C C . ALA A 1 324 ? 38.261 -18.621 21.900 1.00 43.44 324 ALA A C 1
ATOM 2414 O O . ALA A 1 324 ? 39.264 -19.334 21.938 1.00 43.44 324 ALA A O 1
ATOM 2415 N N . THR A 1 325 ? 37.949 -17.866 20.847 1.00 35.69 325 THR A N 1
ATOM 2416 C CA . THR A 1 325 ? 38.935 -17.409 19.863 1.00 35.69 325 THR A CA 1
ATOM 2417 C C . THR A 1 325 ? 38.594 -15.995 19.403 1.00 35.69 325 THR A C 1
ATOM 2419 O O . THR A 1 325 ? 37.725 -15.830 18.561 1.00 35.69 325 THR A O 1
ATOM 2422 N N . GLU A 1 326 ? 39.307 -15.048 20.018 1.00 44.41 326 GLU A N 1
ATOM 2423 C CA . GLU A 1 326 ? 39.931 -13.840 19.449 1.00 44.41 326 GLU A CA 1
ATOM 2424 C C . GLU A 1 326 ? 39.093 -12.895 18.564 1.00 44.41 326 GLU A C 1
ATOM 2426 O O . GLU A 1 326 ? 38.714 -13.256 17.457 1.00 44.41 326 GLU A O 1
ATOM 2431 N N . ASP A 1 327 ? 38.997 -11.650 19.057 1.00 43.09 327 ASP A N 1
ATOM 2432 C CA . ASP A 1 327 ? 38.723 -10.383 18.360 1.00 43.09 327 ASP A CA 1
ATOM 2433 C C . ASP A 1 327 ? 37.427 -10.296 17.546 1.00 43.09 327 ASP A C 1
ATOM 2435 O O . ASP A 1 327 ? 37.439 -10.574 16.355 1.00 43.09 327 ASP A O 1
ATOM 2439 N N . ASP A 1 328 ? 36.365 -9.784 18.175 1.00 37.50 328 ASP A N 1
ATOM 2440 C CA . ASP A 1 328 ? 35.516 -8.733 17.597 1.00 37.50 328 ASP A CA 1
ATOM 2441 C C . ASP A 1 328 ? 34.854 -7.950 18.757 1.00 37.50 328 ASP A C 1
ATOM 2443 O O . ASP A 1 328 ? 34.202 -8.521 19.630 1.00 37.50 328 ASP A O 1
ATOM 2447 N N . GLU A 1 329 ? 35.115 -6.638 18.817 1.00 42.94 329 GLU A N 1
ATOM 2448 C CA . GLU A 1 329 ? 34.390 -5.658 19.641 1.00 42.94 329 GLU A CA 1
ATOM 2449 C C . GLU A 1 329 ? 33.030 -5.391 18.974 1.00 42.94 329 GLU A C 1
ATOM 2451 O O . GLU A 1 329 ? 32.804 -4.313 18.428 1.00 42.94 329 GLU A O 1
ATOM 2456 N N . ASP A 1 330 ? 32.158 -6.397 18.964 1.00 39.72 330 ASP A N 1
ATOM 2457 C CA . ASP A 1 330 ? 30.762 -6.240 18.569 1.00 39.72 330 ASP A CA 1
ATOM 2458 C C . ASP A 1 330 ? 29.926 -6.070 19.843 1.00 39.72 330 ASP A C 1
ATOM 2460 O O . ASP A 1 330 ? 29.955 -6.910 20.745 1.00 39.72 330 ASP A O 1
ATOM 2464 N N . GLU A 1 331 ? 29.229 -4.937 19.921 1.00 40.78 331 GLU A N 1
ATOM 2465 C CA . GLU A 1 331 ? 28.137 -4.672 20.853 1.00 40.78 331 GLU A CA 1
ATOM 2466 C C . GLU A 1 331 ? 27.169 -5.866 20.801 1.00 40.78 331 GLU A C 1
ATOM 2468 O O . GLU A 1 331 ? 26.456 -6.059 19.817 1.00 40.78 331 GLU A O 1
ATOM 2473 N N . GLU A 1 332 ? 27.203 -6.722 21.826 1.00 41.25 332 GLU A N 1
ATOM 2474 C CA . GLU A 1 332 ? 26.177 -7.739 22.031 1.00 41.25 332 GLU A CA 1
ATOM 2475 C C . GLU A 1 332 ? 24.861 -6.974 22.230 1.00 41.25 332 GLU A C 1
ATOM 2477 O O . GLU A 1 332 ? 24.653 -6.371 23.281 1.00 41.25 332 GLU A O 1
ATOM 2482 N N . GLU A 1 333 ? 24.007 -6.935 21.198 1.00 40.00 333 GLU A N 1
ATOM 2483 C CA . GLU A 1 333 ? 22.587 -6.605 21.335 1.00 40.00 333 GLU A CA 1
ATOM 2484 C C . GLU A 1 333 ? 22.025 -7.581 22.381 1.00 40.00 333 GLU A C 1
ATOM 2486 O O . GLU A 1 333 ? 21.713 -8.734 22.070 1.00 40.00 333 GLU A O 1
ATOM 2491 N N . GLU A 1 334 ? 22.001 -7.168 23.651 1.00 46.25 334 GLU A N 1
ATOM 2492 C CA . GLU A 1 334 ? 21.287 -7.882 24.700 1.00 46.25 334 GLU A CA 1
ATOM 2493 C C . GLU A 1 334 ? 19.828 -7.955 24.232 1.00 46.25 334 GLU A C 1
ATOM 2495 O O . GLU A 1 334 ? 19.142 -6.938 24.171 1.00 46.25 334 GLU A O 1
ATOM 2500 N N . GLU A 1 335 ? 19.363 -9.142 23.822 1.00 50.66 335 GLU A N 1
ATOM 2501 C CA . GLU A 1 335 ? 17.934 -9.393 23.629 1.00 50.66 335 GLU A CA 1
ATOM 2502 C C . GLU A 1 335 ? 17.260 -9.062 24.964 1.00 50.66 335 GLU A C 1
ATOM 2504 O O . GLU A 1 335 ? 17.373 -9.822 25.928 1.00 50.66 335 GLU A O 1
ATOM 2509 N N . GLU A 1 336 ? 16.639 -7.887 25.041 1.00 56.09 336 GLU A N 1
ATOM 2510 C CA . GLU A 1 336 ? 16.078 -7.332 26.265 1.00 56.09 336 GLU A CA 1
ATOM 2511 C C . GLU A 1 336 ? 14.915 -8.226 26.718 1.00 56.09 336 GLU A C 1
ATOM 2513 O O . GLU A 1 336 ? 13.787 -8.170 26.224 1.00 56.09 336 GLU A O 1
ATOM 2518 N N . THR A 1 337 ? 15.211 -9.183 27.598 1.00 69.12 337 THR A N 1
ATOM 2519 C CA . THR A 1 337 ? 14.206 -10.114 28.101 1.00 69.12 337 THR A CA 1
ATOM 2520 C C . THR A 1 337 ? 13.358 -9.423 29.160 1.00 69.12 337 THR A C 1
ATOM 2522 O O . THR A 1 337 ? 13.906 -8.928 30.143 1.00 69.12 337 THR A O 1
ATOM 2525 N N . LEU A 1 338 ? 12.029 -9.478 29.016 1.00 76.62 338 LEU A N 1
ATOM 2526 C CA . LEU A 1 338 ? 11.085 -8.957 30.013 1.00 76.62 338 LEU A CA 1
ATOM 2527 C C . LEU A 1 338 ? 11.418 -9.453 31.429 1.00 76.62 338 LEU A C 1
ATOM 2529 O O . LEU A 1 338 ? 11.551 -10.663 31.666 1.00 76.62 338 LEU A O 1
ATOM 2533 N N . SER A 1 339 ? 11.456 -8.533 32.387 1.00 82.56 339 SER A N 1
ATOM 2534 C CA . SER A 1 339 ? 11.594 -8.842 33.808 1.00 82.56 339 SER A CA 1
ATOM 2535 C C . SER A 1 339 ? 10.383 -9.621 34.340 1.00 82.56 339 SER A C 1
ATOM 2537 O O . SER A 1 339 ? 9.307 -9.683 33.738 1.00 82.56 339 SER A O 1
ATOM 2539 N N . ALA A 1 340 ? 10.525 -10.233 35.518 1.00 83.38 340 ALA A N 1
ATOM 2540 C CA . ALA A 1 340 ? 9.452 -11.024 36.125 1.00 83.38 340 ALA A CA 1
ATOM 2541 C C . ALA A 1 340 ? 8.170 -10.211 36.407 1.00 83.38 340 ALA A C 1
ATOM 2543 O O . ALA A 1 340 ? 7.065 -10.757 36.329 1.00 83.38 340 ALA A O 1
ATOM 2544 N N . GLU A 1 341 ? 8.307 -8.923 36.736 1.00 82.69 341 GLU A N 1
ATOM 2545 C CA . GLU A 1 341 ? 7.174 -8.023 36.980 1.00 82.69 341 GLU A CA 1
ATOM 2546 C C . GLU A 1 341 ? 6.463 -7.675 35.667 1.00 82.69 341 GLU A C 1
ATOM 2548 O O . GLU A 1 341 ? 5.235 -7.752 35.589 1.00 82.69 341 GLU A O 1
ATOM 2553 N N . GLU A 1 342 ? 7.224 -7.440 34.600 1.00 84.81 342 GLU A N 1
ATOM 2554 C CA . GLU A 1 342 ? 6.703 -7.165 33.259 1.00 84.81 342 GLU A CA 1
ATOM 2555 C C . GLU A 1 342 ? 6.015 -8.379 32.645 1.00 84.81 342 GLU A C 1
ATOM 2557 O O . GLU A 1 342 ? 4.921 -8.261 32.095 1.00 84.81 342 GLU A O 1
ATOM 2562 N N . LYS A 1 343 ? 6.579 -9.580 32.823 1.00 86.94 343 LYS A N 1
ATOM 2563 C CA . LYS A 1 343 ? 5.923 -10.838 32.432 1.00 86.94 343 LYS A CA 1
ATOM 2564 C C . LYS A 1 343 ? 4.599 -11.027 33.161 1.00 86.94 343 LYS A C 1
ATOM 2566 O O . LYS A 1 343 ? 3.612 -11.472 32.563 1.00 86.94 343 LYS A O 1
ATOM 2571 N N . ALA A 1 344 ? 4.554 -10.693 34.452 1.00 86.38 344 ALA A N 1
ATOM 2572 C CA . ALA A 1 344 ? 3.332 -10.765 35.243 1.00 86.38 344 ALA A CA 1
ATOM 2573 C C . ALA A 1 344 ? 2.289 -9.732 34.787 1.00 86.38 344 ALA A C 1
ATOM 2575 O O . ALA A 1 344 ? 1.098 -10.053 34.773 1.00 86.38 344 ALA A O 1
ATOM 2576 N N . GLU A 1 345 ? 2.713 -8.530 34.387 1.00 86.75 345 GLU A N 1
ATOM 2577 C CA . GLU A 1 345 ? 1.841 -7.499 33.819 1.00 86.75 345 GLU A CA 1
ATOM 2578 C C . GLU A 1 345 ? 1.319 -7.911 32.434 1.00 86.75 345 GLU A C 1
ATOM 2580 O O . GLU A 1 345 ? 0.107 -8.027 32.252 1.00 86.75 345 GLU A O 1
ATOM 2585 N N . ALA A 1 346 ? 2.199 -8.264 31.493 1.00 88.25 346 ALA A N 1
ATOM 2586 C CA . ALA A 1 346 ? 1.860 -8.744 30.150 1.00 88.25 346 ALA A CA 1
ATOM 2587 C C . ALA A 1 346 ? 0.893 -9.936 30.172 1.00 88.25 346 ALA A C 1
ATOM 2589 O O . ALA A 1 346 ? -0.091 -9.970 29.422 1.00 88.25 346 ALA A O 1
ATOM 2590 N N . SER A 1 347 ? 1.085 -10.868 31.111 1.00 89.69 347 SER A N 1
ATOM 2591 C CA . SER A 1 347 ? 0.185 -12.007 31.324 1.00 89.69 347 SER A CA 1
ATOM 2592 C C . SER A 1 347 ? -1.273 -11.599 31.573 1.00 89.69 347 SER A C 1
ATOM 2594 O O . SER A 1 347 ? -2.193 -12.329 31.183 1.00 89.69 347 SER A O 1
ATOM 2596 N N . LYS A 1 348 ? -1.520 -10.432 32.189 1.00 90.44 348 LYS A N 1
ATOM 2597 C CA . LYS A 1 348 ? -2.879 -9.911 32.421 1.00 90.44 348 LYS A CA 1
ATOM 2598 C C . LYS A 1 348 ? -3.561 -9.536 31.101 1.00 90.44 348 LYS A C 1
ATOM 2600 O O . LYS A 1 348 ? -4.758 -9.788 30.941 1.00 90.44 348 LYS A O 1
ATOM 2605 N N . TYR A 1 349 ? -2.806 -9.005 30.136 1.00 92.56 349 TYR A N 1
ATOM 2606 C CA . TYR A 1 349 ? -3.318 -8.492 28.860 1.00 92.56 349 TYR A CA 1
ATOM 2607 C C . TYR A 1 349 ? -3.504 -9.561 27.779 1.00 92.56 349 TYR A C 1
ATOM 2609 O O . TYR A 1 349 ? -4.377 -9.395 26.925 1.00 92.56 349 TYR A O 1
ATOM 2617 N N . ILE A 1 350 ? -2.792 -10.694 27.843 1.00 92.75 350 ILE A N 1
ATOM 2618 C CA . ILE A 1 350 ? -2.918 -11.802 26.869 1.00 92.75 350 ILE A CA 1
ATOM 2619 C C . ILE A 1 350 ? -4.385 -12.200 26.647 1.00 92.75 350 ILE A C 1
ATOM 2621 O O . ILE A 1 350 ? -4.832 -12.388 25.513 1.00 92.75 350 ILE A O 1
ATOM 2625 N N . SER A 1 351 ? -5.166 -12.320 27.726 1.00 92.19 351 SER A N 1
ATOM 2626 C CA . SER A 1 351 ? -6.580 -12.706 27.626 1.00 92.19 351 SER A CA 1
ATOM 2627 C C . SER A 1 351 ? -7.433 -11.632 26.948 1.00 92.19 351 SER A C 1
ATOM 2629 O O . SER A 1 351 ? -8.338 -11.972 26.184 1.00 92.19 351 SER A O 1
ATOM 2631 N N . LEU A 1 352 ? -7.140 -10.352 27.201 1.00 92.75 352 LEU A N 1
ATOM 2632 C CA . LEU A 1 352 ? -7.831 -9.217 26.589 1.00 92.75 352 LEU A CA 1
ATOM 2633 C C . LEU A 1 352 ? -7.554 -9.153 25.081 1.00 92.75 352 LEU A C 1
ATOM 2635 O O . LEU A 1 352 ? -8.501 -9.119 24.293 1.00 92.75 352 LEU A O 1
ATOM 2639 N N . ILE A 1 353 ? -6.280 -9.206 24.687 1.00 93.44 353 ILE A N 1
ATOM 2640 C CA . ILE A 1 353 ? -5.851 -9.161 23.281 1.00 93.44 353 ILE A CA 1
ATOM 2641 C C . ILE A 1 353 ? -6.453 -10.345 22.518 1.00 93.44 353 ILE A C 1
ATOM 2643 O O . ILE A 1 353 ? -7.103 -10.174 21.485 1.00 93.44 353 ILE A O 1
ATOM 2647 N N . LYS A 1 354 ? -6.367 -11.554 23.086 1.00 95.06 354 LYS A N 1
ATOM 2648 C CA . LYS A 1 354 ? -6.982 -12.758 22.512 1.00 95.06 354 LYS A CA 1
ATOM 2649 C C . LYS A 1 354 ? -8.496 -12.623 22.323 1.00 95.06 354 LYS A C 1
ATOM 2651 O O . LYS A 1 354 ? -9.023 -13.068 21.300 1.00 95.06 354 LYS A O 1
ATOM 2656 N N . ALA A 1 355 ? -9.202 -12.036 23.290 1.00 91.94 355 ALA A N 1
ATOM 2657 C CA . ALA A 1 355 ? -10.639 -11.799 23.179 1.00 91.94 355 ALA A CA 1
ATOM 2658 C C . ALA A 1 355 ? -10.968 -10.778 22.077 1.00 91.94 355 ALA A C 1
ATOM 2660 O O . ALA A 1 355 ? -11.933 -10.982 21.339 1.00 91.94 355 ALA A O 1
ATOM 2661 N N . GLY A 1 356 ? -10.156 -9.727 21.916 1.00 91.94 356 GLY A N 1
ATOM 2662 C CA . GLY A 1 356 ? -10.315 -8.754 20.832 1.00 91.94 356 GLY A CA 1
ATOM 2663 C C . GLY A 1 356 ? -10.069 -9.350 19.448 1.00 91.94 356 GLY A C 1
ATOM 2664 O O . GLY A 1 356 ? -10.886 -9.150 18.552 1.00 91.94 356 GLY A O 1
ATOM 2665 N N . ILE A 1 357 ? -9.037 -10.181 19.289 1.00 93.19 357 ILE A N 1
ATOM 2666 C CA . ILE A 1 357 ? -8.777 -10.897 18.030 1.00 93.19 357 ILE A CA 1
ATOM 2667 C C . ILE A 1 357 ? -9.939 -11.841 17.687 1.00 93.19 357 I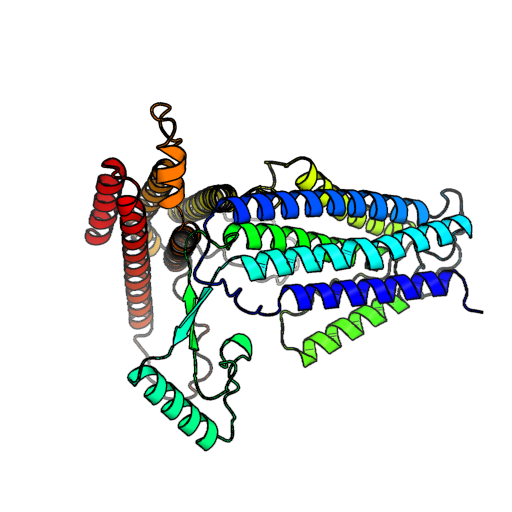LE A C 1
ATOM 2669 O O . ILE A 1 357 ? -10.353 -11.944 16.530 1.00 93.19 357 ILE A O 1
ATOM 2673 N N . GLU A 1 358 ? -10.501 -12.553 18.670 1.00 92.81 358 GLU A N 1
ATOM 2674 C CA . GLU A 1 358 ? -11.661 -13.421 18.422 1.00 92.81 358 GLU A CA 1
ATOM 2675 C C . GLU A 1 358 ? -12.926 -12.613 18.095 1.00 92.81 358 GLU A C 1
ATOM 2677 O O . GLU A 1 358 ? -13.709 -13.019 17.228 1.00 92.81 358 GLU A O 1
ATOM 2682 N N . LEU A 1 359 ? -13.109 -11.449 18.728 1.00 90.31 359 LEU A N 1
ATOM 2683 C CA . LEU A 1 359 ? -14.148 -10.493 18.355 1.00 90.31 359 LEU A CA 1
ATOM 2684 C C . LEU A 1 359 ? -13.972 -10.061 16.893 1.00 90.31 359 LEU A C 1
ATOM 2686 O O . LEU A 1 359 ? -14.925 -10.167 16.123 1.00 90.31 359 LEU A O 1
ATOM 2690 N N . GLU A 1 360 ? -12.775 -9.655 16.473 1.00 91.00 360 GLU A N 1
ATOM 2691 C CA . GLU A 1 360 ? -12.494 -9.245 15.093 1.00 91.00 360 GLU A CA 1
ATOM 2692 C C . GLU A 1 360 ? -12.735 -10.384 14.085 1.00 91.00 360 GLU A C 1
ATOM 2694 O O . GLU A 1 360 ? -13.360 -10.185 13.036 1.00 91.00 360 GLU A O 1
ATOM 2699 N N . LYS A 1 361 ? -12.342 -11.620 14.425 1.00 92.44 361 LYS A N 1
ATOM 2700 C CA . LYS A 1 361 ? -12.663 -12.827 13.639 1.00 92.44 361 LYS A CA 1
ATOM 2701 C C . LYS A 1 361 ? -14.171 -13.001 13.472 1.00 92.44 361 LYS A C 1
ATOM 2703 O O . LYS A 1 361 ? -14.639 -13.305 12.369 1.00 92.44 361 LYS A O 1
ATOM 2708 N N . GLN A 1 362 ? -14.944 -12.833 14.543 1.00 90.00 362 GLN A N 1
ATOM 2709 C CA . GLN A 1 362 ? -16.399 -12.979 14.506 1.00 90.00 362 GLN A CA 1
ATOM 2710 C C . GLN A 1 362 ? -17.083 -11.833 13.748 1.00 90.00 362 GLN A C 1
ATOM 2712 O O . GLN A 1 362 ? -18.019 -12.071 12.978 1.00 90.00 362 GLN A O 1
ATOM 2717 N N . LEU A 1 363 ? -16.584 -10.609 13.902 1.00 88.00 363 LEU A N 1
ATOM 2718 C CA . LEU A 1 363 ? -17.020 -9.434 13.155 1.00 88.00 363 LEU A CA 1
ATOM 2719 C C . LEU A 1 363 ? -16.822 -9.638 11.649 1.00 88.00 363 LEU A C 1
ATOM 2721 O O . LEU A 1 363 ? -17.775 -9.489 10.883 1.00 88.00 363 LEU A O 1
ATOM 2725 N N . GLY A 1 364 ? -15.645 -10.104 11.223 1.00 87.81 364 GLY A N 1
ATOM 2726 C CA . GLY A 1 364 ? -15.374 -10.439 9.824 1.00 87.81 364 GLY A CA 1
ATOM 2727 C C . GLY A 1 364 ? -16.291 -11.545 9.288 1.00 87.81 364 GLY A C 1
ATOM 2728 O O . GLY A 1 364 ? -16.842 -11.426 8.189 1.00 87.81 364 GLY A O 1
ATOM 2729 N N . LYS A 1 365 ? -16.533 -12.612 10.066 1.00 87.94 365 LYS A N 1
ATOM 2730 C CA . LYS A 1 365 ? -17.499 -13.666 9.687 1.00 87.94 365 LYS A CA 1
ATOM 2731 C C . LYS A 1 365 ? -18.903 -13.095 9.481 1.00 87.94 365 LYS A C 1
ATOM 2733 O O . LYS A 1 365 ? -19.549 -13.451 8.499 1.00 87.94 365 LYS A O 1
ATOM 2738 N N . SER A 1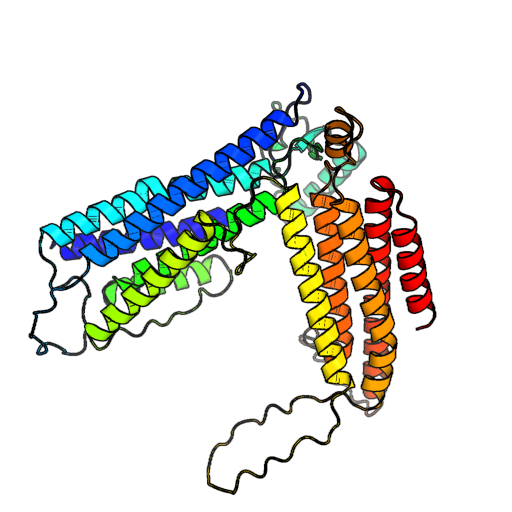 366 ? -19.348 -12.207 10.366 1.00 83.94 366 SER A N 1
ATOM 2739 C CA . SER A 1 366 ? -20.673 -11.572 10.314 1.00 83.94 366 SER A CA 1
ATOM 2740 C C . SER A 1 366 ? -20.819 -10.636 9.119 1.00 83.94 366 SER A C 1
ATOM 2742 O O . SER A 1 366 ? -21.815 -10.695 8.391 1.00 83.94 366 SER A O 1
ATOM 2744 N N . LEU A 1 367 ? -19.794 -9.812 8.888 1.00 81.94 367 LEU A N 1
ATOM 2745 C CA . LEU A 1 367 ? -19.735 -8.825 7.816 1.00 81.94 367 LEU A CA 1
ATOM 2746 C C . LEU A 1 367 ? -19.708 -9.486 6.432 1.00 81.94 367 LEU A C 1
ATOM 2748 O O . LEU A 1 367 ? -20.387 -9.043 5.503 1.00 81.94 367 LEU A O 1
ATOM 2752 N N . PHE A 1 368 ? -18.944 -10.572 6.286 1.00 83.25 368 PHE A N 1
ATOM 2753 C CA . PHE A 1 368 ? -18.752 -11.258 5.006 1.00 83.25 368 PHE A CA 1
ATOM 2754 C C . PHE A 1 368 ? -19.583 -12.535 4.837 1.00 83.25 368 PHE A C 1
ATOM 2756 O O . PHE A 1 368 ? -19.412 -13.225 3.822 1.00 83.25 368 PHE A O 1
ATOM 2763 N N . ALA A 1 369 ? -20.487 -12.847 5.772 1.00 79.12 369 ALA A N 1
ATOM 2764 C CA . ALA A 1 369 ? -21.439 -13.945 5.637 1.00 79.12 369 ALA A CA 1
ATOM 2765 C C . ALA A 1 369 ? -22.240 -13.789 4.334 1.00 79.12 369 ALA A C 1
ATOM 2767 O O . ALA A 1 369 ? -22.782 -12.719 4.045 1.00 79.12 369 ALA A O 1
ATOM 2768 N N . ALA A 1 370 ? -22.305 -14.856 3.530 1.00 56.03 370 ALA A N 1
ATOM 2769 C CA . ALA A 1 370 ? -23.071 -14.850 2.287 1.00 56.03 370 ALA A CA 1
ATOM 2770 C C . ALA A 1 370 ? -24.549 -14.506 2.566 1.00 56.03 370 ALA A C 1
ATOM 2772 O O . ALA A 1 370 ? -25.071 -14.896 3.619 1.00 56.03 370 ALA A O 1
ATOM 2773 N N . PRO A 1 371 ? -25.248 -13.797 1.658 1.00 53.72 371 PRO A N 1
ATOM 2774 C CA . PRO A 1 371 ? -26.696 -13.699 1.748 1.00 53.72 371 PRO A CA 1
ATOM 2775 C C . PRO A 1 371 ? -27.255 -15.125 1.738 1.00 53.72 371 PRO A C 1
ATOM 2777 O O . PRO A 1 371 ? -26.995 -15.902 0.822 1.00 53.72 371 PRO A O 1
ATOM 2780 N N . SER A 1 372 ? -27.960 -15.496 2.807 1.00 39.06 372 SER A N 1
ATOM 2781 C CA . SER A 1 372 ? -28.714 -16.748 2.866 1.00 39.06 372 SER A CA 1
ATOM 2782 C C . SER A 1 372 ? -29.573 -16.844 1.599 1.00 39.06 372 SER A C 1
ATOM 2784 O O . SER A 1 372 ? -30.285 -15.889 1.299 1.00 39.06 372 SER A O 1
ATOM 2786 N N . ASN A 1 373 ? -29.494 -17.977 0.890 1.00 38.38 373 ASN A N 1
ATOM 2787 C CA . ASN A 1 373 ? -30.065 -18.302 -0.434 1.00 38.38 373 ASN A CA 1
ATOM 2788 C C . ASN A 1 373 ? -31.594 -18.110 -0.617 1.00 38.38 373 ASN A C 1
ATOM 2790 O O . ASN A 1 373 ? -32.175 -18.663 -1.542 1.00 38.38 373 ASN A O 1
ATOM 2794 N N . ASN A 1 374 ? -32.273 -17.348 0.235 1.00 37.41 374 ASN A N 1
ATOM 2795 C CA . ASN A 1 374 ? -33.720 -17.196 0.250 1.00 37.41 374 ASN A CA 1
ATOM 2796 C C . ASN A 1 374 ? -34.117 -15.714 0.199 1.00 37.41 374 ASN A C 1
ATOM 2798 O O . ASN A 1 374 ? -34.647 -15.194 1.176 1.00 37.41 374 ASN A O 1
ATOM 2802 N N . ALA A 1 375 ? -33.824 -15.037 -0.914 1.00 42.66 375 ALA A N 1
ATOM 2803 C CA . ALA A 1 375 ? -34.632 -13.955 -1.492 1.00 42.66 375 ALA A CA 1
ATOM 2804 C C . ALA A 1 375 ? -33.832 -13.283 -2.614 1.00 42.66 375 ALA A C 1
ATOM 2806 O O . ALA A 1 375 ? -32.838 -12.610 -2.335 1.00 42.66 375 ALA A O 1
ATOM 2807 N N . ASP A 1 376 ? -34.319 -13.382 -3.852 1.00 38.69 376 ASP A N 1
ATOM 2808 C CA . ASP A 1 376 ? -33.793 -12.739 -5.074 1.00 38.69 376 ASP A CA 1
ATOM 2809 C C . ASP A 1 376 ? -33.820 -11.185 -5.048 1.00 38.69 376 ASP A C 1
ATOM 2811 O O . ASP A 1 376 ? -33.804 -10.533 -6.083 1.00 38.69 376 ASP A O 1
ATOM 2815 N N . GLY A 1 377 ? -33.855 -10.571 -3.862 1.00 44.09 377 GLY A N 1
ATOM 2816 C CA . GLY A 1 377 ? -33.720 -9.128 -3.634 1.00 44.09 377 GLY A CA 1
ATOM 2817 C C . GLY A 1 377 ? -33.037 -8.764 -2.306 1.00 44.09 377 GLY A C 1
ATOM 2818 O O . GLY A 1 377 ? -32.889 -7.588 -1.994 1.00 44.09 377 GLY A O 1
ATOM 2819 N N . ALA A 1 378 ? -32.608 -9.748 -1.501 1.00 47.41 378 ALA A N 1
ATOM 2820 C CA . ALA A 1 378 ? -31.909 -9.497 -0.236 1.00 47.41 378 ALA A CA 1
ATOM 2821 C C . ALA A 1 378 ? -30.400 -9.266 -0.415 1.00 47.41 378 ALA A C 1
ATOM 2823 O O . ALA A 1 378 ? -29.774 -8.683 0.465 1.00 47.41 378 ALA A O 1
ATOM 2824 N N . ALA A 1 379 ? -29.815 -9.718 -1.530 1.00 47.78 379 ALA A N 1
ATOM 2825 C CA . ALA A 1 379 ? -28.416 -9.450 -1.853 1.00 47.78 379 ALA A CA 1
ATOM 2826 C C . ALA A 1 379 ? -28.209 -7.963 -2.186 1.00 47.78 379 ALA A C 1
ATOM 2828 O O . ALA A 1 379 ? -27.414 -7.315 -1.516 1.00 47.78 379 ALA A O 1
ATOM 2829 N N . GLU A 1 380 ? -29.012 -7.410 -3.102 1.00 45.34 380 GLU A N 1
ATOM 2830 C CA . GLU A 1 380 ? -28.966 -5.988 -3.485 1.00 45.34 380 GLU A CA 1
ATOM 2831 C C . GLU A 1 380 ? -29.310 -5.066 -2.299 1.00 45.34 380 GLU A C 1
ATOM 2833 O O . GLU A 1 380 ? -28.572 -4.136 -2.001 1.00 45.34 380 GLU A O 1
ATOM 2838 N N . ALA A 1 381 ? -30.350 -5.389 -1.516 1.00 44.06 381 ALA A N 1
ATOM 2839 C CA . ALA A 1 381 ? -30.738 -4.589 -0.345 1.00 44.06 381 ALA A CA 1
ATOM 2840 C C . ALA A 1 381 ? -29.748 -4.658 0.839 1.00 44.06 381 ALA A C 1
ATOM 2842 O O . ALA A 1 381 ? -29.827 -3.837 1.757 1.00 44.06 381 ALA A O 1
ATOM 2843 N N . ARG A 1 382 ? -28.859 -5.663 0.877 1.00 51.75 382 ARG A N 1
ATOM 2844 C CA . ARG A 1 382 ? -27.782 -5.762 1.876 1.00 51.75 382 ARG A CA 1
ATOM 2845 C C . ARG A 1 382 ? -26.509 -5.098 1.361 1.00 51.75 382 ARG A C 1
ATOM 2847 O O . ARG A 1 382 ? -25.819 -4.489 2.164 1.00 51.75 382 ARG A O 1
ATOM 2854 N N . GLU A 1 383 ? -26.240 -5.166 0.060 1.00 49.78 383 GLU A N 1
ATOM 2855 C CA . GLU A 1 383 ? -25.159 -4.435 -0.612 1.00 49.78 383 GLU A CA 1
ATOM 2856 C C . GLU A 1 383 ? -25.351 -2.912 -0.470 1.00 49.78 383 GLU A C 1
ATOM 2858 O O . GLU A 1 383 ? -24.429 -2.250 -0.010 1.00 49.78 383 GLU A O 1
ATOM 2863 N N . ASP A 1 384 ? -26.583 -2.406 -0.633 1.00 47.47 384 ASP A N 1
ATOM 2864 C CA . ASP A 1 384 ? -26.975 -1.004 -0.358 1.00 47.47 384 ASP A CA 1
ATOM 2865 C C . ASP A 1 384 ? -26.814 -0.581 1.126 1.00 47.47 384 ASP A C 1
ATOM 2867 O O . ASP A 1 384 ? -26.767 0.603 1.451 1.00 47.47 384 ASP A O 1
ATOM 2871 N N . LYS A 1 385 ? -26.756 -1.534 2.070 1.00 53.41 385 LYS A N 1
ATOM 2872 C CA . LYS A 1 385 ? -26.457 -1.269 3.498 1.00 53.41 385 LYS A CA 1
ATOM 2873 C C . LYS A 1 385 ? -24.975 -1.434 3.839 1.00 53.41 385 LYS A C 1
ATOM 2875 O O . LYS A 1 385 ? -24.565 -1.096 4.944 1.00 53.41 385 LYS A O 1
ATOM 2880 N N . LEU A 1 386 ? -24.200 -2.005 2.920 1.00 54.66 386 LEU A N 1
ATOM 2881 C CA . LEU A 1 386 ? -22.772 -2.298 3.042 1.00 54.66 386 LEU A CA 1
ATOM 2882 C C . LEU A 1 386 ? -21.910 -1.270 2.289 1.00 54.66 386 LEU A C 1
ATOM 2884 O O . LEU A 1 386 ? -20.694 -1.433 2.206 1.00 54.66 386 LEU A O 1
ATOM 2888 N N . ASP A 1 387 ? -22.523 -0.183 1.813 1.00 57.25 387 ASP A N 1
ATOM 2889 C CA . ASP A 1 387 ? -21.900 0.987 1.177 1.00 57.25 387 ASP A CA 1
ATOM 2890 C C . ASP A 1 387 ? -20.783 1.663 2.016 1.00 57.25 387 ASP A C 1
ATOM 2892 O O . ASP A 1 387 ? -20.105 2.579 1.540 1.00 57.25 387 ASP A O 1
ATOM 2896 N N . GLU A 1 388 ? -20.555 1.201 3.249 1.00 67.88 388 GLU A N 1
ATOM 2897 C CA . GLU A 1 388 ? -19.596 1.713 4.234 1.00 67.88 388 GLU A CA 1
ATOM 2898 C C . GLU A 1 388 ? -18.377 0.798 4.451 1.00 67.88 388 GLU A C 1
ATOM 2900 O O . GLU A 1 388 ? -17.734 0.851 5.500 1.00 67.88 388 GLU A O 1
ATOM 2905 N N . TYR A 1 389 ? -18.004 -0.024 3.465 1.00 77.81 389 TYR A N 1
ATOM 2906 C CA . TYR A 1 389 ? -16.792 -0.847 3.565 1.00 77.81 389 TYR A CA 1
ATOM 2907 C C . TYR A 1 389 ? -15.539 -0.045 3.939 1.00 77.81 389 TYR A C 1
ATOM 2909 O O . TYR A 1 389 ? -14.744 -0.535 4.726 1.00 77.81 389 TYR A O 1
ATOM 2917 N N . ASP A 1 390 ? -15.393 1.193 3.462 1.00 78.94 390 ASP A N 1
ATOM 2918 C CA . ASP A 1 390 ? -14.225 2.016 3.803 1.00 78.94 390 ASP A CA 1
ATOM 2919 C C . ASP A 1 390 ? -14.219 2.493 5.261 1.00 78.94 390 ASP A C 1
ATOM 2921 O O . ASP A 1 390 ? -13.154 2.562 5.854 1.00 78.94 390 ASP A O 1
ATOM 2925 N N . GLY A 1 391 ? -15.377 2.841 5.838 1.00 79.56 391 GLY A N 1
ATOM 2926 C CA . GLY A 1 391 ? -15.435 3.288 7.239 1.00 79.56 391 GLY A CA 1
ATOM 2927 C C . GLY A 1 391 ? -15.214 2.128 8.211 1.00 79.56 391 GLY A C 1
ATOM 2928 O O . GLY A 1 391 ? -14.562 2.278 9.246 1.00 79.56 391 GLY A O 1
ATOM 2929 N N . LEU A 1 392 ? -15.712 0.945 7.839 1.00 84.00 392 LEU A N 1
ATOM 2930 C CA . LEU A 1 392 ? -15.421 -0.301 8.542 1.00 84.00 392 LEU A CA 1
ATOM 2931 C C . LEU A 1 392 ? -13.950 -0.697 8.417 1.00 84.00 392 LEU A C 1
ATOM 2933 O O . LEU A 1 392 ? -13.369 -1.136 9.401 1.00 84.00 392 LEU A O 1
ATOM 2937 N N . ASP A 1 393 ? -13.360 -0.553 7.230 1.00 86.19 393 ASP A N 1
ATOM 2938 C CA . ASP A 1 393 ? -11.948 -0.858 6.996 1.00 86.19 393 ASP A CA 1
ATOM 2939 C C . ASP A 1 393 ? -11.028 0.087 7.776 1.00 86.19 393 ASP A C 1
ATOM 2941 O O . ASP A 1 393 ? -10.090 -0.383 8.407 1.00 86.19 393 ASP A O 1
ATOM 2945 N N . GLU A 1 394 ? -11.346 1.384 7.813 1.00 85.81 394 GLU A N 1
ATOM 2946 C CA . GLU A 1 394 ? -10.631 2.395 8.604 1.00 85.81 394 GLU A CA 1
ATOM 2947 C C . GLU A 1 394 ? -10.692 2.081 10.101 1.00 85.81 394 GLU A C 1
ATOM 2949 O O . GLU A 1 394 ? -9.659 1.986 10.751 1.00 85.81 394 GLU A O 1
ATOM 2954 N N . THR A 1 395 ? -11.881 1.799 10.640 1.00 87.56 395 THR A N 1
ATOM 2955 C CA . THR A 1 395 ? -12.020 1.447 12.065 1.00 87.56 395 THR A CA 1
ATOM 2956 C C . THR A 1 395 ? -11.354 0.101 12.395 1.00 87.56 395 THR A C 1
ATOM 2958 O O . THR A 1 395 ? -10.865 -0.098 13.502 1.00 87.56 395 THR A O 1
ATOM 2961 N N . ALA A 1 396 ? -11.338 -0.851 11.457 1.00 89.62 396 ALA A N 1
ATOM 2962 C CA . ALA A 1 396 ? -10.637 -2.121 11.642 1.00 89.62 396 ALA A CA 1
ATOM 2963 C C . ALA A 1 396 ? -9.111 -1.948 11.598 1.00 89.62 396 ALA A C 1
ATOM 2965 O O . ALA A 1 396 ? -8.412 -2.609 12.355 1.00 89.62 396 ALA A O 1
ATOM 2966 N N . ARG A 1 397 ? -8.600 -1.044 10.756 1.00 89.88 397 ARG A N 1
ATOM 2967 C CA . ARG A 1 397 ? -7.183 -0.663 10.736 1.00 89.88 397 ARG A CA 1
ATOM 2968 C C . ARG A 1 397 ? -6.777 0.057 12.022 1.00 89.88 397 ARG A C 1
ATOM 2970 O O . ARG A 1 397 ? -5.763 -0.288 12.604 1.00 89.88 397 ARG A O 1
ATOM 2977 N N . GLU A 1 398 ? -7.609 0.974 12.519 1.00 91.44 398 GLU A N 1
ATOM 2978 C CA . GLU A 1 398 ? -7.395 1.588 13.836 1.00 91.44 398 GLU A CA 1
ATOM 2979 C C . GLU A 1 398 ? -7.297 0.511 14.935 1.00 91.44 398 GLU A C 1
ATOM 2981 O O . GLU A 1 398 ? -6.513 0.656 15.862 1.00 91.44 398 GLU A O 1
ATOM 2986 N N . LEU A 1 399 ? -8.085 -0.571 14.863 1.00 92.06 399 LEU A N 1
ATOM 2987 C CA . LEU A 1 399 ? -8.052 -1.639 15.872 1.00 92.06 399 LEU A CA 1
ATOM 2988 C C . LEU A 1 399 ? -6.758 -2.459 15.814 1.00 92.06 399 LEU A C 1
ATOM 2990 O O . LEU A 1 399 ? -6.235 -2.833 16.862 1.00 92.06 399 LEU A O 1
ATOM 2994 N N . GLU A 1 400 ? -6.267 -2.739 14.609 1.00 92.50 400 GLU A N 1
ATOM 2995 C CA . GLU A 1 400 ? -4.959 -3.357 14.378 1.00 92.50 400 GLU A CA 1
ATOM 2996 C C . GLU A 1 400 ? -3.848 -2.491 14.981 1.00 92.50 400 GLU A C 1
ATOM 2998 O O . GLU A 1 400 ? -3.121 -2.980 15.837 1.00 92.50 400 GLU A O 1
ATOM 3003 N N . GLU A 1 401 ? -3.805 -1.199 14.639 1.00 92.44 401 GLU A N 1
ATOM 3004 C CA . GLU A 1 401 ? -2.842 -0.233 15.190 1.00 92.44 401 GLU A CA 1
ATOM 3005 C C . GLU A 1 401 ? -2.928 -0.183 16.726 1.00 92.44 401 GLU A C 1
ATOM 3007 O O . GLU A 1 401 ? -1.915 -0.263 17.401 1.00 92.44 401 GLU A O 1
ATOM 3012 N N . ARG A 1 402 ? -4.133 -0.182 17.320 1.00 93.44 402 ARG A N 1
ATOM 3013 C CA . ARG A 1 402 ? -4.273 -0.233 18.792 1.00 93.44 402 ARG A CA 1
ATOM 3014 C C . ARG A 1 402 ? -3.858 -1.559 19.418 1.00 93.44 402 ARG A C 1
ATOM 3016 O O . ARG A 1 402 ? -3.570 -1.594 20.612 1.00 93.44 402 ARG A O 1
ATOM 3023 N N . THR A 1 403 ? -3.918 -2.651 18.664 1.00 92.12 403 THR A N 1
ATOM 3024 C CA . THR A 1 403 ? -3.436 -3.950 19.140 1.00 92.12 403 THR A CA 1
ATOM 3025 C C . THR A 1 403 ? -1.916 -3.951 19.160 1.00 92.12 403 THR A C 1
ATOM 3027 O O . THR A 1 403 ? -1.339 -4.371 20.157 1.00 92.12 403 THR A O 1
ATOM 3030 N N . ASP A 1 404 ? -1.304 -3.432 18.097 1.00 91.75 404 ASP A N 1
ATOM 3031 C CA . ASP A 1 404 ? 0.140 -3.263 17.966 1.00 91.75 404 ASP A CA 1
ATOM 3032 C C . ASP A 1 404 ? 0.689 -2.299 19.026 1.00 91.75 404 ASP A C 1
ATOM 3034 O O . ASP A 1 404 ? 1.529 -2.708 19.818 1.00 91.75 404 ASP A O 1
ATOM 3038 N N . ASP A 1 405 ? 0.103 -1.101 19.174 1.00 90.62 405 ASP A N 1
ATOM 3039 C CA . ASP A 1 405 ? 0.440 -0.126 20.227 1.00 90.62 405 ASP A CA 1
ATOM 3040 C C . ASP A 1 405 ? 0.443 -0.788 21.616 1.00 90.62 405 ASP A C 1
ATOM 3042 O O . ASP A 1 405 ? 1.354 -0.593 22.420 1.00 90.62 405 ASP A O 1
ATOM 3046 N N . LEU A 1 406 ? -0.590 -1.585 21.919 1.00 91.38 406 LEU A N 1
ATOM 3047 C CA . LEU A 1 406 ? -0.731 -2.242 23.216 1.00 91.38 406 LEU A CA 1
ATOM 3048 C C . LEU A 1 406 ? 0.320 -3.340 23.421 1.00 91.38 406 LEU A C 1
ATOM 3050 O O . LEU A 1 406 ? 0.840 -3.464 24.526 1.00 91.38 406 LEU A O 1
ATOM 3054 N N . VAL A 1 407 ? 0.620 -4.137 22.391 1.00 91.00 407 VAL A N 1
ATOM 3055 C CA . VAL A 1 407 ? 1.662 -5.173 22.450 1.00 91.00 407 VAL A CA 1
ATOM 3056 C C . VAL A 1 407 ? 3.045 -4.535 22.557 1.00 91.00 407 VAL A C 1
ATOM 3058 O O . VAL A 1 407 ? 3.800 -4.913 23.445 1.00 91.00 407 VAL A O 1
ATOM 3061 N N . SER A 1 408 ? 3.339 -3.521 21.744 1.00 89.69 408 SER A N 1
ATOM 3062 C CA . SER A 1 408 ? 4.592 -2.765 21.779 1.00 89.69 408 SER A CA 1
ATOM 3063 C C . SER A 1 408 ? 4.822 -2.133 23.149 1.00 89.69 408 SER A C 1
ATOM 3065 O O . SER A 1 408 ? 5.875 -2.332 23.740 1.00 89.69 408 SER A O 1
ATOM 3067 N N . THR A 1 409 ? 3.810 -1.474 23.729 1.00 89.31 409 THR A N 1
ATOM 3068 C CA . THR A 1 409 ? 3.926 -0.893 25.084 1.00 89.31 409 THR A CA 1
ATOM 3069 C C . THR A 1 409 ? 4.216 -1.963 26.151 1.00 89.31 409 THR A C 1
ATOM 3071 O O . THR A 1 409 ? 4.861 -1.690 27.164 1.00 89.31 409 THR A O 1
ATOM 3074 N N . LEU A 1 410 ? 3.718 -3.192 25.961 1.00 88.44 410 LEU A N 1
ATOM 3075 C CA . LEU A 1 410 ? 3.971 -4.309 26.875 1.00 88.44 410 LEU A CA 1
ATOM 3076 C C . LEU A 1 410 ? 5.366 -4.918 26.700 1.00 88.44 410 LEU A C 1
ATOM 3078 O O . LEU A 1 410 ? 5.928 -5.367 27.695 1.00 88.44 410 LEU A O 1
ATOM 3082 N N . LEU A 1 411 ? 5.884 -4.954 25.469 1.00 86.50 411 LEU A N 1
ATOM 3083 C CA . LEU A 1 411 ? 7.178 -5.548 25.133 1.00 86.50 411 LEU A CA 1
ATOM 3084 C C . LEU A 1 411 ? 8.354 -4.596 25.361 1.00 86.50 411 LEU A C 1
ATOM 3086 O O . LEU A 1 411 ? 9.368 -5.028 25.890 1.00 86.50 411 LEU A O 1
ATOM 3090 N N . TYR A 1 412 ? 8.199 -3.328 24.986 1.00 82.81 412 TYR A N 1
ATOM 3091 C CA . TYR A 1 412 ? 9.306 -2.373 24.861 1.00 82.81 412 TYR A CA 1
ATOM 3092 C C . TYR A 1 412 ? 9.139 -1.122 25.735 1.00 82.81 412 TYR A C 1
ATOM 3094 O O . TYR A 1 412 ? 10.033 -0.293 25.813 1.00 82.81 412 TYR A O 1
ATOM 3102 N N . GLY A 1 413 ? 7.999 -0.957 26.416 1.00 78.88 413 GLY A N 1
ATOM 3103 C CA . GLY A 1 413 ? 7.743 0.245 27.213 1.00 78.88 413 GLY A CA 1
ATOM 3104 C C . GLY A 1 413 ? 7.380 1.461 26.352 1.00 78.88 413 GLY A C 1
ATOM 3105 O O . GLY A 1 413 ? 6.656 1.332 25.365 1.00 78.88 413 GLY A O 1
ATOM 3106 N N . VAL A 1 414 ? 7.783 2.659 26.782 1.00 69.88 414 VAL A N 1
ATOM 3107 C CA . VAL A 1 414 ? 7.532 3.927 26.076 1.00 69.88 414 VAL A CA 1
ATOM 3108 C C . VAL A 1 414 ? 8.881 4.471 25.619 1.00 69.88 414 VAL A C 1
ATOM 3110 O O . VAL A 1 414 ? 9.694 4.792 26.477 1.00 69.88 414 VAL A O 1
ATOM 3113 N N . ASP A 1 415 ? 9.103 4.585 24.306 1.00 56.56 415 ASP A N 1
ATOM 3114 C CA . ASP A 1 415 ? 10.327 5.186 23.762 1.00 56.56 415 ASP A CA 1
ATOM 3115 C C . ASP A 1 415 ? 10.476 6.640 24.246 1.00 56.56 415 ASP A C 1
ATOM 3117 O O . ASP A 1 415 ? 9.566 7.460 24.096 1.00 56.56 415 ASP A O 1
ATOM 3121 N N . GLU A 1 416 ? 11.639 6.960 24.814 1.00 49.47 416 GLU A N 1
ATOM 3122 C CA . GLU A 1 416 ? 11.991 8.284 25.352 1.00 49.47 416 GLU A CA 1
ATOM 3123 C C . GLU A 1 416 ? 12.376 9.313 24.267 1.00 49.47 416 GLU A C 1
ATOM 3125 O O . GLU A 1 416 ? 12.708 10.455 24.579 1.00 49.47 416 GLU A O 1
ATOM 3130 N N . GLU A 1 417 ? 12.318 8.954 22.979 1.00 44.69 417 GLU A N 1
ATOM 3131 C CA . GLU A 1 417 ? 12.886 9.758 21.882 1.00 44.69 417 GLU A CA 1
ATOM 3132 C C . GLU A 1 417 ? 12.175 11.101 21.588 1.00 44.69 417 GLU A C 1
ATOM 3134 O O . GLU A 1 417 ? 12.625 11.848 20.720 1.00 44.69 417 GLU A O 1
ATOM 3139 N N . ASP A 1 418 ? 11.114 11.469 22.313 1.00 40.34 418 ASP A N 1
ATOM 3140 C CA . ASP A 1 418 ? 10.459 12.782 22.171 1.00 40.34 418 ASP A CA 1
ATOM 3141 C C . ASP A 1 418 ? 11.034 13.880 23.102 1.00 40.34 418 ASP A C 1
ATOM 3143 O O . ASP A 1 418 ? 10.563 15.023 23.064 1.00 40.34 418 ASP A O 1
ATOM 3147 N N . GLU A 1 419 ? 12.062 13.596 23.912 1.00 44.31 419 GLU A N 1
ATOM 3148 C CA . GLU A 1 419 ? 12.751 14.603 24.740 1.00 44.31 419 GLU A CA 1
ATOM 3149 C C . GLU A 1 419 ? 14.016 15.166 24.048 1.00 44.31 419 GLU A C 1
ATOM 3151 O O . GLU A 1 419 ? 15.137 15.060 24.542 1.00 44.31 419 GLU A O 1
ATOM 3156 N N . GLU A 1 420 ? 13.853 15.829 22.893 1.00 40.72 420 GLU A N 1
ATOM 3157 C CA . GLU A 1 420 ? 14.896 16.743 22.396 1.00 40.72 420 GLU A CA 1
ATOM 3158 C C . GLU A 1 420 ? 14.987 17.993 23.301 1.00 40.72 420 GLU A C 1
ATOM 3160 O O . GLU A 1 420 ? 14.120 18.869 23.286 1.00 40.72 420 GLU A O 1
ATOM 3165 N N . GLU A 1 421 ? 16.094 18.065 24.046 1.00 43.62 421 GLU A N 1
ATOM 3166 C CA . GLU A 1 421 ? 16.763 19.259 24.591 1.00 43.62 421 GLU A CA 1
ATOM 3167 C C . GLU A 1 421 ? 15.930 20.179 25.508 1.00 43.62 421 GLU A C 1
ATOM 3169 O O . GLU A 1 421 ? 15.543 21.298 25.159 1.00 43.62 421 GLU A O 1
ATOM 3174 N N . SER A 1 422 ? 15.785 19.757 26.763 1.00 37.84 422 SER A N 1
ATOM 3175 C CA . SER A 1 422 ? 15.643 20.666 27.903 1.00 37.84 422 SER A CA 1
ATOM 3176 C C . SER A 1 422 ? 16.967 20.703 28.673 1.00 37.84 422 SER A C 1
ATOM 3178 O O . SER A 1 422 ? 17.098 20.073 29.719 1.00 37.84 422 SER A O 1
ATOM 3180 N N . ASP A 1 423 ? 17.952 21.435 28.141 1.00 46.56 423 ASP A N 1
ATOM 3181 C CA . ASP A 1 423 ? 19.117 21.896 28.908 1.00 46.56 423 ASP A CA 1
ATOM 3182 C C . ASP A 1 423 ? 18.617 22.804 30.045 1.00 46.56 423 ASP A C 1
ATOM 3184 O O . ASP A 1 423 ? 18.466 24.011 29.859 1.00 46.56 423 ASP A O 1
ATOM 3188 N N . ASP A 1 424 ? 18.357 22.236 31.217 1.00 41.34 424 ASP A N 1
ATOM 3189 C CA . ASP A 1 424 ? 18.408 22.975 32.474 1.00 41.34 424 ASP A CA 1
ATOM 3190 C C . ASP A 1 424 ? 19.066 22.074 33.526 1.00 41.34 424 ASP A C 1
ATOM 3192 O O . ASP A 1 424 ? 18.461 21.166 34.092 1.00 41.34 424 ASP A O 1
ATOM 3196 N N . ASP A 1 425 ? 20.356 22.348 33.733 1.00 50.03 425 ASP A N 1
ATOM 3197 C CA . ASP A 1 425 ? 21.131 21.948 34.900 1.00 50.03 425 ASP A CA 1
ATOM 3198 C C . ASP A 1 425 ? 20.377 22.361 36.179 1.00 50.03 425 ASP A C 1
ATOM 3200 O O . ASP A 1 425 ? 20.322 23.551 36.494 1.00 50.03 425 ASP A O 1
ATOM 3204 N N . ASP A 1 426 ? 19.857 21.408 36.950 1.00 45.59 426 ASP A N 1
ATOM 3205 C CA . ASP A 1 426 ? 19.766 21.558 38.404 1.00 45.59 426 ASP A CA 1
ATOM 3206 C C . ASP A 1 426 ? 19.696 20.184 39.092 1.00 45.59 426 ASP A C 1
ATOM 3208 O O . ASP A 1 426 ? 18.880 19.322 38.778 1.00 45.59 426 ASP A O 1
ATOM 3212 N N . ASP A 1 427 ? 20.616 20.009 40.038 1.00 48.28 427 ASP A N 1
ATOM 3213 C CA . ASP A 1 427 ? 20.830 18.831 40.869 1.00 48.28 427 ASP A CA 1
ATOM 3214 C C . ASP A 1 427 ? 19.571 18.426 41.667 1.00 48.28 427 ASP A C 1
ATOM 3216 O O . ASP A 1 427 ? 19.157 19.171 42.555 1.00 48.28 427 ASP A O 1
ATOM 3220 N N . GLU A 1 428 ? 19.053 17.205 41.487 1.00 46.53 428 GLU A N 1
ATOM 3221 C CA . GLU A 1 428 ? 18.336 16.478 42.548 1.00 46.53 428 GLU A CA 1
ATOM 3222 C C . GLU A 1 428 ? 18.442 14.950 42.346 1.00 46.53 428 GLU A C 1
ATOM 3224 O O . GLU A 1 428 ? 17.694 14.323 41.606 1.00 46.53 428 GLU A O 1
ATOM 3229 N N . ASP A 1 429 ? 19.412 14.340 43.039 1.00 49.59 429 ASP A N 1
ATOM 3230 C CA . ASP A 1 429 ? 19.524 12.890 43.213 1.00 49.59 429 ASP A CA 1
ATOM 3231 C C . ASP A 1 429 ? 18.263 12.330 43.911 1.00 49.59 429 ASP A C 1
ATOM 3233 O O . ASP A 1 429 ? 18.127 12.430 45.137 1.00 49.59 429 ASP A O 1
ATOM 3237 N N . GLY A 1 430 ? 17.400 11.655 43.142 1.00 47.59 430 GLY A N 1
ATOM 3238 C CA . GLY A 1 430 ? 16.606 10.513 43.608 1.00 47.59 430 GLY A CA 1
ATOM 3239 C C . GLY A 1 430 ? 15.085 10.606 43.472 1.00 47.59 430 GLY A C 1
ATOM 3240 O O . GLY A 1 430 ? 14.441 10.992 44.439 1.00 47.59 430 GLY A O 1
ATOM 3241 N N . ASP A 1 431 ? 14.532 10.142 42.340 1.00 47.81 431 ASP A N 1
ATOM 3242 C CA . ASP A 1 431 ? 13.356 9.232 42.254 1.00 47.81 431 ASP A CA 1
ATOM 3243 C C . ASP A 1 431 ? 12.950 8.842 40.796 1.00 47.81 431 ASP A C 1
ATOM 3245 O O . ASP A 1 431 ? 11.807 8.438 40.573 1.00 47.81 431 ASP A O 1
ATOM 3249 N N . ASP A 1 432 ? 13.857 8.893 39.803 1.00 55.12 432 ASP A N 1
ATOM 3250 C CA . ASP A 1 432 ? 13.532 8.673 38.367 1.00 55.12 432 ASP A CA 1
ATOM 3251 C C . ASP A 1 432 ? 12.785 7.358 38.065 1.00 55.12 432 ASP A C 1
ATOM 3253 O O . ASP A 1 432 ? 11.844 7.333 37.272 1.00 55.12 432 ASP A O 1
ATOM 3257 N N . ALA A 1 433 ? 13.102 6.268 38.774 1.00 56.22 433 ALA A N 1
ATOM 3258 C CA . ALA A 1 433 ? 12.443 4.973 38.569 1.00 56.22 433 ALA A CA 1
ATOM 3259 C C . ALA A 1 433 ? 10.937 4.978 38.916 1.00 56.22 433 ALA A C 1
ATOM 3261 O O . ALA A 1 433 ? 10.185 4.121 38.448 1.00 56.22 433 ALA A O 1
ATOM 3262 N N . SER A 1 434 ? 10.481 5.907 39.765 1.00 61.25 434 SER A N 1
ATOM 3263 C CA . SER A 1 434 ? 9.058 6.026 40.113 1.00 61.25 434 SER A CA 1
ATOM 3264 C C . SER A 1 434 ? 8.256 6.765 39.038 1.00 61.25 434 SER A C 1
ATOM 3266 O O . SER A 1 434 ? 7.104 6.402 38.779 1.00 61.25 434 SER A O 1
ATOM 3268 N N . ASP A 1 435 ? 8.891 7.724 38.361 1.00 73.19 435 ASP A N 1
ATOM 3269 C CA . ASP A 1 435 ? 8.290 8.502 37.282 1.00 73.19 435 ASP A CA 1
ATOM 3270 C C . ASP A 1 435 ? 8.202 7.679 35.986 1.00 73.19 435 ASP A C 1
ATOM 3272 O O . ASP A 1 435 ? 7.192 7.750 35.282 1.00 73.19 435 ASP A O 1
ATOM 3276 N N . GLU A 1 436 ? 9.196 6.833 35.695 1.00 72.94 436 GLU A N 1
ATOM 3277 C CA . GLU A 1 436 ? 9.177 5.897 34.558 1.00 72.94 436 GLU A CA 1
ATOM 3278 C C . GLU A 1 436 ? 8.055 4.850 34.668 1.00 72.94 436 GLU A C 1
ATOM 3280 O O . GLU A 1 436 ? 7.285 4.648 33.722 1.00 72.94 436 GLU A O 1
ATOM 3285 N N . GLU A 1 437 ? 7.886 4.227 35.839 1.00 76.31 437 GLU A N 1
ATOM 3286 C CA . GLU A 1 437 ? 6.814 3.249 36.070 1.00 76.31 437 GLU A CA 1
ATOM 3287 C C . GLU A 1 437 ? 5.423 3.913 36.019 1.00 76.31 437 GLU A C 1
ATOM 3289 O O . GLU A 1 437 ? 4.473 3.342 35.470 1.00 76.31 437 GLU A O 1
ATOM 3294 N N . GLU A 1 438 ? 5.284 5.154 36.511 1.00 82.94 438 GLU A N 1
ATOM 3295 C CA . GLU A 1 438 ? 4.042 5.926 36.374 1.00 82.94 438 GLU A CA 1
ATOM 3296 C C . GLU A 1 438 ? 3.755 6.288 34.903 1.00 82.94 438 GLU A C 1
ATOM 3298 O O . GLU A 1 438 ? 2.618 6.118 34.432 1.00 82.94 438 GLU A O 1
ATOM 3303 N N . LYS A 1 439 ? 4.770 6.734 34.143 1.00 84.75 439 LYS A N 1
ATOM 3304 C CA . LYS A 1 439 ? 4.672 7.010 32.696 1.00 84.75 439 LYS A CA 1
ATOM 3305 C C . LYS A 1 439 ? 4.225 5.757 31.939 1.00 84.75 439 LYS A C 1
ATOM 3307 O O . LYS A 1 439 ? 3.264 5.821 31.161 1.00 84.75 439 LYS A O 1
ATOM 3312 N N . ARG A 1 440 ? 4.837 4.606 32.223 1.00 82.75 440 ARG A N 1
ATOM 3313 C CA . ARG A 1 440 ? 4.497 3.315 31.615 1.00 82.75 440 ARG A CA 1
ATOM 3314 C C . ARG A 1 440 ? 3.079 2.866 31.948 1.00 82.75 440 ARG A C 1
ATOM 3316 O O . ARG A 1 440 ? 2.313 2.529 31.042 1.00 82.75 440 ARG A O 1
ATOM 3323 N N . GLN A 1 441 ? 2.676 2.896 33.218 1.00 86.19 441 GLN A N 1
ATOM 3324 C CA . GLN A 1 441 ? 1.311 2.529 33.616 1.00 86.19 441 GLN A CA 1
ATOM 3325 C C . GLN A 1 441 ? 0.267 3.439 32.965 1.00 86.19 441 GLN A C 1
ATOM 3327 O O . GLN A 1 441 ? -0.792 2.974 32.523 1.00 86.19 441 GLN A O 1
ATOM 3332 N N . LYS A 1 442 ? 0.563 4.736 32.848 1.00 88.69 442 LYS A N 1
ATOM 3333 C CA . LYS A 1 442 ? -0.298 5.686 32.145 1.00 88.69 442 LYS A CA 1
ATOM 3334 C C . LYS A 1 442 ? -0.402 5.346 30.658 1.00 88.69 442 LYS A C 1
ATOM 3336 O O . LYS A 1 442 ? -1.527 5.301 30.149 1.00 88.69 442 LYS A O 1
ATOM 3341 N N . ALA A 1 443 ? 0.711 5.053 29.987 1.00 87.69 443 ALA A N 1
ATOM 3342 C CA . ALA A 1 443 ? 0.728 4.633 28.586 1.00 87.69 443 ALA A CA 1
ATOM 3343 C C . ALA A 1 443 ? -0.070 3.339 28.365 1.00 87.69 443 ALA A C 1
ATOM 3345 O O . ALA A 1 443 ? -0.974 3.324 27.529 1.00 87.69 443 ALA A O 1
ATOM 3346 N N . LEU A 1 444 ? 0.138 2.310 29.193 1.00 89.00 444 LEU A N 1
ATOM 3347 C CA . LEU A 1 444 ? -0.624 1.056 29.148 1.00 89.00 444 LEU A CA 1
ATOM 3348 C C . LEU A 1 444 ? -2.123 1.279 29.359 1.00 89.00 444 LEU A C 1
ATOM 3350 O O . LEU A 1 444 ? -2.955 0.743 28.622 1.00 89.00 444 LEU A O 1
ATOM 3354 N N . SER A 1 445 ? -2.497 2.113 30.334 1.00 89.06 445 SER A N 1
ATOM 3355 C CA . SER A 1 445 ? -3.903 2.436 30.589 1.00 89.06 445 SER A CA 1
ATOM 3356 C C . SER A 1 445 ? -4.554 3.160 29.402 1.00 89.06 445 SER A C 1
ATOM 3358 O O . SER A 1 445 ? -5.714 2.883 29.070 1.00 89.06 445 SER A O 1
ATOM 3360 N N . SER A 1 446 ? -3.793 4.036 28.734 1.00 92.00 446 SER A N 1
ATOM 3361 C CA . SER A 1 446 ? -4.200 4.776 27.540 1.00 92.00 446 SER A CA 1
ATOM 3362 C C . SER A 1 446 ? -4.362 3.844 26.337 1.00 92.00 446 SER A C 1
ATOM 3364 O O . SER A 1 446 ? -5.446 3.796 25.751 1.00 92.00 446 SER A O 1
ATOM 3366 N N . ALA A 1 447 ? -3.345 3.029 26.031 1.00 90.94 447 ALA A N 1
ATOM 3367 C CA . ALA A 1 447 ? -3.354 2.050 24.943 1.00 90.94 447 ALA A CA 1
ATOM 3368 C C . ALA A 1 447 ? -4.508 1.049 25.102 1.00 90.94 447 ALA A C 1
ATOM 3370 O O . ALA A 1 447 ? -5.288 0.819 24.175 1.00 90.94 447 ALA A O 1
ATOM 3371 N N . ARG A 1 448 ? -4.717 0.540 26.323 1.00 93.06 448 ARG A N 1
ATOM 3372 C CA . ARG A 1 448 ? -5.854 -0.325 26.663 1.00 93.06 448 ARG A CA 1
ATOM 3373 C C . ARG A 1 448 ? -7.196 0.358 26.413 1.00 93.06 448 ARG A C 1
ATOM 3375 O O . ARG A 1 448 ? -8.096 -0.252 25.835 1.00 93.06 448 ARG A O 1
ATOM 3382 N N . SER A 1 449 ? -7.362 1.598 26.878 1.00 92.25 449 SER A N 1
ATOM 3383 C CA . SER A 1 449 ? -8.608 2.347 26.684 1.00 92.25 449 SER A CA 1
ATOM 3384 C C . SER A 1 449 ? -8.889 2.566 25.198 1.00 92.25 449 SER A C 1
ATOM 3386 O O . SER A 1 449 ? -10.012 2.324 24.752 1.00 92.25 449 SER A O 1
ATOM 3388 N N . ALA A 1 450 ? -7.866 2.951 24.429 1.00 92.19 450 ALA A N 1
ATOM 3389 C CA . ALA A 1 450 ? -7.961 3.147 22.988 1.00 92.19 450 ALA A CA 1
ATOM 3390 C C . ALA A 1 450 ? -8.350 1.850 22.262 1.00 92.19 450 ALA A C 1
ATOM 3392 O O . ALA A 1 450 ? -9.283 1.852 21.461 1.00 92.19 450 ALA A O 1
ATOM 3393 N N . PHE A 1 451 ? -7.714 0.723 22.593 1.00 93.94 451 PHE A N 1
ATOM 3394 C CA . PHE A 1 451 ? -8.057 -0.593 22.048 1.00 93.94 451 PHE A CA 1
ATOM 3395 C C . PHE A 1 451 ? -9.533 -0.954 22.276 1.00 93.94 451 PHE A C 1
ATOM 3397 O O . PHE A 1 451 ? -10.250 -1.322 21.341 1.00 93.94 451 PHE A O 1
ATOM 3404 N N . VAL A 1 452 ? -10.025 -0.806 23.511 1.00 92.56 452 VAL A N 1
ATOM 3405 C CA . VAL A 1 452 ? -11.417 -1.138 23.857 1.00 92.56 452 VAL A CA 1
ATOM 3406 C C . VAL A 1 452 ? -12.405 -0.194 23.176 1.00 92.56 452 VAL A C 1
ATOM 3408 O O . VAL A 1 452 ? -13.441 -0.647 22.680 1.00 92.56 452 VAL A O 1
ATOM 3411 N N . GLU A 1 453 ? -12.114 1.107 23.139 1.00 94.25 453 GLU A N 1
ATOM 3412 C CA . GLU A 1 453 ? -12.962 2.096 22.475 1.00 94.25 453 GLU A CA 1
ATOM 3413 C C . GLU A 1 453 ? -13.091 1.799 20.977 1.00 94.25 453 GLU A C 1
ATOM 3415 O O . GLU A 1 453 ? -14.210 1.749 20.451 1.00 94.25 453 GLU A O 1
ATOM 3420 N N . THR A 1 454 ? -11.976 1.506 20.305 1.00 92.31 454 THR A N 1
ATOM 3421 C CA . THR A 1 454 ? -11.970 1.150 18.884 1.00 92.31 454 THR A CA 1
ATOM 3422 C C . THR A 1 454 ? -12.705 -0.167 18.632 1.00 92.31 454 THR A C 1
ATOM 3424 O O . THR A 1 454 ? -13.544 -0.240 17.729 1.00 92.31 454 THR A O 1
ATOM 3427 N N . ALA A 1 455 ? -12.514 -1.185 19.479 1.00 90.94 455 ALA A N 1
ATOM 3428 C CA . ALA A 1 455 ? -13.259 -2.443 19.390 1.00 90.94 455 ALA A CA 1
ATOM 3429 C C . ALA A 1 455 ? -14.778 -2.225 19.542 1.00 90.94 455 ALA A C 1
ATOM 3431 O O . ALA A 1 455 ? -15.581 -2.795 18.794 1.00 90.94 455 ALA A O 1
ATOM 3432 N N . GLN A 1 456 ? -15.197 -1.353 20.467 1.00 92.00 456 GLN A N 1
ATOM 3433 C CA . GLN A 1 456 ? -16.600 -0.970 20.634 1.00 92.00 456 GLN A CA 1
ATOM 3434 C C . GLN A 1 456 ? -17.136 -0.195 19.427 1.00 92.00 456 GLN A C 1
ATOM 3436 O O . GLN A 1 456 ? -18.253 -0.469 18.979 1.00 92.00 456 GLN A O 1
ATOM 3441 N N . LYS A 1 457 ? -16.367 0.759 18.890 1.00 90.62 457 LYS A N 1
ATOM 3442 C CA . LYS A 1 457 ? -16.714 1.529 17.685 1.00 90.62 457 LYS A CA 1
ATOM 3443 C C . LYS A 1 457 ? -16.929 0.592 16.494 1.00 90.62 457 LYS A C 1
ATOM 3445 O O . LYS A 1 457 ? -17.969 0.679 15.831 1.00 90.62 457 LYS A O 1
ATOM 3450 N N . LEU A 1 458 ? -16.022 -0.361 16.282 1.00 87.00 458 LEU A N 1
ATOM 3451 C CA . LEU A 1 458 ? -16.120 -1.349 15.209 1.00 87.00 458 LEU A CA 1
ATOM 3452 C C . LEU A 1 458 ? -17.336 -2.266 15.386 1.00 87.00 458 LEU A C 1
ATOM 3454 O O . LEU A 1 458 ? -18.139 -2.436 14.466 1.00 87.00 458 LEU A O 1
ATOM 3458 N N . ALA A 1 459 ? -17.531 -2.810 16.589 1.00 86.25 459 ALA A N 1
ATOM 3459 C CA . ALA A 1 459 ? -18.646 -3.705 16.875 1.00 86.25 459 ALA A CA 1
ATOM 3460 C C . ALA A 1 459 ? -20.012 -3.014 16.744 1.00 86.25 459 ALA A C 1
ATOM 3462 O O . ALA A 1 459 ? -20.952 -3.624 16.231 1.00 86.25 459 ALA A O 1
ATOM 3463 N N . ARG A 1 460 ? -20.137 -1.740 17.146 1.00 85.88 460 ARG A N 1
ATOM 3464 C CA . ARG A 1 460 ? -21.354 -0.935 16.928 1.00 85.88 460 ARG A CA 1
ATOM 3465 C C . ARG A 1 460 ? -21.620 -0.724 15.439 1.00 85.88 460 ARG A C 1
ATOM 3467 O O . ARG A 1 460 ? -22.760 -0.890 15.006 1.00 85.88 460 ARG A O 1
ATOM 3474 N N . SER A 1 461 ? -20.573 -0.417 14.674 1.00 82.88 461 SER A N 1
ATOM 3475 C CA . SER A 1 461 ? -20.659 -0.199 13.225 1.00 82.88 461 SER A CA 1
ATOM 3476 C C . SER A 1 461 ? -21.087 -1.462 12.479 1.00 82.88 461 SER A C 1
ATOM 3478 O O . SER A 1 461 ? -21.856 -1.387 11.532 1.00 82.88 461 SER A O 1
ATOM 3480 N N . ILE A 1 462 ? -20.670 -2.646 12.934 1.00 79.56 462 ILE A N 1
ATOM 3481 C CA . ILE A 1 462 ? -21.103 -3.919 12.336 1.00 79.56 462 ILE A CA 1
ATOM 3482 C C . ILE A 1 462 ? -22.468 -4.361 12.867 1.00 79.56 462 ILE A C 1
ATOM 3484 O O . ILE A 1 462 ? -23.263 -4.909 12.109 1.00 79.56 462 ILE A O 1
ATOM 3488 N N . SER A 1 463 ? -22.795 -4.086 14.131 1.00 78.50 463 SER A N 1
ATOM 3489 C CA . SER A 1 463 ? -24.098 -4.439 14.719 1.00 78.50 463 SER A CA 1
ATOM 3490 C C . SER A 1 463 ? -25.266 -3.667 14.098 1.00 78.50 463 SER A C 1
ATOM 3492 O O . SER A 1 463 ? -26.393 -4.161 14.095 1.00 78.50 463 SER A O 1
ATOM 3494 N N . SER A 1 464 ? -25.023 -2.472 13.546 1.00 73.50 464 SER A N 1
ATOM 3495 C CA . SER A 1 464 ? -26.028 -1.748 12.752 1.00 73.50 464 SER A CA 1
ATOM 3496 C C . SER A 1 464 ? -26.342 -2.453 11.419 1.00 73.50 464 SER A C 1
ATOM 3498 O O . SER A 1 464 ? -27.421 -2.260 10.855 1.00 73.50 464 SER A O 1
ATOM 3500 N N . ILE A 1 465 ? -25.429 -3.311 10.946 1.00 69.00 465 ILE A N 1
ATOM 3501 C CA . ILE A 1 465 ? -25.486 -4.019 9.660 1.00 69.00 465 ILE A CA 1
ATOM 3502 C C . ILE A 1 465 ? -25.939 -5.477 9.838 1.00 69.00 465 ILE A C 1
ATOM 3504 O O . ILE A 1 465 ? -26.726 -5.993 9.038 1.00 69.00 465 ILE A O 1
ATOM 3508 N N . ALA A 1 466 ? -25.447 -6.156 10.873 1.00 69.75 466 ALA A N 1
ATOM 3509 C CA . ALA A 1 466 ? -25.727 -7.549 11.187 1.00 69.75 466 ALA A CA 1
ATOM 3510 C C . ALA A 1 466 ? -25.984 -7.702 12.693 1.00 69.75 466 ALA A C 1
ATOM 3512 O O . ALA A 1 466 ? -25.079 -7.530 13.504 1.00 69.75 466 ALA A O 1
ATOM 3513 N N . ASP A 1 467 ? -27.217 -8.056 13.069 1.00 74.19 467 ASP A N 1
ATOM 3514 C CA . ASP A 1 467 ? -27.553 -8.368 14.462 1.00 74.19 467 ASP A CA 1
ATOM 3515 C C . ASP A 1 467 ? -27.011 -9.760 14.827 1.00 74.19 467 ASP A C 1
ATOM 3517 O O . ASP A 1 467 ? -27.706 -10.769 14.691 1.00 74.19 467 ASP A O 1
ATOM 3521 N N . ASP A 1 468 ? -25.740 -9.819 15.231 1.00 80.31 468 ASP A N 1
ATOM 3522 C CA . ASP A 1 468 ? -25.086 -11.041 15.704 1.00 80.31 468 ASP A CA 1
ATOM 3523 C C . ASP A 1 468 ? -24.975 -11.039 17.239 1.00 80.31 468 ASP A C 1
ATOM 3525 O O . ASP A 1 468 ? -24.294 -10.217 17.858 1.00 80.31 468 ASP A O 1
ATOM 3529 N N . GLN A 1 469 ? -25.662 -11.993 17.867 1.00 84.56 469 GLN A N 1
ATOM 3530 C CA . GLN A 1 469 ? -25.636 -12.203 19.316 1.00 84.56 469 GLN A CA 1
ATOM 3531 C C . GLN A 1 469 ? -24.259 -12.664 19.812 1.00 84.56 469 GLN A C 1
ATOM 3533 O O . GLN A 1 469 ? -23.873 -12.330 20.931 1.00 84.56 469 GLN A O 1
ATOM 3538 N N . GLU A 1 470 ? -23.499 -13.390 18.990 1.00 85.50 470 GLU A N 1
ATOM 3539 C CA . GLU A 1 470 ? -22.140 -13.802 19.336 1.00 85.50 470 GLU A CA 1
ATOM 3540 C C . GLU A 1 470 ? -21.195 -12.594 19.333 1.00 85.50 470 GLU A C 1
ATOM 3542 O O . GLU A 1 470 ? -20.384 -12.470 20.244 1.00 85.50 470 GLU A O 1
ATOM 3547 N N . VAL A 1 471 ? -21.352 -11.643 18.401 1.00 85.62 471 VAL A N 1
ATOM 3548 C CA . VAL A 1 471 ? -20.591 -10.375 18.417 1.00 85.62 471 VAL A CA 1
ATOM 3549 C C . VAL A 1 471 ? -20.832 -9.606 19.717 1.00 85.62 471 VAL A C 1
ATOM 3551 O O . VAL A 1 471 ? -19.874 -9.165 20.350 1.00 85.62 471 VAL A O 1
ATOM 3554 N N . LYS A 1 472 ? -22.090 -9.485 20.161 1.00 87.19 472 LYS A N 1
ATOM 3555 C CA . LYS A 1 472 ? -22.420 -8.808 21.429 1.00 87.19 472 LYS A CA 1
ATOM 3556 C C . LYS A 1 472 ? -21.767 -9.496 22.623 1.00 87.19 472 LYS A C 1
ATOM 3558 O O . LYS A 1 472 ? -21.122 -8.836 23.430 1.00 87.19 472 LYS A O 1
ATOM 3563 N N . LYS A 1 473 ? -21.867 -10.824 22.690 1.00 90.00 473 LYS A N 1
ATOM 3564 C CA . LYS A 1 473 ? -21.252 -11.628 23.750 1.00 90.00 473 LYS A CA 1
ATOM 3565 C C . LYS A 1 473 ? -19.725 -11.476 23.785 1.00 90.00 473 LYS A C 1
ATOM 3567 O O . LYS A 1 473 ? -19.151 -11.362 24.863 1.00 90.00 473 LYS A O 1
ATOM 3572 N N . ARG A 1 474 ? -19.063 -11.459 22.624 1.00 89.19 474 ARG A N 1
ATOM 3573 C CA . ARG A 1 474 ? -17.608 -11.252 22.527 1.00 89.19 474 ARG A CA 1
ATOM 3574 C C . ARG A 1 474 ? -17.197 -9.835 22.911 1.00 89.19 474 ARG A C 1
ATOM 3576 O O . ARG A 1 474 ? -16.194 -9.659 23.591 1.00 89.19 474 ARG A O 1
ATOM 3583 N N . LEU A 1 475 ? -17.994 -8.830 22.558 1.00 90.56 475 LEU A N 1
ATOM 3584 C CA . LEU A 1 475 ? -17.750 -7.455 22.989 1.00 90.56 475 LEU A CA 1
ATOM 3585 C C . LEU A 1 475 ? -17.904 -7.289 24.511 1.00 90.56 475 LEU A C 1
ATOM 3587 O O . LEU A 1 475 ? -17.118 -6.580 25.143 1.00 90.56 475 LEU A O 1
ATOM 3591 N N . GLU A 1 476 ? -18.896 -7.952 25.109 1.00 90.69 476 GLU A N 1
ATOM 3592 C CA . GLU A 1 476 ? -19.064 -8.014 26.565 1.00 90.69 476 GLU A CA 1
ATOM 3593 C C . GLU A 1 476 ? -17.862 -8.686 27.242 1.00 90.69 476 GLU A C 1
ATOM 3595 O O . GLU A 1 476 ? -17.396 -8.201 28.271 1.00 90.69 476 GLU A O 1
ATOM 3600 N N . GLU A 1 477 ? -17.330 -9.763 26.655 1.00 91.88 477 GLU A N 1
ATOM 3601 C CA . GLU A 1 477 ? -16.115 -10.441 27.124 1.00 91.88 477 GLU A CA 1
ATOM 3602 C C . GLU A 1 477 ? -14.902 -9.494 27.119 1.00 91.88 477 GLU A C 1
ATOM 3604 O O . GLU A 1 477 ? -14.266 -9.336 28.160 1.00 91.88 477 GLU A O 1
ATOM 3609 N N . VAL A 1 478 ? -14.644 -8.794 26.006 1.00 90.81 478 VAL A N 1
ATOM 3610 C CA . VAL A 1 478 ? -13.567 -7.788 25.894 1.00 90.81 478 VAL A CA 1
ATOM 3611 C C . VAL A 1 478 ? -13.724 -6.686 26.943 1.00 90.81 478 VAL A C 1
ATOM 3613 O O . VAL A 1 478 ? -12.788 -6.384 27.678 1.00 90.81 478 VAL A O 1
ATOM 3616 N N . THR A 1 479 ? -14.927 -6.122 27.072 1.00 90.25 479 THR A N 1
ATOM 3617 C CA . THR A 1 479 ? -15.196 -5.026 28.020 1.00 90.25 479 THR A CA 1
ATOM 3618 C C . THR A 1 479 ? -15.035 -5.485 29.472 1.00 90.25 479 THR A C 1
ATOM 3620 O O . THR A 1 479 ? -14.526 -4.745 30.311 1.00 90.25 479 THR A O 1
ATOM 3623 N N . LYS A 1 480 ? -15.443 -6.720 29.782 1.00 92.00 480 LYS A N 1
ATOM 3624 C CA . LYS A 1 480 ? -15.297 -7.301 31.119 1.00 92.00 480 LYS A CA 1
ATOM 3625 C C . LYS A 1 480 ? -13.835 -7.569 31.469 1.00 92.00 480 LYS A C 1
ATOM 3627 O O . LYS A 1 480 ? -13.449 -7.310 32.603 1.00 92.00 480 LYS A O 1
ATOM 3632 N N . LEU A 1 481 ? -13.050 -8.098 30.529 1.00 90.94 481 LEU A N 1
ATOM 3633 C CA . LEU A 1 481 ? -11.618 -8.335 30.728 1.00 90.94 481 LEU A CA 1
ATOM 3634 C C . LEU A 1 481 ? -10.873 -7.016 30.931 1.00 90.94 481 LEU A C 1
ATOM 3636 O O . LEU A 1 481 ? -10.114 -6.896 31.884 1.00 90.94 481 LEU A O 1
ATOM 3640 N N . ALA A 1 482 ? -11.172 -6.003 30.118 1.00 88.88 482 ALA A N 1
ATOM 3641 C CA . ALA A 1 482 ? -10.562 -4.685 30.247 1.00 88.88 482 ALA A CA 1
ATOM 3642 C C . ALA A 1 482 ? -10.877 -3.975 31.571 1.00 88.88 482 ALA A C 1
ATOM 3644 O O . ALA A 1 482 ? -10.068 -3.177 32.017 1.00 88.88 482 ALA A O 1
ATOM 3645 N N . GLY A 1 483 ? -12.040 -4.237 32.180 1.00 85.38 483 GLY A N 1
ATOM 3646 C CA . GLY A 1 483 ? -12.387 -3.700 33.501 1.00 85.38 483 GLY A CA 1
ATOM 3647 C C . GLY A 1 483 ? -11.876 -4.529 34.685 1.00 85.38 483 GLY A C 1
ATOM 3648 O O . GLY A 1 483 ? -12.069 -4.118 35.827 1.00 85.38 483 GLY A O 1
ATOM 3649 N N . ALA A 1 484 ? -11.315 -5.716 34.433 1.00 86.19 484 ALA A N 1
ATOM 3650 C CA . ALA A 1 484 ? -10.710 -6.576 35.452 1.00 86.19 484 ALA A CA 1
ATOM 3651 C C . ALA A 1 484 ? -9.191 -6.375 35.575 1.00 86.19 484 ALA A C 1
ATOM 3653 O O . ALA A 1 484 ? -8.629 -6.687 36.625 1.00 86.19 484 ALA A O 1
ATOM 3654 N N . ILE A 1 485 ? -8.568 -5.895 34.497 1.00 84.19 485 ILE A N 1
ATOM 3655 C CA . ILE A 1 485 ? -7.224 -5.309 34.465 1.00 84.19 485 ILE A CA 1
ATOM 3656 C C . ILE A 1 485 ? -7.352 -3.873 34.965 1.00 84.19 485 ILE A C 1
ATOM 3658 O O . ILE A 1 485 ? -6.479 -3.421 35.724 1.00 84.19 485 ILE A O 1
#

Solvent-accessible surface area (backbone atoms only — not comparable to full-atom values): 27579 Å² total; per-residue (Å²): 130,80,53,76,58,55,53,48,52,50,49,43,52,52,44,48,51,50,44,56,50,47,54,53,62,70,69,52,90,68,70,78,30,73,52,78,96,80,72,91,58,56,67,58,33,57,53,49,38,41,46,50,46,49,54,49,48,55,39,36,52,49,49,37,51,33,52,51,50,26,53,60,28,57,52,59,67,94,78,72,84,75,90,81,82,85,76,97,63,62,61,51,58,57,80,71,59,54,70,67,30,51,52,48,27,50,52,26,51,49,43,44,59,71,55,38,49,55,51,52,55,50,51,32,52,49,37,52,27,39,11,49,23,20,30,82,39,75,58,50,76,64,56,49,51,48,54,51,48,52,46,49,54,36,44,75,73,74,47,78,84,82,75,58,73,92,36,48,36,101,80,70,80,46,58,40,42,80,42,79,40,76,52,58,28,46,24,52,51,28,21,48,48,53,35,48,49,51,49,53,49,45,53,30,47,41,52,33,46,59,39,58,39,33,57,73,57,47,52,52,51,51,53,50,52,53,54,48,38,78,71,69,73,63,81,73,73,78,79,74,75,70,68,63,38,91,38,69,69,50,36,49,51,48,33,52,52,24,46,47,50,40,40,52,52,32,48,28,42,70,70,52,36,78,88,48,63,84,43,47,77,57,61,42,29,70,54,29,40,55,50,52,53,52,51,45,57,47,51,53,50,49,52,52,47,51,53,48,52,56,53,70,54,64,101,78,76,73,90,75,79,69,77,93,74,81,89,77,98,66,83,76,79,72,78,80,71,68,50,78,67,50,33,57,52,45,59,64,46,53,62,35,55,52,34,46,52,51,33,51,55,46,47,51,49,60,74,68,50,73,73,72,97,79,51,105,58,52,54,62,63,45,49,72,66,50,45,49,54,53,61,53,44,50,40,50,49,53,32,43,51,27,47,49,52,39,48,45,41,61,72,71,45,72,81,72,84,83,71,80,78,80,92,69,93,73,94,75,96,82,62,68,74,61,55,53,53,51,52,43,52,51,49,50,54,48,32,51,51,51,30,53,51,36,49,50,52,42,51,52,62,44,43,79,71,42,90,49,71,64,51,53,54,34,50,50,49,30,55,51,44,60,72,73,106

Radius of gyration: 28.56 Å; Cα contacts (8 Å, |Δi|>4): 487; chains: 1; bounding box: 76×60×79 Å

InterPro domains:
  IPR026907 Cyclin-D1-binding protein 1-like [PTHR15492] (114-410)

Secondary structure (DSSP, 8-state):
---HHHHHHHHHHHHHHHHHHHHHHHHS----EE--S----THHHHHHHHHHHHHHHHHHHHHHHHHHHHHHHT---TT-------SSS---TTTT--HHHHHHHHHHHHHIIIIIHHHHHHHHHHHHHTTSEEEEEEPPHHHHHHHHHHHHHHHHTT------GGGB-TTSS-BEEEEE-TT-S--HHHHHHHHHHHHHHHHHHHHHHHHTS-HHHHHHHHHHHHHHHHHH--SPP-----PPPSSHHHHHHHHHHHHHHHHHHHHHHHHT-TTSGGG---SSHHHHHHHHHHHHHHHHHHHHHHHHHHHH--TTS-------------------PPPHHHHHHHHHHHHHHHHHHHHHHHHHHHHHPPPPSS-TTHHHHHHTT-TTHHHHHHHHHHHHHHHHHHHHHHHH----TT-----------S-HHHHHHHHHHHHHHHHHHHHHHHHHHHHHHHHTT---HHHHHHHHHHHHHHTT-

pLDDT: mean 76.75, std 17.46, range [32.72, 97.44]

Nearest PDB structures (foldseek):
  7jh5-assembly2_B  TM=1.617E-01  e=5.731E+00  synthetic construct

Mean predicted aligned error: 13.11 Å